Protein 7JLK (pdb70)

CATH classification: 2.60.40.10 (+1 more: 2.60.40.10)

Structure (mmCIF, N/CA/C/O backbone):
data_7JLK
#
_entry.id   7JLK
#
_cell.length_a   70.019
_cell.length_b   85.244
_cell.length_c   113.636
_cell.angle_alpha   90.000
_cell.angle_beta   99.733
_cell.angle_gamma   90.000
#
_symmetry.space_group_name_H-M   'C 1 2 1'
#
loop_
_entity.id
_entity.type
_entity.pdbx_description
1 polymer 'iv1 Heavy Chain'
2 polymer 'glVRC01 Heavy Chain'
3 polymer 'glVRC01 Light Chain'
4 polymer 'iv1 Light Chain'
5 non-polymer 'SODIUM ION'
6 non-polymer 'CHLORIDE ION'
7 non-polymer DI(HYDROXYETHYL)ETHER
8 non-polymer 1,2-ETHANEDIOL
9 water water
#
loop_
_atom_site.group_PDB
_atom_site.id
_atom_site.type_symbol
_atom_site.label_atom_id
_atom_site.label_alt_id
_atom_site.label_comp_id
_atom_site.label_asym_id
_atom_site.label_entity_id
_atom_site.label_seq_id
_atom_site.pdbx_PDB_ins_code
_atom_site.Cartn_x
_atom_site.Cartn_y
_atom_site.Cartn_z
_atom_site.occupancy
_atom_site.B_iso_or_equiv
_atom_site.auth_seq_id
_atom_site.auth_comp_id
_atom_site.auth_asym_id
_atom_site.auth_atom_id
_atom_site.pdbx_PDB_model_num
ATOM 1 N N . GLN A 1 1 ? 183.67429 -15.20339 228.44098 1.000 56.66396 1 GLN H N 1
ATOM 2 C CA . GLN A 1 1 ? 184.03304 -13.85189 228.95474 1.000 68.62337 1 GLN H CA 1
ATOM 3 C C . GLN A 1 1 ? 185.35206 -13.87729 229.72354 1.000 44.51128 1 GLN H C 1
ATOM 4 O O . GLN A 1 1 ? 186.06779 -12.87764 229.77600 1.000 43.00086 1 GLN H O 1
ATOM 10 N N . ILE A 1 2 ? 185.67536 -15.02892 230.30348 1.000 43.82398 2 ILE H N 1
ATOM 11 C CA . ILE A 1 2 ? 186.77445 -15.12619 231.25849 1.000 44.34837 2 ILE H CA 1
ATOM 12 C C . ILE A 1 2 ? 188.09595 -15.20763 230.50618 1.000 38.27736 2 ILE H C 1
ATOM 13 O O . ILE A 1 2 ? 188.27482 -16.05700 229.62566 1.000 45.55228 2 ILE H O 1
ATOM 29 N N . GLN A 1 3 ? 189.02946 -14.32566 230.85905 1.000 37.91062 3 GLN H N 1
ATOM 30 C CA . GLN A 1 3 ? 190.32754 -14.27123 230.20420 1.000 39.78618 3 GLN H CA 1
ATOM 31 C C . GLN A 1 3 ? 191.39359 -13.89183 231.22111 1.000 41.59313 3 GLN H C 1
ATOM 32 O O . GLN A 1 3 ? 191.18208 -13.00649 232.05436 1.000 37.32259 3 GLN H O 1
ATOM 36 N N . LEU A 1 4 ? 192.53467 -14.57408 231.14771 1.000 33.01853 4 LEU H N 1
ATOM 37 C CA . LEU A 1 4 ? 193.71428 -14.25422 231.94546 1.000 35.15961 4 LEU H CA 1
ATOM 38 C C . LEU A 1 4 ? 194.87144 -14.03096 230.97876 1.000 41.36777 4 LEU H C 1
ATOM 39 O O . LEU A 1 4 ? 195.28861 -14.95999 230.27870 1.000 37.35064 4 LEU H O 1
ATOM 55 N N . VAL A 1 5 ? 195.38099 -12.80289 230.93117 1.000 43.45230 5 VAL H N 1
ATOM 56 C CA . VAL A 1 5 ? 196.43820 -12.41581 230.00396 1.000 39.79410 5 VAL H CA 1
ATOM 57 C C . VAL A 1 5 ? 197.69228 -12.10113 230.80523 1.000 34.60601 5 VAL H C 1
ATOM 58 O O . VAL A 1 5 ? 197.65152 -11.29908 231.74532 1.000 38.84910 5 VAL H O 1
ATOM 71 N N . GLN A 1 6 ? 198.80455 -12.72196 230.42527 1.000 33.15568 6 GLN H N 1
ATOM 72 C CA . GLN A 1 6 ? 200.07220 -12.57136 231.11946 1.000 31.96853 6 GLN H CA 1
ATOM 73 C C . GLN A 1 6 ? 201.03799 -11.73208 230.29285 1.000 41.45203 6 GLN H C 1
ATOM 74 O O . GLN A 1 6 ? 200.87769 -11.56548 229.08043 1.000 33.61995 6 GLN H O 1
ATOM 88 N N . SER A 1 7 ? 202.05465 -11.20821 230.97273 1.000 41.25214 7 SER H N 1
ATOM 89 C CA . SER A 1 7 ? 203.09615 -10.44486 230.30646 1.000 35.39652 7 SER H CA 1
ATOM 90 C C . SER A 1 7 ? 203.91870 -11.35721 229.39442 1.000 34.58402 7 SER H C 1
ATOM 91 O O . SER A 1 7 ? 203.80483 -12.58634 229.42626 1.000 38.21519 7 SER H O 1
ATOM 99 N N . GLY A 1 8 ? 204.76427 -10.73384 228.57023 1.000 39.64200 8 GLY H N 1
ATOM 100 C CA . GLY A 1 8 ? 205.48894 -11.44854 227.54567 1.000 35.36782 8 GLY H CA 1
ATOM 101 C C . GLY A 1 8 ? 206.71006 -12.16487 228.08214 1.000 39.66537 8 GLY H C 1
ATOM 102 O O . GLY A 1 8 ? 207.06306 -12.08045 229.26656 1.000 37.68902 8 GLY H O 1
ATOM 106 N N . PRO A 1 9 ? 207.38748 -12.88778 227.18757 1.000 44.73018 9 PRO H N 1
ATOM 107 C CA . PRO A 1 9 ? 208.56942 -13.65239 227.60251 1.000 38.28522 9 PRO H CA 1
ATOM 108 C C . PRO A 1 9 ? 209.65713 -12.75046 228.16605 1.000 41.10110 9 PRO H C 1
ATOM 109 O O . PRO A 1 9 ? 209.79488 -11.58549 227.78524 1.000 36.83623 9 PRO H O 1
ATOM 120 N N . GLU A 1 10 ? 210.43680 -13.31071 229.08650 1.000 38.08488 10 GLU H N 1
ATOM 121 C CA . GLU A 1 10 ? 211.45647 -12.57480 229.81905 1.000 47.09344 10 GLU H CA 1
ATOM 122 C C . GLU A 1 10 ? 212.81172 -13.23312 229.60853 1.000 49.74673 10 GLU H C 1
ATOM 123 O O . GLU A 1 10 ? 212.96584 -14.43741 229.83809 1.000 42.75872 10 GLU H O 1
ATOM 135 N N . LEU A 1 11 ? 213.78672 -12.44128 229.17184 1.000 49.99902 11 LEU H N 1
ATOM 136 C CA . LEU A 1 11 ? 215.16904 -12.88276 229.01856 1.000 53.86182 11 LEU H CA 1
ATOM 137 C C . LEU A 1 11 ? 215.98296 -12.20573 230.11386 1.000 50.26998 11 LEU H C 1
ATOM 138 O O . LEU A 1 11 ? 216.18465 -10.98703 230.08111 1.000 54.61143 11 LEU H O 1
ATOM 154 N N . LYS A 1 12 ? 216.44060 -12.99275 231.08367 1.000 47.83942 12 LYS H N 1
ATOM 155 C CA . LYS A 1 12 ? 217.12233 -12.46937 232.25634 1.000 52.82879 12 LYS H CA 1
ATOM 156 C C . LYS A 1 12 ? 218.40059 -13.25840 232.49959 1.000 50.88967 12 LYS H C 1
ATOM 157 O O . LYS A 1 12 ? 218.58898 -14.35705 231.97202 1.000 47.76260 12 LYS H O 1
ATOM 176 N N . LYS A 1 13 ? 219.27896 -12.68190 233.30936 1.000 53.88355 13 LYS H N 1
ATOM 177 C CA . LYS A 1 13 ? 220.52713 -13.31173 233.70282 1.000 53.71967 13 LYS H CA 1
ATOM 178 C C . LYS A 1 13 ? 220.44707 -13.78919 235.14687 1.000 53.51426 13 LYS H C 1
ATOM 179 O O . LYS A 1 13 ? 219.64684 -13.27760 235.93707 1.000 54.98527 13 LYS H O 1
ATOM 183 N N . PRO A 1 14 ? 221.25700 -14.77620 235.52815 1.000 56.59641 14 PRO H N 1
ATOM 184 C CA . PRO A 1 14 ? 221.21969 -15.25653 236.91611 1.000 50.43983 14 PRO H CA 1
ATOM 185 C C . PRO A 1 14 ? 221.47384 -14.12371 237.90012 1.000 55.77306 14 PRO H C 1
ATOM 186 O O . PRO A 1 14 ? 222.38340 -13.31155 237.71877 1.000 56.09376 14 PRO H O 1
ATOM 197 N N . GLY A 1 15 ? 220.65231 -14.07167 238.94834 1.000 55.94483 15 GLY H N 1
ATOM 198 C CA . GLY A 1 15 ? 220.76163 -13.06680 239.97962 1.000 55.57277 15 GLY H CA 1
ATOM 199 C C . GLY A 1 15 ? 219.83666 -11.88061 239.80521 1.000 52.35593 15 GLY H C 1
ATOM 200 O O . GLY A 1 15 ? 219.58436 -11.16172 240.77946 1.000 54.44206 15 GLY H O 1
ATOM 204 N N . GLU A 1 16 ? 219.32764 -11.65619 238.59700 1.000 49.51647 16 GLU H N 1
ATOM 205 C CA . GLU A 1 16 ? 218.41714 -10.55120 238.35008 1.000 56.69666 16 GLU H CA 1
ATOM 206 C C . GLU A 1 16 ? 217.02909 -10.87733 238.90138 1.000 57.73692 16 GLU H C 1
ATOM 207 O O . GLU A 1 16 ? 216.78928 -11.94269 239.47821 1.000 47.30781 16 GLU H O 1
ATOM 219 N N . THR A 1 17 ? 216.10210 -9.93954 238.72385 1.000 50.95876 17 THR H N 1
ATOM 220 C CA . THR A 1 17 ? 214.72655 -10.08968 239.17049 1.000 60.55907 17 THR H CA 1
ATOM 221 C C . THR A 1 17 ? 213.78407 -9.92459 237.98618 1.000 55.52656 17 THR H C 1
ATOM 222 O O . THR A 1 17 ? 214.07206 -9.18489 237.04079 1.000 54.52691 17 THR H O 1
ATOM 233 N N . VAL A 1 18 ? 212.65208 -10.62067 238.04666 1.000 52.52382 18 VAL H N 1
ATOM 234 C CA . VAL A 1 18 ? 211.64431 -10.57511 236.99427 1.000 51.67735 18 VAL H CA 1
ATOM 235 C C . VAL A 1 18 ? 210.26993 -10.53015 237.64577 1.000 40.26953 18 VAL H C 1
ATOM 236 O O . VAL A 1 18 ? 210.02274 -11.21125 238.64635 1.000 36.17206 18 VAL H O 1
ATOM 249 N N . LYS A 1 19 ? 209.37524 -9.72622 237.07562 1.000 42.61032 19 LYS H N 1
ATOM 250 C CA . LYS A 1 19 ? 208.02565 -9.54584 237.60261 1.000 40.64151 19 LYS H CA 1
ATOM 251 C C . LYS A 1 19 ? 207.03303 -9.83105 236.48466 1.000 40.72002 19 LYS H C 1
ATOM 252 O O . LYS A 1 19 ? 206.98852 -9.10303 235.48760 1.000 45.30124 19 LYS H O 1
ATOM 271 N N . ILE A 1 20 ? 206.24118 -10.88707 236.65347 1.000 36.24212 20 ILE H N 1
ATOM 272 C CA . ILE A 1 20 ? 205.27358 -11.33008 235.65632 1.000 32.46240 20 ILE H CA 1
ATOM 273 C C . ILE A 1 20 ? 203.88765 -10.88534 236.09528 1.000 33.92198 20 ILE H C 1
ATOM 274 O O . ILE A 1 20 ? 203.53650 -10.98405 237.27749 1.000 35.58459 20 ILE H O 1
ATOM 290 N N . SER A 1 21 ? 203.09474 -10.40305 235.14492 1.000 36.70023 21 SER H N 1
ATOM 291 C CA . SER A 1 21 ? 201.75469 -9.91030 235.41788 1.000 42.19634 21 SER H CA 1
ATOM 292 C C . SER A 1 21 ? 200.71361 -10.88389 234.88066 1.000 39.59406 21 SER H C 1
ATOM 293 O O . SER A 1 21 ? 200.97078 -11.66526 233.96096 1.000 33.87974 21 SER H O 1
ATOM 301 N N . CYS A 1 22 ? 199.52384 -10.82465 235.47554 1.000 35.70274 22 CYS H N 1
ATOM 302 C CA . CYS A 1 22 ? 198.39833 -11.67475 235.08612 1.000 40.56802 22 CYS H CA 1
ATOM 303 C C . CYS A 1 22 ? 197.14397 -10.81150 235.17163 1.000 38.63100 22 CYS H C 1
ATOM 304 O O . CYS A 1 22 ? 196.63255 -10.56155 236.26640 1.000 31.58004 22 CYS H O 1
ATOM 311 N N . LYS A 1 23 ? 196.66266 -10.35106 234.02046 1.000 40.08460 23 LYS H N 1
ATOM 312 C CA . LYS A 1 23 ? 195.50548 -9.46922 233.95803 1.000 38.77313 23 LYS H CA 1
ATOM 313 C C . LYS A 1 23 ? 194.23700 -10.29012 233.77022 1.000 40.97277 23 LYS H C 1
ATOM 314 O O . LYS A 1 23 ? 194.13647 -11.08297 232.82917 1.000 33.96201 23 LYS H O 1
ATOM 333 N N . ALA A 1 24 ? 193.26975 -10.08810 234.66037 1.000 38.62955 24 ALA H N 1
ATOM 334 C CA . ALA A 1 24 ? 192.01140 -10.81485 234.63681 1.000 41.14728 24 ALA H CA 1
ATOM 335 C C . ALA A 1 24 ? 190.88166 -9.90483 234.17531 1.000 44.62173 24 ALA H C 1
ATOM 336 O O . ALA A 1 24 ? 190.88975 -8.69619 234.42473 1.000 48.52725 24 ALA H O 1
ATOM 343 N N . SER A 1 25 ? 189.90428 -10.50365 233.50186 1.000 44.63059 25 SER H N 1
ATOM 344 C CA . SER A 1 25 ? 188.73532 -9.77147 233.04040 1.000 44.86514 25 SER H CA 1
ATOM 345 C C . SER A 1 25 ? 187.62249 -10.76805 232.75988 1.000 42.23932 25 SER H C 1
ATOM 346 O O . SER A 1 25 ? 187.86081 -11.97089 232.61866 1.000 37.29084 25 SER H O 1
ATOM 354 N N . GLY A 1 26 ? 186.40115 -10.24866 232.68615 1.000 36.52094 26 GLY H N 1
ATOM 355 C CA . GLY A 1 26 ? 185.24171 -11.05974 232.38937 1.000 39.33594 26 GLY H CA 1
ATOM 356 C C . GLY A 1 26 ? 184.52495 -11.62659 233.59155 1.000 37.88639 26 GLY H C 1
ATOM 357 O O . GLY A 1 26 ? 183.61554 -12.44584 233.41672 1.000 35.32299 26 GLY H O 1
ATOM 361 N N . TYR A 1 27 ? 184.89675 -11.22150 234.80188 1.000 41.85436 27 TYR H N 1
ATOM 362 C CA . TYR A 1 27 ? 184.26375 -11.73285 236.01083 1.000 39.06274 27 TYR H CA 1
ATOM 363 C C . TYR A 1 27 ? 184.69214 -10.85928 237.18123 1.000 33.60778 27 TYR H C 1
ATOM 364 O O . TYR A 1 27 ? 185.62822 -10.06217 237.07719 1.000 36.83441 27 TYR H O 1
ATOM 382 N N . THR A 1 28 ? 183.99471 -11.02505 238.30328 1.000 33.24483 28 THR H N 1
ATOM 383 C CA . THR A 1 28 ? 184.32183 -10.29164 239.52202 1.000 36.63749 28 THR H CA 1
ATOM 384 C C . THR A 1 28 ? 185.66721 -10.77442 240.04819 1.000 33.32947 28 THR H C 1
ATOM 385 O O . THR A 1 28 ? 185.78391 -11.90006 240.54485 1.000 27.01763 28 THR H O 1
ATOM 396 N N . PHE A 1 29 ? 186.67760 -9.90829 239.95498 1.000 31.86363 29 PHE H N 1
ATOM 397 C CA . PHE A 1 29 ? 188.05269 -10.31784 240.22007 1.000 35.67623 29 PHE H CA 1
ATOM 398 C C . PHE A 1 29 ? 188.21173 -10.87035 241.63161 1.000 33.68403 29 PHE H C 1
ATOM 399 O O . PHE A 1 29 ? 188.84607 -11.91250 241.83440 1.000 29.99987 29 PHE H O 1
ATOM 416 N N . THR A 1 30 ? 187.64389 -10.18431 242.62296 1.000 32.31277 30 THR H N 1
ATOM 417 C CA . THR A 1 30 ? 187.84621 -10.56388 244.01712 1.000 32.94019 30 THR H CA 1
ATOM 418 C C . THR A 1 30 ? 187.10057 -11.83434 244.40757 1.000 28.35862 30 THR H C 1
ATOM 419 O O . THR A 1 30 ? 187.27569 -12.30594 245.53944 1.000 23.83636 30 THR H O 1
ATOM 430 N N . ASN A 1 31 ? 186.29184 -12.40424 243.51143 1.000 28.12658 31 ASN H N 1
ATOM 431 C CA . ASN A 1 31 ? 185.53886 -13.60948 243.83453 1.000 27.93912 31 ASN H CA 1
ATOM 432 C C . ASN A 1 31 ? 186.37892 -14.87723 243.75804 1.000 30.15466 31 ASN H C 1
ATOM 433 O O . ASN A 1 31 ? 185.95518 -15.91318 244.28038 1.000 28.60492 31 ASN H O 1
ATOM 444 N N . TYR A 1 32 ? 187.54986 -14.82744 243.12732 1.000 28.41564 32 TYR H N 1
ATOM 445 C CA . TYR A 1 32 ? 188.32580 -16.03168 242.87901 1.000 27.79916 32 TYR H CA 1
ATOM 446 C C . TYR A 1 32 ? 189.79583 -15.78520 243.17504 1.000 27.72124 32 TYR H C 1
ATOM 447 O O . TYR A 1 32 ? 190.33432 -14.72004 242.86023 1.000 25.04644 32 TYR H O 1
ATOM 465 N N . GLU A 1 33 ? 190.43510 -16.78104 243.78354 1.000 28.24252 33 GLU H N 1
ATOM 466 C CA . GLU A 1 33 ? 191.86886 -16.73233 244.01326 1.000 25.65939 33 GLU H CA 1
ATOM 467 C C . GLU A 1 33 ? 192.61629 -16.91841 242.69949 1.000 24.05242 33 GLU H C 1
ATOM 468 O O . GLU A 1 33 ? 192.13302 -17.57060 241.77170 1.000 28.79108 33 GLU H O 1
ATOM 480 N N . ILE A 1 34 ? 193.80876 -16.34072 242.62697 1.000 30.95323 34 ILE H N 1
ATOM 481 C CA . ILE A 1 34 ? 194.72744 -16.57796 241.52074 1.000 25.11023 34 ILE H CA 1
ATOM 482 C C . ILE A 1 34 ? 195.80432 -17.53469 242.00637 1.000 30.49808 34 ILE H C 1
ATOM 483 O O . ILE A 1 34 ? 196.39058 -17.32843 243.07646 1.000 33.71299 34 ILE H O 1
ATOM 499 N N . ASN A 1 35 ? 196.04487 -18.59230 241.23753 1.000 25.01630 35 ASN H N 1
ATOM 500 C CA . ASN A 1 35 ? 197.09806 -19.55445 241.51584 1.000 29.41003 35 ASN H CA 1
ATOM 501 C C . ASN A 1 35 ? 198.20539 -19.41131 240.48098 1.000 29.44356 35 ASN H C 1
ATOM 502 O O . ASN A 1 35 ? 197.95522 -19.04666 239.32851 1.000 26.95819 35 ASN H O 1
ATOM 513 N N . TRP A 1 36 ? 199.43386 -19.70098 240.90220 1.000 26.62824 36 TRP H N 1
ATOM 514 C CA . TRP A 1 36 ? 200.60269 -19.63521 240.03370 1.000 31.31279 36 TRP H CA 1
ATOM 515 C C . TRP A 1 36 ? 201.23277 -21.01623 239.94253 1.000 30.75356 36 TRP H C 1
ATOM 516 O O . TRP A 1 36 ? 201.49659 -21.65107 240.96973 1.000 26.44679 36 TRP H O 1
ATOM 537 N N . VAL A 1 37 ? 201.46692 -21.47668 238.71440 1.000 29.66390 37 VAL H N 1
ATOM 538 C CA . VAL A 1 37 ? 202.01273 -22.80193 238.45045 1.000 27.34763 37 VAL H CA 1
ATOM 539 C C . VAL A 1 37 ? 203.29635 -22.66077 237.64488 1.000 25.54000 37 VAL H C 1
ATOM 540 O O . VAL A 1 37 ? 203.36806 -21.85925 236.70699 1.000 29.20241 37 VAL H O 1
ATOM 553 N N . GLN A 1 38 ? 204.30223 -23.45283 238.00690 1.000 29.77613 38 GLN H N 1
ATOM 554 C CA . GLN A 1 38 ? 205.56826 -23.50847 237.28857 1.000 27.57958 38 GLN H CA 1
ATOM 555 C C . GLN A 1 38 ? 205.62230 -24.78652 236.46408 1.000 27.09255 38 GLN H C 1
ATOM 556 O O . GLN A 1 38 ? 205.30657 -25.86907 236.96848 1.000 28.69673 38 GLN H O 1
ATOM 570 N N . GLN A 1 39 ? 206.02302 -24.65783 235.20137 1.000 29.51854 39 GLN H N 1
ATOM 571 C CA . GLN A 1 39 ? 206.24076 -25.79725 234.31213 1.000 29.71368 39 GLN H CA 1
ATOM 572 C C . GLN A 1 39 ? 207.69578 -25.74971 233.85016 1.000 33.01647 39 GLN H C 1
ATOM 573 O O . GLN A 1 39 ? 208.00991 -25.21998 232.78172 1.000 26.41039 39 GLN H O 1
ATOM 587 N N . ALA A 1 40 ? 208.58930 -26.30874 234.67273 1.000 37.01818 40 ALA H N 1
ATOM 588 C CA . ALA A 1 40 ? 210.00401 -26.33573 234.33433 1.000 38.38102 40 ALA H CA 1
ATOM 589 C C . ALA A 1 40 ? 210.35681 -27.63204 233.61140 1.000 40.45534 40 ALA H C 1
ATOM 590 O O . ALA A 1 40 ? 209.74499 -28.67520 233.86175 1.000 44.67836 40 ALA H O 1
ATOM 597 N N . PRO A 1 41 ? 211.34015 -27.60075 232.71204 1.000 45.57701 41 PRO H N 1
ATOM 598 C CA . PRO A 1 41 ? 211.69628 -28.82038 231.97322 1.000 52.98941 41 PRO H CA 1
ATOM 599 C C . PRO A 1 41 ? 212.05611 -29.96554 232.90977 1.000 46.20916 41 PRO H C 1
ATOM 600 O O . PRO A 1 41 ? 212.88664 -29.82030 233.80906 1.000 49.44399 41 PRO H O 1
ATOM 611 N N . GLY A 1 42 ? 211.41873 -31.11525 232.68779 1.000 43.16990 42 GLY H N 1
ATOM 612 C CA . GLY A 1 42 ? 211.70769 -32.31733 233.43865 1.000 49.64599 42 GLY H CA 1
ATOM 613 C C . GLY A 1 42 ? 211.11842 -32.37524 234.82975 1.000 54.41312 42 GLY H C 1
ATOM 614 O O . GLY A 1 42 ? 211.20389 -33.42923 235.47338 1.000 55.03431 42 GLY H O 1
ATOM 618 N N . LYS A 1 43 ? 210.51916 -31.28832 235.31852 1.000 45.47127 43 LYS H N 1
ATOM 619 C CA . LYS A 1 43 ? 209.97553 -31.24233 236.66821 1.000 50.12762 43 LYS H CA 1
ATOM 620 C C . LYS A 1 43 ? 208.45612 -31.32013 236.71935 1.000 48.17519 43 LYS H C 1
ATOM 621 O O . LYS A 1 43 ? 207.90110 -31.48213 237.81145 1.000 59.94969 43 LYS H O 1
ATOM 640 N N . GLY A 1 44 ? 207.77144 -31.20645 235.58549 1.000 42.78602 44 GLY H N 1
ATOM 641 C CA . GLY A 1 44 ? 206.32431 -31.23417 235.59310 1.000 49.06472 44 GLY H CA 1
ATOM 642 C C . GLY A 1 44 ? 205.73541 -29.96382 236.19141 1.000 47.08765 44 GLY H C 1
ATOM 643 O O . GLY A 1 44 ? 206.43262 -29.00795 236.53165 1.000 49.90310 44 GLY H O 1
ATOM 647 N N . LEU A 1 45 ? 204.41097 -29.97841 236.32117 1.000 46.41849 45 LEU H N 1
ATOM 648 C CA . LEU A 1 45 ? 203.67743 -28.82201 236.81929 1.000 29.41326 45 LEU H CA 1
ATOM 649 C C . LEU A 1 45 ? 203.69977 -28.78972 238.34261 1.000 32.52501 45 LEU H C 1
ATOM 650 O O . LEU A 1 45 ? 203.42811 -29.79980 238.99817 1.000 32.94644 45 LEU H O 1
ATOM 666 N N . LYS A 1 46 ? 204.01534 -27.62290 238.90296 1.000 32.18615 46 LYS H N 1
ATOM 667 C CA . LYS A 1 46 ? 204.11155 -27.43899 240.34480 1.000 34.74733 46 LYS H CA 1
ATOM 668 C C . LYS A 1 46 ? 203.35743 -26.18072 240.74754 1.000 32.18981 46 LYS H C 1
ATOM 669 O O . LYS A 1 46 ? 203.55664 -25.11449 240.15484 1.000 29.38379 46 LYS H O 1
ATOM 688 N N . LEU A 1 47 ? 202.49912 -26.30411 241.75355 1.000 27.64372 47 LEU H N 1
ATOM 689 C CA . LEU A 1 47 ? 201.84039 -25.13536 242.32041 1.000 28.14364 47 LEU H CA 1
ATOM 690 C C . LEU A 1 47 ? 202.84843 -24.34091 243.14175 1.000 27.57006 47 LEU H C 1
ATOM 691 O O . LEU A 1 47 ? 203.42620 -24.86172 244.10172 1.000 32.56646 47 LEU H O 1
ATOM 707 N N . MET A 1 48 ? 203.06686 -23.08419 242.76011 1.000 28.02219 48 MET H N 1
ATOM 708 C CA . MET A 1 48 ? 204.02012 -22.22831 243.45543 1.000 27.42143 48 MET H CA 1
ATOM 709 C C . MET A 1 48 ? 203.38675 -21.51672 244.64000 1.000 34.47381 48 MET H C 1
ATOM 710 O O . MET A 1 48 ? 204.01842 -21.36933 245.69226 1.000 36.07176 48 MET H O 1
ATOM 724 N N . GLY A 1 49 ? 202.15241 -21.06767 244.47386 1.000 27.07297 49 GLY H N 1
ATOM 725 C CA . GLY A 1 49 ? 201.48059 -20.29688 245.49593 1.000 33.06458 49 GLY H CA 1
ATOM 726 C C . GLY A 1 49 ? 200.19895 -19.72478 244.93771 1.000 29.92953 49 GLY H C 1
ATOM 727 O O . GLY A 1 49 ? 199.87704 -19.88426 243.75575 1.000 29.81378 49 GLY H O 1
ATOM 731 N N . TRP A 1 50 ? 199.46703 -19.05356 245.81963 1.000 30.98008 50 TRP H N 1
ATOM 732 C CA . TRP A 1 50 ? 198.17992 -18.48007 245.46331 1.000 34.65701 50 TRP H CA 1
ATOM 733 C C . TRP A 1 50 ? 197.94882 -17.24783 246.32098 1.000 33.47841 50 TRP H C 1
ATOM 734 O O . TRP A 1 50 ? 198.58444 -17.06536 247.36297 1.000 31.00122 50 TRP H O 1
ATOM 755 N N . ILE A 1 51 ? 197.02650 -16.40135 245.87290 1.000 31.91441 51 ILE H N 1
ATOM 756 C CA . ILE A 1 51 ? 196.78257 -15.11538 246.51435 1.000 35.29162 51 ILE H CA 1
ATOM 757 C C . ILE A 1 51 ? 195.28352 -14.89567 246.64109 1.000 33.89305 51 ILE H C 1
ATOM 758 O O . ILE A 1 51 ? 194.52987 -15.14003 245.69299 1.000 30.79049 51 ILE H O 1
ATOM 774 N N . ASN A 1 52 ? 194.85598 -14.44380 247.81875 1.000 34.59696 52 ASN H N 1
ATOM 775 C CA . ASN A 1 52 ? 193.48540 -13.99355 248.03428 1.000 30.19657 52 ASN H CA 1
ATOM 776 C C . ASN A 1 52 ? 193.30523 -12.64946 247.34046 1.000 31.66323 52 ASN H C 1
ATOM 777 O O . ASN A 1 52 ? 193.84560 -11.63465 247.79007 1.000 38.71095 52 ASN H O 1
ATOM 788 N N . THR A 1 53 A 192.55939 -12.64076 246.23431 1.000 30.25282 52 THR H N 1
ATOM 789 C CA . THR A 1 53 A 192.34796 -11.40830 245.48393 1.000 30.37919 52 THR H CA 1
ATOM 790 C C . THR A 1 53 A 191.47596 -10.40736 246.23182 1.000 34.78809 52 THR H C 1
ATOM 791 O O . THR A 1 53 A 191.44865 -9.22931 245.85786 1.000 31.58078 52 THR H O 1
ATOM 802 N N . TYR A 1 54 ? 190.76458 -10.84667 247.27119 1.000 32.26012 53 TYR H N 1
ATOM 803 C CA . TYR A 1 54 ? 189.88955 -9.95160 248.02245 1.000 31.77288 53 TYR H CA 1
ATOM 804 C C . TYR A 1 54 ? 190.66181 -9.17742 249.08393 1.000 34.34546 53 TYR H C 1
ATOM 805 O O . TYR A 1 54 ? 190.42143 -7.98072 249.28116 1.000 34.25486 53 TYR H O 1
ATOM 823 N N . THR A 1 55 ? 191.59362 -9.84237 249.77118 1.000 32.58509 54 THR H N 1
ATOM 824 C CA . THR A 1 55 ? 192.41056 -9.21040 250.79527 1.000 30.52795 54 THR H CA 1
ATOM 825 C C . THR A 1 55 ? 193.83880 -8.93729 250.35038 1.000 35.92210 54 THR H C 1
ATOM 826 O O . THR A 1 55 ? 194.52186 -8.13171 250.98902 1.000 34.41059 54 THR H O 1
ATOM 837 N N . GLY A 1 56 ? 194.30601 -9.58851 249.28815 1.000 34.36434 55 GLY H N 1
ATOM 838 C CA . GLY A 1 56 ? 195.67227 -9.44503 248.83775 1.000 44.42029 55 GLY H CA 1
ATOM 839 C C . GLY A 1 56 ? 196.68032 -10.30811 249.56332 1.000 42.30446 55 GLY H C 1
ATOM 840 O O . GLY A 1 56 ? 197.87530 -10.22468 249.25264 1.000 41.72035 55 GLY H O 1
ATOM 844 N N . GLU A 1 57 ? 196.24564 -11.13642 250.50836 1.000 35.08785 56 GLU H N 1
ATOM 845 C CA . GLU A 1 57 ? 197.17505 -11.93895 251.29449 1.000 45.12719 56 GLU H CA 1
ATOM 846 C C . GLU A 1 57 ? 197.63041 -13.14834 250.48609 1.000 39.38534 56 GLU H C 1
ATOM 847 O O . GLU A 1 57 ? 196.78791 -13.93870 250.04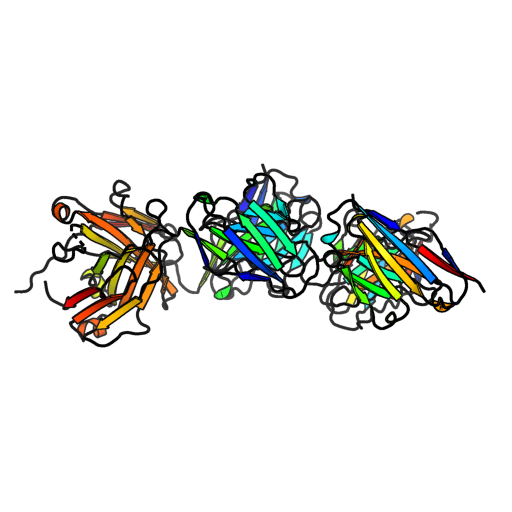560 1.000 28.40543 56 GLU H O 1
ATOM 859 N N . PRO A 1 58 ? 198.93065 -13.32682 250.26603 1.000 38.50482 57 PRO H N 1
ATOM 860 C CA . PRO A 1 58 ? 199.40479 -14.46771 249.48012 1.000 42.74149 57 PRO H CA 1
ATOM 861 C C . PRO A 1 58 ? 199.79982 -15.64809 250.35174 1.000 41.73562 57 PRO H C 1
ATOM 862 O O . PRO A 1 58 ? 199.97786 -15.52932 251.57013 1.000 35.15944 57 PRO H O 1
ATOM 873 N N . THR A 1 59 ? 199.94209 -16.80162 249.70738 1.000 33.74054 58 THR H N 1
ATOM 874 C CA . THR A 1 59 ? 200.41906 -18.01408 250.35530 1.000 36.25000 58 THR H CA 1
ATOM 875 C C . THR A 1 59 ? 201.37148 -18.71995 249.40390 1.000 41.69519 58 THR H C 1
ATOM 876 O O . THR A 1 59 ? 201.02775 -18.95244 248.24129 1.000 32.04599 58 THR H O 1
ATOM 887 N N . SER A 1 60 ? 202.56093 -19.05350 249.89592 1.000 37.30197 59 SER H N 1
ATOM 888 C CA . SER A 1 60 ? 203.58724 -19.70445 249.09484 1.000 40.52303 59 SER H CA 1
ATOM 889 C C . SER A 1 60 ? 203.67123 -21.18362 249.44342 1.000 44.17759 59 SER H C 1
ATOM 890 O O . SER A 1 60 ? 203.58241 -21.56332 250.61492 1.000 48.58379 59 SER H O 1
ATOM 898 N N . ALA A 1 61 ? 203.83182 -22.01570 248.41852 1.000 34.21146 60 ALA H N 1
ATOM 899 C CA . ALA A 1 61 ? 204.14008 -23.41753 248.64433 1.000 40.12631 60 ALA H CA 1
ATOM 900 C C . ALA A 1 61 ? 205.54584 -23.55212 249.22496 1.000 41.70911 60 ALA H C 1
ATOM 901 O O . ALA A 1 61 ? 206.40512 -22.68351 249.04940 1.000 47.26489 60 ALA H O 1
ATOM 908 N N . ASP A 1 62 ? 205.77566 -24.66954 249.91861 1.000 44.30927 61 ASP H N 1
ATOM 909 C CA . ASP A 1 62 ? 207.01246 -24.84091 250.67702 1.000 45.91861 61 ASP H CA 1
ATOM 910 C C . ASP A 1 62 ? 208.24457 -24.59932 249.81298 1.000 42.85318 61 ASP H C 1
ATOM 911 O O . ASP A 1 62 ? 209.14928 -23.84985 250.19661 1.000 46.10081 61 ASP H O 1
ATOM 920 N N . ASP A 1 63 ? 208.29705 -25.22538 248.63708 1.000 41.77421 62 ASP H N 1
ATOM 921 C CA . ASP A 1 63 ? 209.49269 -25.14717 247.80718 1.000 39.64970 62 ASP H CA 1
ATOM 922 C C . ASP A 1 63 ? 209.68557 -23.78180 247.16190 1.000 40.50302 62 ASP H C 1
ATOM 923 O O . ASP A 1 63 ? 210.72839 -23.55773 246.53830 1.000 40.80524 62 ASP H O 1
ATOM 932 N N . PHE A 1 64 ? 208.72418 -22.86670 247.29844 1.000 42.61252 63 PHE H N 1
ATOM 933 C CA . PHE A 1 64 ? 208.80948 -21.55081 246.67534 1.000 37.51500 63 PHE H CA 1
ATOM 934 C C . PHE A 1 64 ? 208.79250 -20.42544 247.70308 1.000 34.14459 63 PHE H C 1
ATOM 935 O O . PHE A 1 64 ? 208.54580 -19.27008 247.34725 1.000 45.64665 63 PHE H O 1
ATOM 952 N N . LYS A 1 65 ? 209.05261 -20.73607 248.96953 1.000 46.01770 64 LYS H N 1
ATOM 953 C CA . LYS A 1 65 ? 209.13532 -19.71374 250.00455 1.000 53.78871 64 LYS H CA 1
ATOM 954 C C . LYS A 1 65 ? 210.51189 -19.06241 249.95961 1.000 47.42953 64 LYS H C 1
ATOM 955 O O . LYS A 1 65 ? 211.53324 -19.75300 250.04480 1.000 46.99566 64 LYS H O 1
ATOM 974 N N . GLY A 1 66 ? 210.53893 -17.73897 249.82423 1.000 46.30278 65 GLY H N 1
ATOM 975 C CA . GLY A 1 66 ? 211.78716 -17.00292 249.83798 1.000 53.46723 65 GLY H CA 1
ATOM 976 C C . GLY A 1 66 ? 211.93545 -16.04509 248.67469 1.000 46.97654 65 GLY H C 1
ATOM 977 O O . GLY A 1 66 ? 211.59423 -14.86352 248.78511 1.000 52.40218 65 GLY H O 1
ATOM 981 N N . ARG A 1 67 ? 212.44390 -16.54776 247.54980 1.000 45.33525 66 ARG H N 1
ATOM 982 C CA . ARG A 1 67 ? 212.72084 -15.71234 246.38969 1.000 44.82503 66 ARG H CA 1
ATOM 983 C C . ARG A 1 67 ? 211.48521 -15.42956 245.54664 1.000 39.96780 66 ARG H C 1
ATOM 984 O O . ARG A 1 67 ? 211.55810 -14.60194 244.63144 1.000 37.02024 66 ARG H O 1
ATOM 1005 N N . PHE A 1 68 ? 210.36326 -16.08466 245.82597 1.000 44.59927 67 PHE H N 1
ATOM 1006 C CA . PHE A 1 68 ? 209.13917 -15.91970 245.05505 1.000 35.34670 67 PHE H CA 1
ATOM 1007 C C . PHE A 1 68 ? 208.13283 -15.12282 245.87024 1.000 37.88194 67 PHE H C 1
ATOM 1008 O O . PHE A 1 68 ? 207.81981 -15.48667 247.00890 1.000 38.28457 67 PHE H O 1
ATOM 1025 N N . ALA A 1 69 ? 207.63080 -14.03997 245.28394 1.000 36.18619 68 ALA H N 1
ATOM 1026 C CA . ALA A 1 69 ? 206.69959 -13.14374 245.95138 1.000 37.81527 68 ALA H CA 1
ATOM 1027 C C . ALA A 1 69 ? 205.45815 -12.99405 245.08779 1.000 34.13106 68 ALA H C 1
ATOM 1028 O O . ALA A 1 69 ? 205.56205 -12.81461 243.87008 1.000 36.51517 68 ALA H O 1
ATOM 1035 N N . PHE A 1 70 ? 204.29070 -13.08193 245.71836 1.000 32.12120 69 PHE H N 1
ATOM 1036 C CA . PHE A 1 70 ? 203.00554 -12.94453 245.04579 1.000 31.47122 69 PHE H CA 1
ATOM 1037 C C . PHE A 1 70 ? 202.31879 -11.69803 245.57917 1.000 32.37082 69 PHE H C 1
ATOM 1038 O O . PHE A 1 70 ? 202.13151 -11.56236 246.79285 1.000 40.27987 69 PHE H O 1
ATOM 1055 N N . SER A 1 71 ? 201.95411 -10.79035 244.67491 1.000 30.74315 70 SER H N 1
ATOM 1056 C CA . SER A 1 71 ? 201.30439 -9.54224 245.05314 1.000 38.82368 70 SER H CA 1
ATOM 1057 C C . SER A 1 71 ? 200.07891 -9.31134 244.17987 1.000 37.90761 70 SER H C 1
ATOM 1058 O O . SER A 1 71 ? 199.70329 -10.18214 243.38864 1.000 43.21845 70 SER H O 1
ATOM 1066 N N . LEU A 1 72 ? 199.46425 -8.13683 244.29618 1.000 34.90919 71 LEU H N 1
ATOM 1067 C CA . LEU A 1 72 ? 198.16442 -7.90227 243.69049 1.000 41.24332 71 LEU H CA 1
ATOM 1068 C C . LEU A 1 72 ? 198.03534 -6.43640 243.30682 1.000 50.11596 71 LEU H C 1
ATOM 1069 O O . LEU A 1 72 ? 198.80774 -5.58308 243.75107 1.000 52.27158 71 LEU H O 1
ATOM 1085 N N . GLU A 1 73 ? 197.03429 -6.15825 242.46301 1.000 53.60395 72 GLU H N 1
ATOM 1086 C CA . GLU A 1 73 ? 196.64228 -4.79872 242.08681 1.000 60.37845 72 GLU H CA 1
ATOM 1087 C C . GLU A 1 73 ? 195.15117 -4.86328 241.73513 1.000 65.53657 72 GLU H C 1
ATOM 1088 O O . GLU A 1 73 ? 194.75507 -5.00119 240.57484 1.000 61.71937 72 GLU H O 1
ATOM 1100 N N . THR A 1 74 ? 194.31154 -4.76841 242.77021 1.000 68.87316 73 THR H N 1
ATOM 1101 C CA . THR A 1 74 ? 192.87703 -4.96687 242.58248 1.000 73.61260 73 THR H CA 1
ATOM 1102 C C . THR A 1 74 ? 192.29318 -3.94517 241.61413 1.000 76.68790 73 THR H C 1
ATOM 1103 O O . THR A 1 74 ? 191.39379 -4.26854 240.82878 1.000 68.33720 73 THR H O 1
ATOM 1107 N N . SER A 1 75 ? 192.79084 -2.70581 241.65328 1.000 71.65998 74 SER H N 1
ATOM 1108 C CA . SER A 1 75 ? 192.24150 -1.66458 240.79071 1.000 74.55963 74 SER H CA 1
ATOM 1109 C C . SER A 1 75 ? 192.38593 -2.02045 239.31682 1.000 80.49338 74 SER H C 1
ATOM 1110 O O . SER A 1 75 ? 191.56781 -1.59408 238.49342 1.000 91.18800 74 SER H O 1
ATOM 1118 N N . ALA A 1 76 ? 193.41082 -2.79634 238.96485 1.000 68.75635 75 ALA H N 1
ATOM 1119 C CA . ALA A 1 76 ? 193.64690 -3.21103 237.58854 1.000 64.81569 75 ALA H CA 1
ATOM 1120 C C . ALA A 1 76 ? 193.32352 -4.68138 237.35690 1.000 64.98351 75 ALA H C 1
ATOM 1121 O O . ALA A 1 76 ? 193.59438 -5.19996 236.26774 1.000 62.02536 75 ALA H O 1
ATOM 1128 N N . SER A 1 77 ? 192.75348 -5.36367 238.34980 1.000 60.24891 76 SER H N 1
ATOM 1129 C CA . SER A 1 77 ? 192.43320 -6.78622 238.24439 1.000 50.64730 76 SER H CA 1
ATOM 1130 C C . SER A 1 77 ? 193.64233 -7.57500 237.74868 1.000 42.00058 76 SER H C 1
ATOM 1131 O O . SER A 1 77 ? 193.56230 -8.36218 236.80374 1.000 38.51814 76 SER H O 1
ATOM 1139 N N . THR A 1 78 ? 194.77973 -7.35455 238.40309 1.000 40.53917 77 THR H N 1
ATOM 1140 C CA . THR A 1 78 ? 196.04912 -7.92090 237.97427 1.000 36.48045 77 THR H CA 1
ATOM 1141 C C . THR A 1 78 ? 196.74651 -8.56801 239.15886 1.000 39.87088 77 THR H C 1
ATOM 1142 O O . THR A 1 78 ? 196.79317 -7.99508 240.25086 1.000 41.26582 77 THR H O 1
ATOM 1153 N N . ALA A 1 79 ? 197.27502 -9.76765 238.93771 1.000 37.97307 78 ALA H N 1
ATOM 1154 C CA . ALA A 1 79 ? 198.09910 -10.46444 239.91054 1.000 36.95588 78 ALA H CA 1
ATOM 1155 C C . ALA A 1 79 ? 199.53046 -10.52474 239.39602 1.000 34.16764 78 ALA H C 1
ATOM 1156 O O . ALA A 1 79 ? 199.76916 -10.58357 238.18622 1.000 34.43003 78 ALA H O 1
ATOM 1163 N N . TYR A 1 80 ? 200.48274 -10.50183 240.32287 1.000 33.79080 79 TYR H N 1
ATOM 1164 C CA . TYR A 1 80 ? 201.89518 -10.43078 239.98477 1.000 38.80735 79 TYR H CA 1
ATOM 1165 C C . TYR A 1 80 ? 202.66199 -11.57716 240.62803 1.000 39.30362 79 TYR H C 1
ATOM 1166 O O . TYR A 1 80 ? 202.40270 -11.94895 241.77784 1.000 34.48755 79 TYR H O 1
ATOM 1184 N N . LEU A 1 81 ? 203.60502 -12.13054 239.87031 1.000 32.74900 80 LEU H N 1
ATOM 1185 C CA . LEU A 1 81 ? 204.61523 -13.04809 240.37727 1.000 39.77605 80 LEU H CA 1
ATOM 1186 C C . LEU A 1 81 ? 205.97303 -12.39428 240.17119 1.000 34.15574 80 LEU H C 1
ATOM 1187 O O . LEU A 1 81 ? 206.30778 -11.99985 239.04868 1.000 36.04278 80 LEU H O 1
ATOM 1203 N N . GLN A 1 82 ? 206.74245 -12.26898 241.24844 1.000 34.35007 81 GLN H N 1
ATOM 1204 C CA . GLN A 1 82 ? 208.08695 -11.71362 241.19431 1.000 42.36030 81 GLN H CA 1
ATOM 1205 C C . GLN A 1 82 ? 209.07560 -12.75306 241.69818 1.000 41.03177 81 GLN H C 1
ATOM 1206 O O . GLN A 1 82 ? 208.89552 -13.31112 242.78609 1.000 38.96192 81 GLN H O 1
ATOM 1220 N N . ILE A 1 83 ? 210.11380 -13.00670 240.90608 1.000 42.71755 82 ILE H N 1
ATOM 1221 C CA . ILE A 1 83 ? 211.16680 -13.95704 241.24336 1.000 40.57132 82 ILE H CA 1
ATOM 1222 C C . ILE A 1 83 ? 212.45228 -13.16646 241.44289 1.000 49.16366 82 ILE H C 1
ATOM 1223 O O . ILE A 1 83 ? 212.90532 -12.46624 240.52880 1.000 44.55300 82 ILE H O 1
ATOM 1239 N N . ASN A 1 84 A 213.03877 -13.27898 242.63056 1.000 50.96607 82 ASN H N 1
ATOM 1240 C CA . ASN A 1 84 A 214.26952 -12.58143 242.96969 1.000 50.30774 82 ASN H CA 1
ATOM 1241 C C . ASN A 1 84 A 215.45517 -13.53679 242.90490 1.000 51.19514 82 ASN H C 1
ATOM 1242 O O . ASN A 1 84 A 215.32198 -14.73882 243.14508 1.000 48.19122 82 ASN H O 1
ATOM 1253 N N . ASN A 1 85 B 216.62200 -12.98783 242.57472 1.000 57.70910 82 ASN H N 1
ATOM 1254 C CA . ASN A 1 85 B 217.85992 -13.75926 242.49635 1.000 49.89218 82 ASN H CA 1
ATOM 1255 C C . ASN A 1 85 B 217.67321 -14.98756 241.60377 1.000 47.57566 82 ASN H C 1
ATOM 1256 O O . ASN A 1 85 B 217.82102 -16.13507 242.02779 1.000 48.41773 82 ASN H O 1
ATOM 1267 N N . LEU A 1 86 C 217.34333 -14.71870 240.34206 1.000 43.99265 82 LEU H N 1
ATOM 1268 C CA . LEU A 1 86 C 217.02790 -15.78621 239.40224 1.000 41.10388 82 LEU H CA 1
ATOM 1269 C C . LEU A 1 86 C 218.16259 -16.79792 239.31943 1.000 46.78140 82 LEU H C 1
ATOM 1270 O O . LEU A 1 86 C 219.32912 -16.43276 239.14883 1.000 42.99628 82 LEU H O 1
ATOM 1286 N N . LYS A 1 87 ? 217.81246 -18.07342 239.43938 1.000 45.40856 83 LYS H N 1
ATOM 1287 C CA . LYS A 1 87 ? 218.74268 -19.17599 239.25585 1.000 47.55104 83 LYS H CA 1
ATOM 1288 C C . LYS A 1 87 ? 218.43663 -19.88870 237.94455 1.000 44.65858 83 LYS H C 1
ATOM 1289 O O . LYS A 1 87 ? 217.38150 -19.69567 237.33468 1.000 43.15788 83 LYS H O 1
ATOM 1308 N N . ASN A 1 88 ? 219.38643 -20.71935 237.50788 1.000 49.74974 84 ASN H N 1
ATOM 1309 C CA . ASN A 1 88 ? 219.19477 -21.46613 236.26862 1.000 53.17349 84 ASN H CA 1
ATOM 1310 C C . ASN A 1 88 ? 217.93782 -22.32439 236.33237 1.000 41.25772 84 ASN H C 1
ATOM 1311 O O . ASN A 1 88 ? 217.17528 -22.39421 235.36199 1.000 40.02070 84 ASN H O 1
ATOM 1322 N N . GLU A 1 89 ? 217.70322 -22.98362 237.46948 1.000 43.64337 85 GLU H N 1
ATOM 1323 C CA . GLU A 1 89 ? 216.54116 -23.85530 237.59773 1.000 46.31687 85 GLU H CA 1
ATOM 1324 C C . GLU A 1 89 ? 215.22457 -23.09179 237.51591 1.000 43.59436 85 GLU H C 1
ATOM 1325 O O . GLU A 1 89 ? 214.17387 -23.71490 237.32448 1.000 43.88041 85 GLU H O 1
ATOM 1337 N N . ASP A 1 90 ? 215.24892 -21.76516 237.66071 1.000 34.61407 86 ASP H N 1
ATOM 1338 C CA . ASP A 1 90 ? 214.02800 -20.98327 237.51007 1.000 39.70208 86 ASP H CA 1
ATOM 1339 C C . ASP A 1 90 ? 213.58999 -20.86132 236.05715 1.000 38.57529 86 ASP H C 1
ATOM 1340 O O . ASP A 1 90 ? 212.45314 -20.45281 235.80463 1.000 32.89458 86 ASP H O 1
ATOM 1349 N N . ALA A 1 91 ? 214.45219 -21.20239 235.10344 1.000 38.79009 87 ALA H N 1
ATOM 1350 C CA . ALA A 1 91 ? 214.05927 -21.17866 233.70152 1.000 38.30099 87 ALA H CA 1
ATOM 1351 C C . ALA A 1 91 ? 212.89010 -22.12973 233.48228 1.000 38.05379 87 ALA H C 1
ATOM 1352 O O . ALA A 1 91 ? 213.01717 -23.34116 233.68451 1.000 35.90464 87 ALA H O 1
ATOM 1359 N N . ALA A 1 92 ? 211.74747 -21.58098 233.08820 1.000 41.31257 88 ALA H N 1
ATOM 1360 C CA . ALA A 1 92 ? 210.53068 -22.36869 232.92368 1.000 37.26609 88 ALA H CA 1
ATOM 1361 C C . ALA A 1 92 ? 209.45648 -21.46245 232.33961 1.000 32.07291 88 ALA H C 1
ATOM 1362 O O . ALA A 1 92 ? 209.66320 -20.25936 232.15400 1.000 38.33718 88 ALA H O 1
ATOM 1369 N N . THR A 1 93 ? 208.30522 -22.05468 232.04419 1.000 33.11469 89 THR H N 1
ATOM 1370 C CA . THR A 1 93 ? 207.10721 -21.30692 231.69365 1.000 29.75368 89 THR H CA 1
ATOM 1371 C C . THR A 1 93 ? 206.24339 -21.19686 232.94206 1.000 31.25844 89 THR H C 1
ATOM 1372 O O . THR A 1 93 ? 206.05936 -22.18371 233.66299 1.000 29.68928 89 THR H O 1
ATOM 1383 N N . TYR A 1 94 ? 205.74432 -19.99548 233.21045 1.000 31.25910 90 TYR H N 1
ATOM 1384 C CA . TYR A 1 94 ? 204.95227 -19.71796 234.39989 1.000 32.63697 90 TYR H CA 1
ATOM 1385 C C . TYR A 1 94 ? 203.53073 -19.36796 233.99044 1.000 31.84760 90 TYR H C 1
ATOM 1386 O O . TYR A 1 94 ? 203.32207 -18.57315 233.06796 1.000 35.15819 90 TYR H O 1
ATOM 1404 N N . PHE A 1 95 ? 202.56174 -19.97145 234.67171 1.000 28.15917 91 PHE H N 1
ATOM 1405 C CA . PHE A 1 95 ? 201.15016 -19.76805 234.39209 1.000 31.37116 91 PHE H CA 1
ATOM 1406 C C . PHE A 1 95 ? 200.45617 -19.20223 235.62028 1.000 30.53182 91 PHE H C 1
ATOM 1407 O O . PHE A 1 95 ? 200.80357 -19.54555 236.75444 1.000 28.44175 91 PHE H O 1
ATOM 1424 N N . CYS A 1 96 ? 199.48140 -18.33213 235.38761 1.000 33.76445 92 CYS H N 1
ATOM 1425 C CA . CYS A 1 96 ? 198.48066 -18.00561 236.38910 1.000 35.65610 92 CYS H CA 1
ATOM 1426 C C . CYS A 1 96 ? 197.18271 -18.71145 236.02828 1.000 32.08881 92 CYS H C 1
ATOM 1427 O O . CYS A 1 96 ? 196.89347 -18.95538 234.85402 1.000 31.16271 92 CYS H O 1
ATOM 1434 N N . ALA A 1 97 ? 196.40660 -19.05169 237.05159 1.000 28.66563 93 ALA H N 1
ATOM 1435 C CA . ALA A 1 97 ? 195.16237 -19.77102 236.84217 1.000 28.42625 93 ALA H CA 1
ATOM 1436 C C . ALA A 1 97 ? 194.16934 -19.37811 237.92365 1.000 30.32969 93 ALA H C 1
ATOM 1437 O O . ALA A 1 97 ? 194.54869 -19.14781 239.07505 1.000 29.00111 93 ALA H O 1
ATOM 1444 N N . ARG A 1 98 ? 192.90126 -19.29824 237.54041 1.000 29.08578 94 ARG H N 1
ATOM 1445 C CA . ARG A 1 98 ? 191.84188 -18.98918 238.48585 1.000 32.36866 94 ARG H CA 1
ATOM 1446 C C . ARG A 1 98 ? 191.39314 -20.25967 239.19427 1.000 28.45287 94 ARG H C 1
ATOM 1447 O O . ARG A 1 98 ? 191.23538 -21.31477 238.57218 1.000 28.31302 94 ARG H O 1
ATOM 1468 N N . GLY A 1 99 ? 191.20569 -20.15737 240.50751 1.000 30.01407 95 GLY H N 1
ATOM 1469 C CA . GLY A 1 99 ? 190.71912 -21.26707 241.30612 1.000 32.66762 95 GLY H CA 1
ATOM 1470 C C . GLY A 1 99 ? 189.23254 -21.11646 241.57098 1.000 26.40078 95 GLY H C 1
ATOM 1471 O O . GLY A 1 99 ? 188.77875 -20.07556 242.04947 1.000 26.82111 95 GLY H O 1
ATOM 1475 N N . ASP A 1 100 ? 188.48289 -22.16919 241.24773 1.000 31.38029 96 ASP H N 1
ATOM 1476 C CA . ASP A 1 100 ? 187.04161 -22.21254 241.44440 1.000 30.31248 96 ASP H CA 1
ATOM 1477 C C . ASP A 1 100 ? 186.67887 -23.36610 242.36934 1.000 26.60228 96 ASP H C 1
ATOM 1478 O O . ASP A 1 100 ? 187.23597 -24.46264 242.25868 1.000 28.95425 96 ASP H O 1
ATOM 1487 N N . TYR A 1 101 ? 185.72695 -23.12012 243.26184 1.000 25.82746 97 TYR H N 1
ATOM 1488 C CA . TYR A 1 101 ? 185.20584 -24.13772 244.16388 1.000 25.95873 97 TYR H CA 1
ATOM 1489 C C . TYR A 1 101 ? 183.87111 -24.63102 243.62284 1.000 26.11564 97 TYR H C 1
ATOM 1490 O O . TYR A 1 101 ? 182.95157 -23.83333 243.40637 1.000 28.16616 97 TYR H O 1
ATOM 1508 N N . TYR A 1 102 ? 183.76992 -25.93968 243.39774 1.000 27.00354 98 TYR H N 1
ATOM 1509 C CA . TYR A 1 102 ? 182.54463 -26.55624 242.91011 1.000 27.06543 98 TYR H CA 1
ATOM 1510 C C . TYR A 1 102 ? 181.87607 -27.43585 243.95990 1.000 29.58543 98 TYR H C 1
ATOM 1511 O O . TYR A 1 102 ? 180.90213 -28.12530 243.64498 1.000 31.00122 98 TYR H O 1
ATOM 1529 N N . GLY A 1 103 ? 182.37671 -27.43817 245.18486 1.000 31.82654 99 GLY H N 1
ATOM 1530 C CA . GLY A 1 103 ? 181.74250 -28.16047 246.26787 1.000 23.67684 99 GLY H CA 1
ATOM 1531 C C . GLY A 1 103 ? 182.42348 -29.48374 246.56269 1.000 32.10046 99 GLY H C 1
ATOM 1532 O O . GLY A 1 103 ? 182.94910 -30.16173 245.67192 1.000 31.21360 99 GLY H O 1
ATOM 1536 N N . SER A 1 104 ? 182.42203 -29.85462 247.84427 1.000 24.94654 100 SER H N 1
ATOM 1537 C CA . SER A 1 104 ? 182.91353 -31.15658 248.29631 1.000 29.91051 100 SER H CA 1
ATOM 1538 C C . SER A 1 104 ? 184.34599 -31.40385 247.83538 1.000 30.71180 100 SER H C 1
ATOM 1539 O O . SER A 1 104 ? 184.71420 -32.51901 247.46098 1.000 28.88271 100 SER H O 1
ATOM 1547 N N . SER A 1 105 A 185.16661 -30.35903 247.87687 1.000 30.19916 100 SER H N 1
ATOM 1548 C CA . SER A 1 105 A 186.53820 -30.44462 247.39239 1.000 28.83179 100 SER H CA 1
ATOM 1549 C C . SER A 1 105 A 187.17191 -29.06759 247.51749 1.000 31.30318 100 SER H C 1
ATOM 1550 O O . SER A 1 105 A 186.49564 -28.07264 247.79438 1.000 29.84574 100 SER H O 1
ATOM 1558 N N . SER A 1 106 B 188.48169 -29.02106 247.29499 1.000 26.04240 100 SER H N 1
ATOM 1559 C CA . SER A 1 106 B 189.18145 -27.75206 247.21791 1.000 31.57746 100 SER H CA 1
ATOM 1560 C C . SER A 1 106 B 189.06076 -27.19427 245.80032 1.000 32.04326 100 SER H C 1
ATOM 1561 O O . SER A 1 106 B 188.40719 -27.77241 244.92699 1.000 23.06089 100 SER H O 1
ATOM 1568 N N . ALA A 1 107 C 189.69606 -26.05208 245.56285 1.000 30.45015 100 ALA H N 1
ATOM 1569 C CA . ALA A 1 107 C 189.57184 -25.39894 244.26976 1.000 28.52234 100 ALA H CA 1
ATOM 1570 C C . ALA A 1 107 C 190.38780 -26.13511 243.21678 1.000 29.69183 100 ALA H C 1
ATOM 1571 O O . ALA A 1 107 C 191.49187 -26.61445 243.48675 1.000 25.44394 100 ALA H O 1
ATOM 1578 N N . TRP A 1 108 D 189.82926 -26.23673 242.01500 1.000 28.57921 100 TRP H N 1
ATOM 1579 C CA . TRP A 1 108 D 190.57349 -26.63017 240.82812 1.000 27.67324 100 TRP H CA 1
ATOM 1580 C C . TRP A 1 108 D 190.73239 -25.41496 239.91946 1.000 27.97496 100 TRP H C 1
ATOM 1581 O O . TRP A 1 108 D 190.26617 -24.31745 240.22818 1.000 28.73609 100 TRP H O 1
ATOM 1602 N N . LEU A 1 109 E 191.40223 -25.61805 238.78301 1.000 30.89121 100 LEU H N 1
ATOM 1603 C CA . LEU A 1 109 E 191.87882 -24.52361 237.93728 1.000 29.32522 100 LEU H CA 1
ATOM 1604 C C . LEU A 1 109 E 191.24211 -24.60551 236.55567 1.000 30.42009 100 LEU H C 1
ATOM 1605 O O . LEU A 1 109 E 191.81246 -25.20883 235.63299 1.000 29.02982 100 LEU H O 1
ATOM 1621 N N . PRO A 1 110 ? 190.06569 -23.99721 236.35865 1.000 25.77589 101 PRO H N 1
ATOM 1622 C CA . PRO A 1 110 ? 189.39387 -24.11043 235.05497 1.000 24.42680 101 PRO H CA 1
ATOM 1623 C C . PRO A 1 110 ? 189.89555 -23.14474 233.99665 1.000 26.94496 101 PRO H C 1
ATOM 1624 O O . PRO A 1 110 ? 189.61385 -23.36579 232.81152 1.000 27.00195 101 PRO H O 1
ATOM 1635 N N . TYR A 1 111 ? 190.59863 -22.07836 234.37592 1.000 26.61102 102 TYR H N 1
ATOM 1636 C CA . TYR A 1 111 ? 190.99458 -21.03294 233.44008 1.000 28.99305 102 TYR H CA 1
ATOM 1637 C C . TYR A 1 111 ? 192.44491 -20.65370 233.68664 1.000 35.23256 102 TYR H C 1
ATOM 1638 O O . TYR A 1 111 ? 192.81985 -20.31250 234.81314 1.000 30.26460 102 TYR H O 1
ATOM 1656 N N . TRP A 1 112 ? 193.24823 -20.70176 232.62654 1.000 26.96607 103 TRP H N 1
ATOM 1657 C CA . TRP A 1 112 ? 194.67828 -20.45589 232.70016 1.000 31.28800 103 TRP H CA 1
ATOM 1658 C C . TRP A 1 112 ? 195.06578 -19.30021 231.78810 1.000 33.67599 103 TRP H C 1
ATOM 1659 O O . TRP A 1 112 ? 194.46343 -19.08962 230.72944 1.000 26.83730 103 TRP H O 1
ATOM 1680 N N . GLY A 1 113 ? 196.07862 -18.55226 232.20980 1.000 29.57031 104 GLY H N 1
ATOM 1681 C CA . GLY A 1 113 ? 196.72118 -17.61153 231.31873 1.000 37.11120 104 GLY H CA 1
ATOM 1682 C C . GLY A 1 113 ? 197.48343 -18.34161 230.23081 1.000 35.39543 104 GLY H C 1
ATOM 1683 O O . GLY A 1 113 ? 197.63297 -19.56356 230.24749 1.000 33.72789 104 GLY H O 1
ATOM 1687 N N . GLN A 1 114 ? 197.97304 -17.57527 229.25422 1.000 39.63308 105 GLN H N 1
ATOM 1688 C CA . GLN A 1 114 ? 198.67671 -18.18125 228.13073 1.000 34.93945 105 GLN H CA 1
ATOM 1689 C C . GLN A 1 114 ? 200.09513 -18.60749 228.48411 1.000 38.97812 105 GLN H C 1
ATOM 1690 O O . GLN A 1 114 ? 200.75341 -19.24831 227.65761 1.000 34.25218 105 GLN H O 1
ATOM 1704 N N . GLY A 1 115 ? 200.57599 -18.27229 229.67226 1.000 33.29787 106 GLY H N 1
ATOM 1705 C CA . GLY A 1 115 ? 201.92272 -18.64718 230.07078 1.000 34.97568 106 GLY H CA 1
ATOM 1706 C C . GLY A 1 115 ? 202.93716 -17.56023 229.77925 1.000 34.29692 106 GLY H C 1
ATOM 1707 O O . GLY A 1 115 ? 202.76850 -16.72611 228.88969 1.000 30.15104 106 GLY H O 1
ATOM 1711 N N . THR A 1 116 ? 204.01813 -17.57463 230.55838 1.000 37.48341 107 THR H N 1
ATOM 1712 C CA . THR A 1 116 ? 205.11526 -16.62272 230.41535 1.000 33.75818 107 THR H CA 1
ATOM 1713 C C . THR A 1 116 ? 206.42759 -17.38409 230.49480 1.000 35.30361 107 THR H C 1
ATOM 1714 O O . THR A 1 116 ? 206.73707 -17.98535 231.52829 1.000 31.92469 107 THR H O 1
ATOM 1725 N N . LEU A 1 117 ? 207.19287 -17.35901 229.40677 1.000 33.22544 108 LEU H N 1
ATOM 1726 C CA . LEU A 1 117 ? 208.47380 -18.04817 229.36298 1.000 36.41652 108 LEU H CA 1
ATOM 1727 C C . LEU A 1 117 ? 209.55444 -17.17585 229.98741 1.000 35.88444 108 LEU H C 1
ATOM 1728 O O . LEU A 1 117 ? 209.71634 -16.00988 229.61395 1.000 39.21686 108 LEU H O 1
ATOM 1744 N N . VAL A 1 118 ? 210.29220 -17.74237 230.93766 1.000 35.70024 109 VAL H N 1
ATOM 1745 C CA . VAL A 1 118 ? 211.40900 -17.06639 231.58785 1.000 43.86655 109 VAL H CA 1
ATOM 1746 C C . VAL A 1 118 ? 212.68235 -17.81173 231.21429 1.000 45.20371 109 VAL H C 1
ATOM 1747 O O . VAL A 1 118 ? 212.83987 -18.99244 231.54940 1.000 39.20941 109 VAL H O 1
ATOM 1760 N N . THR A 1 119 ? 213.58704 -17.12589 230.52153 1.000 48.00193 110 THR H N 1
ATOM 1761 C CA . THR A 1 119 ? 214.85628 -17.69597 230.09119 1.000 48.70583 110 THR H CA 1
ATOM 1762 C C . THR A 1 119 ? 215.98503 -17.10484 230.92416 1.000 47.67075 110 THR H C 1
ATOM 1763 O O . THR A 1 119 ? 216.08659 -15.88156 231.06179 1.000 44.52922 110 THR H O 1
ATOM 1774 N N . VAL A 1 120 ? 216.82686 -17.97277 231.47403 1.000 53.07178 111 VAL H N 1
ATOM 1775 C CA . VAL A 1 120 ? 217.97114 -17.56618 232.28008 1.000 55.23269 111 VAL H CA 1
ATOM 1776 C C . VAL A 1 120 ? 219.20665 -17.75090 231.40649 1.000 57.57546 111 VAL H C 1
ATOM 1777 O O . VAL A 1 120 ? 219.66962 -18.87457 231.19267 1.000 64.76953 111 VAL H O 1
ATOM 1790 N N . SER A 1 121 ? 219.74032 -16.64457 230.89509 1.000 70.73583 112 SER H N 1
ATOM 1791 C CA . SER A 1 121 ? 220.89416 -16.65445 230.00517 1.000 72.96108 112 SER H CA 1
ATOM 1792 C C . SER A 1 121 ? 222.12086 -16.15839 230.75724 1.000 75.29952 112 SER H C 1
ATOM 1793 O O . SER A 1 121 ? 222.09036 -15.08057 231.36090 1.000 69.43663 112 SER H O 1
ATOM 1797 N N . ALA A 1 122 ? 223.19397 -16.94242 230.71467 1.000 83.86226 113 ALA H N 1
ATOM 1798 C CA . ALA A 1 122 ? 224.43482 -16.58934 231.39553 1.000 87.68964 113 ALA H CA 1
ATOM 1799 C C . ALA A 1 122 ? 225.44802 -16.01637 230.40898 1.000 86.13340 113 ALA H C 1
ATOM 1800 O O . ALA A 1 122 ? 225.08125 -15.33006 229.45472 1.000 77.79055 113 ALA H O 1
ATOM 1807 N N . GLN B 2 1 ? 159.65275 -16.57913 232.14439 1.000 81.45731 1 GLN A N 1
ATOM 1808 C CA . GLN B 2 1 ? 159.43103 -16.68090 233.61536 1.000 68.99603 1 GLN A CA 1
ATOM 1809 C C . GLN B 2 1 ? 159.89449 -18.03591 234.14186 1.000 59.88104 1 GLN A C 1
ATOM 1810 O O . GLN B 2 1 ? 159.19761 -19.04138 233.99510 1.000 56.48416 1 GLN A O 1
ATOM 1816 N N . VAL B 2 2 ? 161.08161 -18.05351 234.75311 1.000 49.11213 2 VAL A N 1
ATOM 1817 C CA . VAL B 2 2 ? 161.60115 -19.28476 235.33087 1.000 44.09111 2 VAL A CA 1
ATOM 1818 C C . VAL B 2 2 ? 160.65480 -19.78347 236.41207 1.000 47.47749 2 VAL A C 1
ATOM 1819 O O . VAL B 2 2 ? 160.08804 -18.99907 237.18348 1.000 50.14210 2 VAL A O 1
ATOM 1832 N N . GLN B 2 3 ? 160.48839 -21.10140 236.48067 1.000 45.34472 3 GLN A N 1
ATOM 1833 C CA . GLN B 2 3 ? 159.62206 -21.70474 237.48074 1.000 49.93421 3 GLN A CA 1
ATOM 1834 C C . GLN B 2 3 ? 160.09098 -23.12636 237.74947 1.000 44.80771 3 GLN A C 1
ATOM 1835 O O . GLN B 2 3 ? 160.42141 -23.86497 236.81801 1.000 40.33669 3 GLN A O 1
ATOM 1849 N N . LEU B 2 4 ? 160.12650 -23.49654 239.02915 1.000 36.16204 4 LEU A N 1
ATOM 1850 C CA . LEU B 2 4 ? 160.51866 -24.83552 239.46114 1.000 41.33853 4 LEU A CA 1
ATOM 1851 C C . LEU B 2 4 ? 159.40807 -25.38381 240.34762 1.000 37.26241 4 LEU A C 1
ATOM 1852 O O . LEU B 2 4 ? 159.16191 -24.85406 241.43578 1.000 32.38735 4 LEU A O 1
ATOM 1868 N N . VAL B 2 5 ? 158.74158 -26.43967 239.88811 1.000 35.29539 5 VAL A N 1
ATOM 1869 C CA . VAL B 2 5 ? 157.59490 -27.01958 240.58030 1.000 32.21700 5 VAL A CA 1
ATOM 1870 C C . VAL B 2 5 ? 157.97877 -28.41647 241.04683 1.000 32.61551 5 VAL A C 1
ATOM 1871 O O . VAL B 2 5 ? 158.29378 -29.28897 240.22780 1.000 33.47661 5 VAL A O 1
ATOM 1884 N N . GLN B 2 6 ? 157.93384 -28.63317 242.35648 1.000 34.07818 6 GLN A N 1
ATOM 1885 C CA . GLN B 2 6 ? 158.36418 -29.88485 242.95932 1.000 34.40967 6 GLN A CA 1
ATOM 1886 C C . GLN B 2 6 ? 157.17064 -30.78326 243.26611 1.000 31.38207 6 GLN A C 1
ATOM 1887 O O . GLN B 2 6 ? 156.01251 -30.36188 243.24361 1.000 34.92236 6 GLN A O 1
ATOM 1901 N N . SER B 2 7 ? 157.47681 -32.04321 243.56710 1.000 36.29662 7 SER A N 1
ATOM 1902 C CA . SER B 2 7 ? 156.45279 -33.00625 243.93643 1.000 32.59186 7 SER A CA 1
ATOM 1903 C C . SER B 2 7 ? 155.92174 -32.70854 245.33933 1.000 34.54530 7 SER A C 1
ATOM 1904 O O . SER B 2 7 ? 156.48408 -31.91182 246.09612 1.000 36.57820 7 SER A O 1
ATOM 1912 N N . GLY B 2 8 ? 154.81514 -33.37280 245.68563 1.000 33.54386 8 GLY A N 1
ATOM 1913 C CA . GLY B 2 8 ? 154.12713 -33.08564 246.92509 1.000 32.25355 8 GLY A CA 1
ATOM 1914 C C . GLY B 2 8 ? 154.80511 -33.67846 248.14803 1.000 32.89674 8 GLY A C 1
ATOM 1915 O O . GLY B 2 8 ? 155.78156 -34.42391 248.06566 1.000 38.33935 8 GLY A O 1
ATOM 1919 N N . ALA B 2 9 ? 154.25531 -33.32941 249.30938 1.000 31.75662 9 ALA A N 1
ATOM 1920 C CA . ALA B 2 9 ? 154.81050 -33.78239 250.57660 1.000 28.66039 9 ALA A CA 1
ATOM 1921 C C . ALA B 2 9 ? 154.89792 -35.30369 250.61481 1.000 35.02045 9 ALA A C 1
ATOM 1922 O O . ALA B 2 9 ? 154.08727 -36.01357 250.01294 1.000 35.72884 9 ALA A O 1
ATOM 1929 N N . GLU B 2 10 ? 155.90077 -35.79975 251.33549 1.000 31.94260 10 GLU A N 1
ATOM 1930 C CA . GLU B 2 10 ? 156.18906 -37.22143 251.43113 1.000 30.59682 10 GLU A CA 1
ATOM 1931 C C . GLU B 2 10 ? 156.21085 -37.64598 252.89199 1.000 38.02959 10 GLU A C 1
ATOM 1932 O O . GLU B 2 10 ? 156.54270 -36.85650 253.78210 1.000 36.79640 10 GLU A O 1
ATOM 1944 N N . VAL B 2 11 ? 155.85404 -38.90538 253.12785 1.000 38.23918 11 VAL A N 1
ATOM 1945 C CA . VAL B 2 11 ? 155.88351 -39.50621 254.45514 1.000 35.28212 11 VAL A CA 1
ATOM 1946 C C . VAL B 2 11 ? 156.56605 -40.85794 254.32592 1.000 37.57298 11 VAL A C 1
ATOM 1947 O O . VAL B 2 11 ? 156.13308 -41.70017 253.53003 1.000 41.87319 11 VAL A O 1
ATOM 1960 N N . LYS B 2 12 ? 157.62599 -41.06586 255.10304 1.000 37.17174 12 LYS A N 1
ATOM 1961 C CA . LYS B 2 12 ? 158.41915 -42.28074 255.01925 1.000 35.92739 12 LYS A CA 1
ATOM 1962 C C . LYS B 2 12 ? 158.79739 -42.72953 256.42097 1.000 40.10997 12 LYS A C 1
ATOM 1963 O O . LYS B 2 12 ? 158.78523 -41.94424 257.37186 1.000 42.64710 12 LYS A O 1
ATOM 1982 N N . LYS B 2 13 ? 159.13321 -44.00794 256.53626 1.000 39.22622 13 LYS A N 1
ATOM 1983 C CA . LYS B 2 13 ? 159.59010 -44.59435 257.78403 1.000 42.16025 13 LYS A CA 1
ATOM 1984 C C . LYS B 2 13 ? 161.10504 -44.70541 257.78815 1.000 34.08036 13 LYS A C 1
ATOM 1985 O O . LYS B 2 13 ? 161.73815 -44.74403 256.72895 1.000 35.79881 13 LYS A O 1
ATOM 2004 N N . PRO B 2 14 ? 161.72557 -44.75679 258.96580 1.000 30.91186 14 PRO A N 1
ATOM 2005 C CA . PRO B 2 14 ? 163.18286 -44.91654 259.01882 1.000 39.03507 14 PRO A CA 1
ATOM 2006 C C . PRO B 2 14 ? 163.64131 -46.11702 258.20220 1.000 37.67459 14 PRO A C 1
ATOM 2007 O O . PRO B 2 14 ? 162.98492 -47.16017 258.16924 1.000 35.68710 14 PRO A O 1
ATOM 2018 N N . GLY B 2 15 ? 164.78147 -45.95618 257.53044 1.000 40.80810 15 GLY A N 1
ATOM 2019 C CA . GLY B 2 15 ? 165.32499 -46.97607 256.66538 1.000 42.00871 15 GLY A CA 1
ATOM 2020 C C . GLY B 2 15 ? 164.78377 -46.96474 255.25175 1.000 40.06026 15 GLY A C 1
ATOM 2021 O O . GLY B 2 15 ? 165.39902 -47.56474 254.36228 1.000 31.73941 15 GLY A O 1
ATOM 2025 N N . ALA B 2 16 ? 163.65611 -46.29950 255.01741 1.000 38.45453 16 ALA A N 1
ATOM 2026 C CA . ALA B 2 16 ? 163.05874 -46.24897 253.69416 1.000 40.85049 16 ALA A CA 1
ATOM 2027 C C . ALA B 2 16 ? 163.79636 -45.23474 252.82212 1.000 37.30041 16 ALA A C 1
ATOM 2028 O O . ALA B 2 16 ? 164.78345 -44.61976 253.23313 1.000 37.09011 16 ALA A O 1
ATOM 2035 N N . SER B 2 17 ? 163.30681 -45.05889 251.59743 1.000 38.72792 17 SER A N 1
ATOM 2036 C CA . SER B 2 17 ? 163.86989 -44.11836 250.64277 1.000 43.77207 17 SER A CA 1
ATOM 2037 C C . SER B 2 17 ? 162.78811 -43.16048 250.16149 1.000 43.49034 17 SER A C 1
ATOM 2038 O O . SER B 2 17 ? 161.59300 -43.46226 250.21066 1.000 44.24662 17 SER A O 1
ATOM 2046 N N . VAL B 2 18 ? 163.22519 -41.99449 249.68909 1.000 43.63431 18 VAL A N 1
ATOM 2047 C CA . VAL B 2 18 ? 162.32869 -40.97501 249.16062 1.000 43.67649 18 VAL A CA 1
ATOM 2048 C C . VAL B 2 18 ? 162.95601 -40.38790 247.90605 1.000 45.46971 18 VAL A C 1
ATOM 2049 O O . VAL B 2 18 ? 164.18090 -40.28595 247.79264 1.000 51.78295 18 VAL A O 1
ATOM 2062 N N . LYS B 2 19 ? 162.10482 -39.99873 246.95872 1.000 49.35944 19 LYS A N 1
ATOM 2063 C CA . LYS B 2 19 ? 162.54327 -39.39869 245.70192 1.000 46.12939 19 LYS A CA 1
ATOM 2064 C C . LYS B 2 19 ? 161.68496 -38.17101 245.43176 1.000 46.85940 19 LYS A C 1
ATOM 2065 O O . LYS B 2 19 ? 160.47418 -38.28953 245.21382 1.000 43.49448 19 LYS A O 1
ATOM 2084 N N . VAL B 2 20 ? 162.31065 -36.99865 245.45497 1.000 37.83545 20 VAL A N 1
ATOM 2085 C CA . VAL B 2 20 ? 161.65090 -35.73382 245.15488 1.000 30.57156 20 VAL A CA 1
ATOM 2086 C C . VAL B 2 20 ? 161.96292 -35.36060 243.71549 1.000 33.99703 20 VAL A C 1
ATOM 2087 O O . VAL B 2 20 ? 163.07935 -35.58753 243.23089 1.000 36.55973 20 VAL A O 1
ATOM 2100 N N . SER B 2 21 ? 160.98161 -34.78344 243.03155 1.000 36.66624 21 SER A N 1
ATOM 2101 C CA . SER B 2 21 ? 161.13896 -34.32932 241.65993 1.000 34.25868 21 SER A CA 1
ATOM 2102 C C . SER B 2 21 ? 161.04632 -32.81036 241.60326 1.000 38.54788 21 SER A C 1
ATOM 2103 O O . SER B 2 21 ? 160.46989 -32.16499 242.48385 1.000 29.98087 21 SER A O 1
ATOM 2111 N N . CYS B 2 22 ? 161.62667 -32.24757 240.54403 1.000 31.73967 22 CYS A N 1
ATOM 2112 C CA . CYS B 2 22 ? 161.69631 -30.79865 240.34721 1.000 38.34194 22 CYS A CA 1
ATOM 2113 C C . CYS B 2 22 ? 161.50427 -30.52818 238.85779 1.000 42.22088 22 CYS A C 1
ATOM 2114 O O . CYS B 2 22 ? 162.44381 -30.67325 238.07046 1.000 33.54866 22 CYS A O 1
ATOM 2121 N N . LYS B 2 23 ? 160.28875 -30.14051 238.48036 1.000 41.75042 23 LYS A N 1
ATOM 2122 C CA . LYS B 2 23 ? 159.96107 -29.83661 237.09130 1.000 48.40984 23 LYS A CA 1
ATOM 2123 C C . LYS B 2 23 ? 160.35141 -28.39448 236.78600 1.000 39.97961 23 LYS A C 1
ATOM 2124 O O . LYS B 2 23 ? 159.89313 -27.46665 237.46047 1.000 36.13088 23 LYS A O 1
ATOM 2143 N N . ALA B 2 24 ? 161.18668 -28.20435 235.76835 1.000 38.86387 24 ALA A N 1
ATOM 2144 C CA . ALA B 2 24 ? 161.66039 -26.88300 235.38208 1.000 40.10254 24 ALA A CA 1
ATOM 2145 C C . ALA B 2 24 ? 160.95541 -26.41486 234.11620 1.000 35.43459 24 ALA A C 1
ATOM 2146 O O . ALA B 2 24 ? 160.69624 -27.20725 233.20625 1.000 46.67399 24 ALA A O 1
ATOM 2153 N N . SER B 2 25 ? 160.64975 -25.12064 234.06415 1.000 39.86092 25 SER A N 1
ATOM 2154 C CA . SER B 2 25 ? 160.04038 -24.52295 232.88597 1.000 42.80424 25 SER A CA 1
ATOM 2155 C C . SER B 2 25 ? 160.47773 -23.06889 232.79779 1.000 41.19497 25 SER A C 1
ATOM 2156 O O . SER B 2 25 ? 160.96166 -22.48592 233.77117 1.000 37.29756 25 SER A O 1
ATOM 2164 N N . GLY B 2 26 ? 160.30518 -22.48884 231.61347 1.000 36.79749 26 GLY A N 1
ATOM 2165 C CA . GLY B 2 26 ? 160.66482 -21.10503 231.38658 1.000 34.08986 26 GLY A CA 1
ATOM 2166 C C . GLY B 2 26 ? 162.10532 -20.86944 230.99912 1.000 45.33983 26 GLY A C 1
ATOM 2167 O O . GLY B 2 26 ? 162.52755 -19.70909 230.92825 1.000 44.99515 26 GLY A O 1
ATOM 2171 N N . TYR B 2 27 ? 162.87405 -21.92438 230.75058 1.000 48.65657 27 TYR A N 1
ATOM 2172 C CA . TYR B 2 27 ? 164.26136 -21.78786 230.32743 1.000 46.22875 27 TYR A CA 1
ATOM 2173 C C . TYR B 2 27 ? 164.72360 -23.14085 229.80853 1.000 44.15469 27 TYR A C 1
ATOM 2174 O O . TYR B 2 27 ? 164.03926 -24.15551 229.96725 1.000 44.08820 27 TYR A O 1
ATOM 2192 N N . THR B 2 28 ? 165.89905 -23.14200 229.18498 1.000 45.56359 28 THR A N 1
ATOM 2193 C CA . THR B 2 28 ? 166.48551 -24.37224 228.66419 1.000 41.89152 28 THR A CA 1
ATOM 2194 C C . THR B 2 28 ? 166.98865 -25.21684 229.82828 1.000 41.98251 28 THR A C 1
ATOM 2195 O O . THR B 2 28 ? 167.99817 -24.88449 230.45749 1.000 39.06429 28 THR A O 1
ATOM 2206 N N . PHE B 2 29 ? 166.28582 -26.31670 230.10798 1.000 46.89894 29 PHE A N 1
ATOM 2207 C CA . PHE B 2 29 ? 166.58838 -27.12306 231.28666 1.000 36.81727 29 PHE A CA 1
ATOM 2208 C C . PHE B 2 29 ? 168.04480 -27.57406 231.30237 1.000 40.97276 29 PHE A C 1
ATOM 2209 O O . PHE B 2 29 ? 168.71226 -27.50145 232.34091 1.000 37.12330 29 PHE A O 1
ATOM 2226 N N . THR B 2 30 ? 168.56026 -28.03191 230.16132 1.000 41.97334 30 THR A N 1
ATOM 2227 C CA . THR B 2 30 ? 169.91061 -28.58169 230.10837 1.000 41.01871 30 THR A CA 1
ATOM 2228 C C . THR B 2 30 ? 171.00046 -27.52086 230.21280 1.000 44.01885 30 THR A C 1
ATOM 2229 O O . THR B 2 30 ? 172.18041 -27.88311 230.25404 1.000 42.28580 30 THR A O 1
ATOM 2240 N N . GLY B 2 31 ? 170.65578 -26.23902 230.26326 1.000 35.77659 31 GLY A N 1
ATOM 2241 C CA . GLY B 2 31 ? 171.65570 -25.19540 230.26706 1.000 39.84437 31 GLY A CA 1
ATOM 2242 C C . GLY B 2 31 ? 172.11814 -24.72297 231.62457 1.000 37.43425 31 GLY A C 1
ATOM 2243 O O . GLY B 2 31 ? 173.00131 -23.86323 231.69595 1.000 35.19530 31 GLY A O 1
ATOM 2247 N N . TYR B 2 32 ? 171.55930 -25.25020 232.71124 1.000 34.64393 32 TYR A N 1
ATOM 2248 C CA . TYR B 2 32 ? 171.85185 -24.74495 234.04581 1.000 34.43542 32 TYR A CA 1
ATOM 2249 C C . TYR B 2 32 ? 171.98412 -25.90321 235.02076 1.000 33.57296 32 TYR A C 1
ATOM 2250 O O . TYR B 2 32 ? 171.15236 -26.81524 235.02085 1.000 32.12311 32 TYR A O 1
ATOM 2268 N N . TYR B 2 33 ? 173.02320 -25.85973 235.85145 1.000 31.96244 33 TYR A N 1
ATOM 2269 C CA . TYR B 2 33 ? 173.11473 -26.78282 236.97156 1.000 29.64695 33 TYR A CA 1
ATOM 2270 C C . TYR B 2 33 ? 171.86203 -26.68368 237.83306 1.000 28.16065 33 TYR A C 1
ATOM 2271 O O . TYR B 2 33 ? 171.25403 -25.61865 237.96239 1.000 32.39433 33 TYR A O 1
ATOM 2289 N N . MET B 2 34 ? 171.48278 -27.80555 238.43555 1.000 32.37993 34 MET A N 1
ATOM 2290 C CA . MET B 2 34 ? 170.38663 -27.85091 239.39333 1.000 28.81199 34 MET A CA 1
ATOM 2291 C C . MET B 2 34 ? 170.93706 -28.31872 240.73201 1.000 28.63955 34 MET A C 1
ATOM 2292 O O . MET B 2 34 ? 171.62047 -29.34645 240.80181 1.000 27.61003 34 MET A O 1
ATOM 2306 N N . HIS B 2 35 ? 170.65436 -27.55688 241.78223 1.000 29.52102 35 HIS A N 1
ATOM 2307 C CA . HIS B 2 35 ? 171.11550 -27.85457 243.12814 1.000 26.13796 35 HIS A CA 1
ATOM 2308 C C . HIS B 2 35 ? 169.95415 -28.32383 243.99198 1.000 30.84778 35 HIS A C 1
ATOM 2309 O O . HIS B 2 35 ? 168.78382 -28.06504 243.69699 1.000 29.70845 35 HIS A O 1
ATOM 2323 N N . TRP B 2 36 ? 170.29453 -29.00925 245.08004 1.000 28.78508 36 TRP A N 1
ATOM 2324 C CA . TRP B 2 36 ? 169.31544 -29.42715 246.07309 1.000 33.21165 36 TRP A CA 1
ATOM 2325 C C . TRP B 2 36 ? 169.77323 -28.93991 247.43786 1.000 34.61082 36 TRP A C 1
ATOM 2326 O O . TRP B 2 36 ? 170.92608 -29.15469 247.82700 1.000 27.29425 36 TRP A O 1
ATOM 2347 N N . VAL B 2 37 ? 168.87416 -28.25290 248.13778 1.000 25.29833 37 VAL A N 1
ATOM 2348 C CA . VAL B 2 37 ? 169.12509 -27.69488 249.45960 1.000 23.22505 37 VAL A CA 1
ATOM 2349 C C . VAL B 2 37 ? 167.95233 -28.08011 250.34830 1.000 25.85820 37 VAL A C 1
ATOM 2350 O O . VAL B 2 37 ? 166.79564 -27.96334 249.93158 1.000 29.13244 37 VAL A O 1
ATOM 2363 N N . ARG B 2 38 ? 168.24429 -28.54450 251.55973 1.000 25.10179 38 ARG A N 1
ATOM 2364 C CA . ARG B 2 38 ? 167.20804 -28.93725 252.50448 1.000 25.41366 38 ARG A CA 1
ATOM 2365 C C . ARG B 2 38 ? 167.25652 -28.02751 253.72389 1.000 28.53159 38 ARG A C 1
ATOM 2366 O O . ARG B 2 38 ? 168.21989 -27.28859 253.94463 1.000 26.09078 38 ARG A O 1
ATOM 2387 N N . GLN B 2 39 ? 166.19235 -28.09507 254.52198 1.000 29.67123 39 GLN A N 1
ATOM 2388 C CA . GLN B 2 39 ? 166.05214 -27.23858 255.69496 1.000 31.26753 39 GLN A CA 1
ATOM 2389 C C . GLN B 2 39 ? 165.21993 -27.98764 256.72452 1.000 28.29194 39 GLN A C 1
ATOM 2390 O O . GLN B 2 39 ? 164.02564 -28.21250 256.50974 1.000 26.86662 39 GLN A O 1
ATOM 2404 N N . ALA B 2 40 ? 165.84761 -28.37974 257.82904 1.000 31.06058 40 ALA A N 1
ATOM 2405 C CA . ALA B 2 40 ? 165.12584 -29.05111 258.89262 1.000 34.52038 40 ALA A CA 1
ATOM 2406 C C . ALA B 2 40 ? 164.22622 -28.05730 259.62297 1.000 36.36467 40 ALA A C 1
ATOM 2407 O O . ALA B 2 40 ? 164.45036 -26.84561 259.56850 1.000 32.62123 40 ALA A O 1
ATOM 2414 N N . PRO B 2 41 ? 163.20005 -28.54916 260.31775 1.000 40.58556 41 PRO A N 1
ATOM 2415 C CA . PRO B 2 41 ? 162.27946 -27.64359 261.02502 1.000 36.10743 41 PRO A CA 1
ATOM 2416 C C . PRO B 2 41 ? 163.01314 -26.73029 261.99398 1.000 37.28214 41 PRO A C 1
ATOM 2417 O O . PRO B 2 41 ? 163.72604 -27.18706 262.89074 1.000 36.39539 41 PRO A O 1
ATOM 2428 N N . GLY B 2 42 ? 162.82314 -25.42503 261.81090 1.000 37.32496 42 GLY A N 1
ATOM 2429 C CA . GLY B 2 42 ? 163.43062 -24.44298 262.68388 1.000 35.64003 42 GLY A CA 1
ATOM 2430 C C . GLY B 2 42 ? 164.91548 -24.23949 262.49496 1.000 32.28982 42 GLY A C 1
ATOM 2431 O O . GLY B 2 42 ? 165.52357 -23.49527 263.26883 1.000 42.44672 42 GLY A O 1
ATOM 2435 N N . GLN B 2 43 ? 165.52093 -24.87063 261.49522 1.000 34.00857 43 GLN A N 1
ATOM 2436 C CA . GLN B 2 43 ? 166.95355 -24.78256 261.25652 1.000 34.75768 43 GLN A CA 1
ATOM 2437 C C . GLN B 2 43 ? 167.21653 -24.07071 259.93280 1.000 32.17243 43 GLN A C 1
ATOM 2438 O O . GLN B 2 43 ? 166.29715 -23.62404 259.24156 1.000 28.41224 43 GLN A O 1
ATOM 2452 N N . GLY B 2 44 ? 168.49413 -23.96463 259.58504 1.000 31.92751 44 GLY A N 1
ATOM 2453 C CA . GLY B 2 44 ? 168.92303 -23.23385 258.41291 1.000 31.72299 44 GLY A CA 1
ATOM 2454 C C . GLY B 2 44 ? 168.96890 -24.09288 257.16750 1.000 34.86119 44 GLY A C 1
ATOM 2455 O O . GLY B 2 44 ? 168.40587 -25.18898 257.10787 1.000 33.73998 44 GLY A O 1
ATOM 2459 N N . LEU B 2 45 ? 169.66213 -23.57766 256.15766 1.000 29.56789 45 LEU A N 1
ATOM 2460 C CA . LEU B 2 45 ? 169.77308 -24.23325 254.86367 1.000 21.79959 45 LEU A CA 1
ATOM 2461 C C . LEU B 2 45 ? 171.00528 -25.12746 254.82242 1.000 31.01239 45 LEU A C 1
ATOM 2462 O O . LEU B 2 45 ? 172.03927 -24.82001 255.41952 1.000 26.66830 45 LEU A O 1
ATOM 2478 N N . GLU B 2 46 ? 170.88649 -26.23932 254.09804 1.000 30.24183 46 GLU A N 1
ATOM 2479 C CA . GLU B 2 46 ? 171.94919 -27.23555 254.01715 1.000 33.18980 46 GLU A CA 1
ATOM 2480 C C . GLU B 2 46 ? 172.07924 -27.70262 252.57628 1.000 31.55939 46 GLU A C 1
ATOM 2481 O O . GLU B 2 46 ? 171.13705 -28.26907 252.01672 1.000 23.59204 46 GLU A O 1
ATOM 2493 N N . TRP B 2 47 ? 173.24399 -27.46459 251.98163 1.000 32.68917 47 TRP A N 1
ATOM 2494 C CA . TRP B 2 47 ? 173.49931 -27.87952 250.60927 1.000 32.41585 47 TRP A CA 1
ATOM 2495 C C . TRP B 2 47 ? 173.73393 -29.38169 250.53461 1.000 28.55470 47 TRP A C 1
ATOM 2496 O O . TRP B 2 47 ? 174.47228 -29.95325 251.34305 1.000 28.34762 47 TRP A O 1
ATOM 2517 N N . MET B 2 48 ? 173.11480 -30.01824 249.54082 1.000 29.58373 48 MET A N 1
ATOM 2518 C CA . MET B 2 48 ? 173.20480 -31.46196 249.36941 1.000 27.31837 48 MET A CA 1
ATOM 2519 C C . MET B 2 48 ? 174.00976 -31.88754 248.15304 1.000 32.97165 48 MET A C 1
ATOM 2520 O O . MET B 2 48 ? 174.61806 -32.95931 248.17951 1.000 27.61255 48 MET A O 1
ATOM 2534 N N . GLY B 2 49 ? 174.02648 -31.09341 247.09877 1.000 29.27440 49 GLY A N 1
ATOM 2535 C CA . GLY B 2 49 ? 174.72760 -31.46554 245.88568 1.000 24.80345 49 GLY A CA 1
ATOM 2536 C C . GLY B 2 49 ? 174.08643 -30.80218 244.68528 1.000 27.94069 49 GLY A C 1
ATOM 2537 O O . GLY B 2 49 ? 173.08810 -30.09442 244.79495 1.000 23.35704 49 GLY A O 1
ATOM 2541 N N . TRP B 2 50 ? 174.69255 -31.04387 243.52318 1.000 24.61364 50 TRP A N 1
ATOM 2542 C CA . TRP B 2 50 ? 174.14389 -30.55514 242.26730 1.000 27.35316 50 TRP A CA 1
ATOM 2543 C C . TRP B 2 50 ? 174.23066 -31.64391 241.21022 1.000 30.35400 50 TRP A C 1
ATOM 2544 O O . TRP B 2 50 ? 174.83195 -32.70323 241.41231 1.000 29.14261 50 TRP A O 1
ATOM 2565 N N . ILE B 2 51 ? 173.59913 -31.36643 240.07489 1.000 30.69596 51 ILE A N 1
ATOM 2566 C CA . ILE B 2 51 ? 173.64036 -32.23187 238.90503 1.000 34.78218 51 ILE A CA 1
ATOM 2567 C C . ILE B 2 51 ? 173.69972 -31.34063 237.67583 1.000 35.01827 51 ILE A C 1
ATOM 2568 O O . ILE B 2 51 ? 173.00811 -30.31986 237.60227 1.000 28.48222 51 ILE A O 1
ATOM 2584 N N . ASN B 2 52 ? 174.54299 -31.71364 236.72610 1.000 37.50846 52 ASN A N 1
ATOM 2585 C CA . ASN B 2 52 ? 174.55951 -31.06990 235.42162 1.000 40.00906 52 ASN A CA 1
ATOM 2586 C C . ASN B 2 52 ? 173.56486 -31.79733 234.52467 1.000 36.94455 52 ASN A C 1
ATOM 2587 O O . ASN B 2 52 ? 173.88516 -32.86914 233.99499 1.000 41.67537 52 ASN A O 1
ATOM 2598 N N . PRO B 2 53 A 172.35608 -31.26408 234.32882 1.000 37.92706 52 PRO A N 1
ATOM 2599 C CA . PRO B 2 53 A 171.36103 -32.00061 233.53247 1.000 41.42285 52 PRO A CA 1
ATOM 2600 C C . PRO B 2 53 A 171.79016 -32.23583 232.09656 1.000 41.92481 52 PRO A C 1
ATOM 2601 O O . PRO B 2 53 A 171.22105 -33.11045 231.43177 1.000 40.60447 52 PRO A O 1
ATOM 2612 N N . ASN B 2 54 ? 172.77479 -31.48605 231.59792 1.000 38.21738 53 ASN A N 1
ATOM 2613 C CA . ASN B 2 54 ? 173.24926 -31.69734 230.23500 1.000 45.20712 53 ASN A CA 1
ATOM 2614 C C . ASN B 2 54 ? 174.03165 -32.99958 230.11756 1.000 46.94793 53 ASN A C 1
ATOM 2615 O O . ASN B 2 54 ? 173.90146 -33.72100 229.12174 1.000 48.02919 53 ASN A O 1
ATOM 2626 N N . SER B 2 55 ? 174.84273 -33.32119 231.12789 1.000 46.69228 54 SER A N 1
ATOM 2627 C CA . SER B 2 55 ? 175.72882 -34.47389 231.07530 1.000 43.26322 54 SER 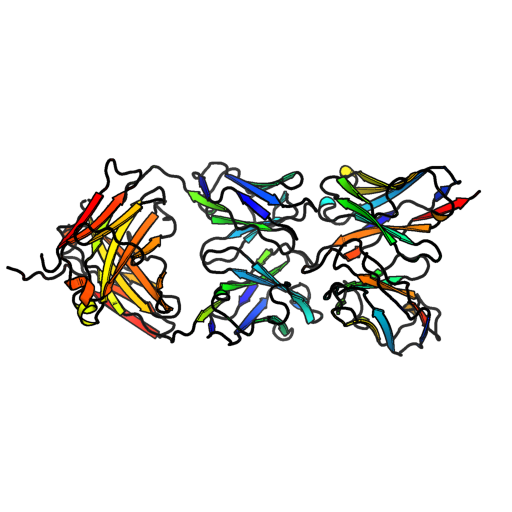A CA 1
ATOM 2628 C C . SER B 2 55 ? 175.33813 -35.59641 232.02089 1.000 41.05545 54 SER A C 1
ATOM 2629 O O . SER B 2 55 ? 175.77891 -36.73106 231.81640 1.000 37.42210 54 SER A O 1
ATOM 2637 N N . GLY B 2 56 ? 174.53570 -35.31337 233.04480 1.000 38.52842 55 GLY A N 1
ATOM 2638 C CA . GLY B 2 56 ? 174.25153 -36.27543 234.08196 1.000 40.15917 55 GLY A CA 1
ATOM 2639 C C . GLY B 2 56 ? 175.26511 -36.30559 235.20416 1.000 31.70652 55 GLY A C 1
ATOM 2640 O O . GLY B 2 56 ? 175.05124 -37.01924 236.19180 1.000 41.80575 55 GLY A O 1
ATOM 2644 N N . GLY B 2 57 ? 176.36113 -35.56098 235.08583 1.000 37.23285 56 GLY A N 1
ATOM 2645 C CA . GLY B 2 57 ? 177.34130 -35.52744 236.15084 1.000 29.49775 56 GLY A CA 1
ATOM 2646 C C . GLY B 2 57 ? 176.77910 -34.90146 237.41221 1.000 35.90983 56 GLY A C 1
ATOM 2647 O O . GLY B 2 57 ? 175.94260 -33.99839 237.37236 1.000 33.12754 56 GLY A O 1
ATOM 2651 N N . THR B 2 58 ? 177.25388 -35.39148 238.55370 1.000 33.50751 57 THR A N 1
ATOM 2652 C CA . THR B 2 58 ? 176.74801 -34.96434 239.84759 1.000 37.14715 57 THR A CA 1
ATOM 2653 C C . THR B 2 58 ? 177.90508 -34.68049 240.79551 1.000 36.11638 57 THR A C 1
ATOM 2654 O O . THR B 2 58 ? 179.07309 -34.96209 240.50634 1.000 30.80004 57 THR A O 1
ATOM 2665 N N . ASN B 2 59 ? 177.55198 -34.10337 241.94058 1.000 31.39697 58 ASN A N 1
ATOM 2666 C CA . ASN B 2 59 ? 178.50433 -33.83001 243.01249 1.000 29.81589 58 ASN A CA 1
ATOM 2667 C C . ASN B 2 59 ? 177.69969 -33.71395 244.29497 1.000 26.52530 58 ASN A C 1
ATOM 2668 O O . ASN B 2 59 ? 176.75502 -32.92091 244.35802 1.000 28.15209 58 ASN A O 1
ATOM 2679 N N . TYR B 2 60 ? 178.04888 -34.50824 245.30137 1.000 36.09539 59 TYR A N 1
ATOM 2680 C CA . TYR B 2 60 ? 177.28078 -34.59246 246.53518 1.000 33.30806 59 TYR A CA 1
ATOM 2681 C C . TYR B 2 60 ? 178.10414 -34.07890 247.70689 1.000 29.90201 59 TYR A C 1
ATOM 2682 O O . TYR B 2 60 ? 179.31618 -34.30194 247.77181 1.000 29.73836 59 TYR A O 1
ATOM 2700 N N . ALA B 2 61 ? 177.44152 -33.39178 248.63347 1.000 32.02154 60 ALA A N 1
ATOM 2701 C CA . ALA B 2 61 ? 178.08759 -33.04758 249.89027 1.000 33.10381 60 ALA A CA 1
ATOM 2702 C C . ALA B 2 61 ? 178.60941 -34.31359 250.55906 1.000 39.79748 60 ALA A C 1
ATOM 2703 O O . ALA B 2 61 ? 178.01210 -35.38866 250.45462 1.000 37.59372 60 ALA A O 1
ATOM 2710 N N . GLN B 2 62 ? 179.74850 -34.18303 251.24218 1.000 38.80040 61 GLN A N 1
ATOM 2711 C CA . GLN B 2 62 ? 180.35566 -35.34474 251.88298 1.000 44.46668 61 GLN A CA 1
ATOM 2712 C C . GLN B 2 62 ? 179.39940 -36.00047 252.87100 1.000 44.46578 61 GLN A C 1
ATOM 2713 O O . GLN B 2 62 ? 179.43934 -37.22186 253.05772 1.000 36.91080 61 GLN A O 1
ATOM 2727 N N . LYS B 2 63 ? 178.52876 -35.21070 253.50297 1.000 36.34053 62 LYS A N 1
ATOM 2728 C CA . LYS B 2 63 ? 177.59916 -35.75270 254.48655 1.000 40.72880 62 LYS A CA 1
ATOM 2729 C C . LYS B 2 63 ? 176.60343 -36.72403 253.86967 1.000 39.66319 62 LYS A C 1
ATOM 2730 O O . LYS B 2 63 ? 176.05997 -37.57161 254.58609 1.000 35.20000 62 LYS A O 1
ATOM 2749 N N . PHE B 2 64 ? 176.35212 -36.62730 252.56429 1.000 36.00182 63 PHE A N 1
ATOM 2750 C CA . PHE B 2 64 ? 175.35069 -37.45497 251.90836 1.000 37.03153 63 PHE A CA 1
ATOM 2751 C C . PHE B 2 64 ? 175.94141 -38.44732 250.91795 1.000 43.15978 63 PHE A C 1
ATOM 2752 O O . PHE B 2 64 ? 175.18884 -39.24189 250.34258 1.000 38.71579 63 PHE A O 1
ATOM 2769 N N . GLN B 2 65 ? 177.25643 -38.42885 250.70165 1.000 39.46344 64 GLN A N 1
ATOM 2770 C CA . GLN B 2 65 ? 177.87913 -39.39089 249.80122 1.000 41.58009 64 GLN A CA 1
ATOM 2771 C C . GLN B 2 65 ? 177.49971 -40.80903 250.19956 1.000 37.00041 64 GLN A C 1
ATOM 2772 O O . GLN B 2 65 ? 177.58001 -41.18227 251.37299 1.000 37.56689 64 GLN A O 1
ATOM 2786 N N . GLY B 2 66 ? 177.08395 -41.59718 249.21173 1.000 37.31364 65 GLY A N 1
ATOM 2787 C CA . GLY B 2 66 ? 176.68259 -42.96505 249.43811 1.000 41.28114 65 GLY A CA 1
ATOM 2788 C C . GLY B 2 66 ? 175.23884 -43.14321 249.84878 1.000 38.88195 65 GLY A C 1
ATOM 2789 O O . GLY B 2 66 ? 174.77024 -44.28734 249.92166 1.000 41.80072 65 GLY A O 1
ATOM 2793 N N . ARG B 2 67 ? 174.51602 -42.05273 250.11471 1.000 38.52806 66 ARG A N 1
ATOM 2794 C CA . ARG B 2 67 ? 173.12659 -42.13073 250.53991 1.000 42.59565 66 ARG A CA 1
ATOM 2795 C C . ARG B 2 67 ? 172.17763 -41.29213 249.69535 1.000 36.72583 66 ARG A C 1
ATOM 2796 O O . ARG B 2 67 ? 170.95997 -41.43009 249.85711 1.000 39.89868 66 ARG A O 1
ATOM 2817 N N . VAL B 2 68 ? 172.68211 -40.44485 248.80206 1.000 35.30115 67 VAL A N 1
ATOM 2818 C CA . VAL B 2 68 ? 171.85219 -39.59286 247.96113 1.000 36.03614 67 VAL A CA 1
ATOM 2819 C C . VAL B 2 68 ? 172.21151 -39.84187 246.50433 1.000 39.97952 67 VAL A C 1
ATOM 2820 O O . VAL B 2 68 ? 173.38276 -40.05287 246.16887 1.000 34.69012 67 VAL A O 1
ATOM 2833 N N . THR B 2 69 ? 171.19878 -39.80794 245.64139 1.000 36.99845 68 THR A N 1
ATOM 2834 C CA . THR B 2 69 ? 171.37045 -39.98988 244.20703 1.000 39.13812 68 THR A CA 1
ATOM 2835 C C . THR B 2 69 ? 170.58799 -38.90445 243.48570 1.000 37.02784 68 THR A C 1
ATOM 2836 O O . THR B 2 69 ? 169.38960 -38.73314 243.73004 1.000 33.54926 68 THR A O 1
ATOM 2847 N N . MET B 2 70 ? 171.26424 -38.16974 242.60914 1.000 35.70294 69 MET A N 1
ATOM 2848 C CA . MET B 2 70 ? 170.64518 -37.10493 241.83322 1.000 30.48560 69 MET A CA 1
ATOM 2849 C C . MET B 2 70 ? 170.63572 -37.49570 240.36400 1.000 34.23293 69 MET A C 1
ATOM 2850 O O . MET B 2 70 ? 171.67584 -37.85929 239.80495 1.000 35.33437 69 MET A O 1
ATOM 2864 N N . THR B 2 71 ? 169.45840 -37.43089 239.75150 1.000 35.14866 70 THR A N 1
ATOM 2865 C CA . THR B 2 71 ? 169.26792 -37.77946 238.35418 1.000 36.44812 70 THR A CA 1
ATOM 2866 C C . THR B 2 71 ? 168.42449 -36.70601 237.68348 1.000 41.13208 70 THR A C 1
ATOM 2867 O O . THR B 2 71 ? 167.89943 -35.79738 238.33438 1.000 33.42524 70 THR A O 1
ATOM 2878 N N . ARG B 2 72 ? 168.28964 -36.82375 236.36439 1.000 36.76221 71 ARG A N 1
ATOM 2879 C CA . ARG B 2 72 ? 167.42523 -35.92667 235.61464 1.000 39.15874 71 ARG A CA 1
ATOM 2880 C C . ARG B 2 72 ? 166.84346 -36.67818 234.42753 1.000 43.28845 71 ARG A C 1
ATOM 2881 O O . ARG B 2 72 ? 167.40375 -37.67155 233.95608 1.000 41.23304 71 ARG A O 1
ATOM 2902 N N . ASP B 2 73 ? 165.69679 -36.19257 233.95826 1.000 45.76861 72 ASP A N 1
ATOM 2903 C CA . ASP B 2 73 ? 165.04161 -36.70907 232.75832 1.000 43.21247 72 ASP A CA 1
ATOM 2904 C C . ASP B 2 73 ? 164.79216 -35.50900 231.85105 1.000 39.53601 72 ASP A C 1
ATOM 2905 O O . ASP B 2 73 ? 163.79909 -34.79472 232.01532 1.000 40.08775 72 ASP A O 1
ATOM 2914 N N . THR B 2 74 ? 165.70352 -35.28242 230.90381 1.000 39.88249 73 THR A N 1
ATOM 2915 C CA . THR B 2 74 ? 165.57835 -34.13340 230.01514 1.000 41.61382 73 THR A CA 1
ATOM 2916 C C . THR B 2 74 ? 164.28577 -34.16892 229.21033 1.000 45.63602 73 THR A C 1
ATOM 2917 O O . THR B 2 74 ? 163.79061 -33.11440 228.79782 1.000 42.47430 73 THR A O 1
ATOM 2928 N N . SER B 2 75 ? 163.71974 -35.35782 228.98478 1.000 43.56739 74 SER A N 1
ATOM 2929 C CA . SER B 2 75 ? 162.50330 -35.46356 228.18674 1.000 50.19315 74 SER A CA 1
ATOM 2930 C C . SER B 2 75 ? 161.30631 -34.79560 228.85395 1.000 48.21415 74 SER A C 1
ATOM 2931 O O . SER B 2 75 ? 160.32102 -34.50115 228.16902 1.000 45.16745 74 SER A O 1
ATOM 2939 N N . ILE B 2 76 ? 161.36535 -34.55275 230.16522 1.000 41.12770 75 ILE A N 1
ATOM 2940 C CA . ILE B 2 76 ? 160.28764 -33.87577 230.87997 1.000 43.01844 75 ILE A CA 1
ATOM 2941 C C . ILE B 2 76 ? 160.85992 -32.76101 231.74650 1.000 41.90196 75 ILE A C 1
ATOM 2942 O O . ILE B 2 76 ? 160.19996 -32.28569 232.67766 1.000 41.01073 75 ILE A O 1
ATOM 2958 N N . SER B 2 77 ? 162.09006 -32.34459 231.45125 1.000 34.45736 76 SER A N 1
ATOM 2959 C CA . SER B 2 77 ? 162.73478 -31.22892 232.14105 1.000 36.69180 76 SER A CA 1
ATOM 2960 C C . SER B 2 77 ? 162.57601 -31.34757 233.65549 1.000 34.24260 76 SER A C 1
ATOM 2961 O O . SER B 2 77 ? 162.21094 -30.39345 234.34545 1.000 37.15062 76 SER A O 1
ATOM 2969 N N . THR B 2 78 ? 162.86057 -32.53744 234.17831 1.000 36.61031 77 THR A N 1
ATOM 2970 C CA . THR B 2 78 ? 162.68322 -32.82485 235.59532 1.000 39.32332 77 THR A CA 1
ATOM 2971 C C . THR B 2 78 ? 163.98772 -33.33045 236.19156 1.000 37.84491 77 THR A C 1
ATOM 2972 O O . THR B 2 78 ? 164.63892 -34.21017 235.61835 1.000 34.08898 77 THR A O 1
ATOM 2983 N N . ALA B 2 79 ? 164.36167 -32.77045 237.33814 1.000 33.56938 78 ALA A N 1
ATOM 2984 C CA . ALA B 2 79 ? 165.47878 -33.25204 238.13486 1.000 35.62930 78 ALA A CA 1
ATOM 2985 C C . ALA B 2 79 ? 164.94740 -33.98477 239.36050 1.000 33.91278 78 ALA A C 1
ATOM 2986 O O . ALA B 2 79 ? 163.85563 -33.68775 239.85644 1.000 31.75643 78 ALA A O 1
ATOM 2993 N N . TYR B 2 80 ? 165.72505 -34.95007 239.84436 1.000 30.77989 79 TYR A N 1
ATOM 2994 C CA . TYR B 2 80 ? 165.30768 -35.79748 240.95080 1.000 37.23117 79 TYR A CA 1
ATOM 2995 C C . TYR B 2 80 ? 166.38516 -35.84582 242.02310 1.000 34.12849 79 TYR A C 1
ATOM 2996 O O . TYR B 2 80 ? 167.58142 -35.73282 241.73950 1.000 35.54935 79 TYR A O 1
ATOM 3014 N N . MET B 2 81 ? 165.93808 -36.02746 243.26295 1.000 35.75228 80 MET A N 1
ATOM 3015 C CA . MET B 2 81 ? 166.81558 -36.21550 244.41012 1.000 36.24023 80 MET A CA 1
ATOM 3016 C C . MET B 2 81 ? 166.28555 -37.39742 245.20444 1.000 36.42611 80 MET A C 1
ATOM 3017 O O . MET B 2 81 ? 165.17437 -37.33590 245.74181 1.000 32.50365 80 MET A O 1
ATOM 3031 N N . GLU B 2 82 ? 167.07012 -38.46990 245.26875 1.000 37.76146 81 GLU A N 1
ATOM 3032 C CA . GLU B 2 82 ? 166.69385 -39.68388 245.98200 1.000 40.77227 81 GLU A CA 1
ATOM 3033 C C . GLU B 2 82 ? 167.61538 -39.85722 247.18198 1.000 35.50664 81 GLU A C 1
ATOM 3034 O O . GLU B 2 82 ? 168.83249 -39.99699 247.01926 1.000 30.43748 81 GLU A O 1
ATOM 3046 N N . LEU B 2 83 ? 167.03253 -39.84504 248.37862 1.000 31.57283 82 LEU A N 1
ATOM 3047 C CA . LEU B 2 83 ? 167.75669 -40.04371 249.62893 1.000 33.13580 82 LEU A CA 1
ATOM 3048 C C . LEU B 2 83 ? 167.27013 -41.33558 250.26991 1.000 39.87797 82 LEU A C 1
ATOM 3049 O O . LEU B 2 83 ? 166.07639 -41.47683 250.55888 1.000 33.26722 82 LEU A O 1
ATOM 3065 N N . SER B 2 84 A 168.19001 -42.26539 250.50229 1.000 34.25664 82 SER A N 1
ATOM 3066 C CA . SER B 2 84 A 167.86768 -43.58617 251.02098 1.000 44.98962 82 SER A CA 1
ATOM 3067 C C . SER B 2 84 A 168.29128 -43.69879 252.48434 1.000 42.81306 82 SER A C 1
ATOM 3068 O O . SER B 2 84 A 168.89838 -42.78905 253.05668 1.000 41.62332 82 SER A O 1
ATOM 3076 N N . ARG B 2 85 B 167.96006 -44.84103 253.08731 1.000 35.43666 82 ARG A N 1
ATOM 3077 C CA . ARG B 2 85 B 168.29205 -45.13032 254.48238 1.000 38.72248 82 ARG A CA 1
ATOM 3078 C C . ARG B 2 85 B 167.88280 -43.97091 255.38724 1.000 41.14550 82 ARG A C 1
ATOM 3079 O O . ARG B 2 85 B 168.63417 -43.52602 256.25809 1.000 42.70388 82 ARG A O 1
ATOM 3100 N N . LEU B 2 86 C 166.66140 -43.48854 255.17459 1.000 39.26454 82 LEU A N 1
ATOM 3101 C CA . LEU B 2 86 C 166.18307 -42.30962 255.87860 1.000 35.72869 82 LEU A CA 1
ATOM 3102 C C . LEU B 2 86 C 166.17918 -42.53701 257.38512 1.000 42.41587 82 LEU A C 1
ATOM 3103 O O . LEU B 2 86 C 166.03564 -43.66161 257.87151 1.000 39.61409 82 LEU A O 1
ATOM 3119 N N . ARG B 2 87 ? 166.33939 -41.44372 258.12554 1.000 43.01131 83 ARG A N 1
ATOM 3120 C CA . ARG B 2 87 ? 166.27727 -41.46131 259.57767 1.000 50.85914 83 ARG A CA 1
ATOM 3121 C C . ARG B 2 87 ? 165.51375 -40.22633 260.03816 1.000 45.52932 83 ARG A C 1
ATOM 3122 O O . ARG B 2 87 ? 165.13378 -39.36967 259.23388 1.000 39.92515 83 ARG A O 1
ATOM 3143 N N . SER B 2 88 ? 165.29284 -40.13534 261.35132 1.000 44.91879 84 SER A N 1
ATOM 3144 C CA . SER B 2 88 ? 164.42894 -39.08714 261.88427 1.000 46.67376 84 SER A CA 1
ATOM 3145 C C . SER B 2 88 ? 164.94056 -37.69935 261.51789 1.000 40.73100 84 SER A C 1
ATOM 3146 O O . SER B 2 88 ? 164.15858 -36.83032 261.11455 1.000 38.53353 84 SER A O 1
ATOM 3154 N N . ASP B 2 89 ? 166.24558 -37.46817 261.64997 1.000 38.37908 85 ASP A N 1
ATOM 3155 C CA . ASP B 2 89 ? 166.81107 -36.14902 261.39418 1.000 41.42792 85 ASP A CA 1
ATOM 3156 C C . ASP B 2 89 ? 166.90882 -35.81752 259.90576 1.000 34.48056 85 ASP A C 1
ATOM 3157 O O . ASP B 2 89 ? 167.47439 -34.77707 259.55849 1.000 34.02852 85 ASP A O 1
ATOM 3166 N N . ASP B 2 90 ? 166.38302 -36.66919 259.02601 1.000 35.60782 86 ASP A N 1
ATOM 3167 C CA . ASP B 2 90 ? 166.18715 -36.31147 257.62709 1.000 33.58753 86 ASP A CA 1
ATOM 3168 C C . ASP B 2 90 ? 164.86045 -35.60197 257.38819 1.000 35.64072 86 ASP A C 1
ATOM 3169 O O . ASP B 2 90 ? 164.61484 -35.13583 256.26960 1.000 29.34281 86 ASP A O 1
ATOM 3178 N N . THR B 2 91 ? 163.99895 -35.52654 258.40080 1.000 32.35363 87 THR A N 1
ATOM 3179 C CA . THR B 2 91 ? 162.78542 -34.72631 258.30283 1.000 32.72324 87 THR A CA 1
ATOM 3180 C C . THR B 2 91 ? 163.15191 -33.28110 258.00344 1.000 33.96668 87 THR A C 1
ATOM 3181 O O . THR B 2 91 ? 163.85186 -32.63309 258.78850 1.000 32.55703 87 THR A O 1
ATOM 3192 N N . ALA B 2 92 ? 162.68285 -32.77513 256.86817 1.000 30.46805 88 ALA A N 1
ATOM 3193 C CA . ALA B 2 92 ? 163.06694 -31.44092 256.43542 1.000 31.33122 88 ALA A CA 1
ATOM 3194 C C . ALA B 2 92 ? 162.30438 -31.10392 255.16544 1.000 28.90094 88 ALA A C 1
ATOM 3195 O O . ALA B 2 92 ? 161.71894 -31.97590 254.51769 1.000 29.28238 88 ALA A O 1
ATOM 3202 N N . VAL B 2 93 ? 162.31202 -29.81952 254.82639 1.000 26.59598 89 VAL A N 1
ATOM 3203 C CA . VAL B 2 93 ? 161.81677 -29.34903 253.54113 1.000 30.03291 89 VAL A CA 1
ATOM 3204 C C . VAL B 2 93 ? 162.97255 -29.39300 252.55478 1.000 30.05708 89 VAL A C 1
ATOM 3205 O O . VAL B 2 93 ? 164.04874 -28.84459 252.81980 1.000 27.45951 89 VAL A O 1
ATOM 3218 N N . TYR B 2 94 ? 162.75689 -30.05384 251.42510 1.000 32.29806 90 TYR A N 1
ATOM 3219 C CA . TYR B 2 94 ? 163.77460 -30.22027 250.39916 1.000 32.72943 90 TYR A CA 1
ATOM 3220 C C . TYR B 2 94 ? 163.45667 -29.30208 249.22891 1.000 33.48318 90 TYR A C 1
ATOM 3221 O O . TYR B 2 94 ? 162.33427 -29.31463 248.71088 1.000 30.70905 90 TYR A O 1
ATOM 3239 N N . TYR B 2 95 ? 164.43949 -28.49325 248.83771 1.000 28.14311 91 TYR A N 1
ATOM 3240 C CA . TYR B 2 95 ? 164.31482 -27.54713 247.74019 1.000 30.88621 91 TYR A CA 1
ATOM 3241 C C . TYR B 2 95 ? 165.22017 -27.95201 246.58534 1.000 35.09882 91 TYR A C 1
ATOM 3242 O O . TYR B 2 95 ? 166.29763 -28.51863 246.78934 1.000 30.00615 91 TYR A O 1
ATOM 3260 N N . CYS B 2 96 ? 164.78377 -27.63757 245.37176 1.000 32.57860 92 CYS A N 1
ATOM 3261 C CA . CYS B 2 96 ? 165.68529 -27.54162 244.23573 1.000 31.20371 92 CYS A CA 1
ATOM 3262 C C . CYS B 2 96 ? 165.94697 -26.06737 243.95898 1.000 30.10030 92 CYS A C 1
ATOM 3263 O O . CYS B 2 96 ? 165.08548 -25.21346 244.18552 1.000 29.02688 92 CYS A O 1
ATOM 3270 N N . ALA B 2 97 ? 167.15645 -25.76813 243.49550 1.000 28.10595 93 ALA A N 1
ATOM 3271 C CA . ALA B 2 97 ? 167.55620 -24.39152 243.25297 1.000 30.81554 93 ALA A CA 1
ATOM 3272 C C . ALA B 2 97 ? 168.42840 -24.32594 242.01075 1.000 28.51984 93 ALA A C 1
ATOM 3273 O O . ALA B 2 97 ? 169.25353 -25.21272 241.77335 1.000 29.12889 93 ALA A O 1
ATOM 3280 N N . ARG B 2 98 ? 168.24008 -23.26767 241.22694 1.000 29.99103 94 ARG A N 1
ATOM 3281 C CA . ARG B 2 98 ? 168.97577 -23.05213 239.99145 1.000 32.79474 94 ARG A CA 1
ATOM 3282 C C . ARG B 2 98 ? 169.79235 -21.77514 240.10749 1.000 32.04023 94 ARG A C 1
ATOM 3283 O O . ARG B 2 98 ? 169.30140 -20.75446 240.60352 1.000 32.44325 94 ARG A O 1
ATOM 3304 N N . GLY B 2 99 ? 171.03294 -21.83414 239.64237 1.000 26.00989 95 GLY A N 1
ATOM 3305 C CA . GLY B 2 99 ? 171.90564 -20.68213 239.71846 1.000 28.13988 95 GLY A CA 1
ATOM 3306 C C . GLY B 2 99 ? 171.37043 -19.50679 238.92550 1.000 33.95088 95 GLY A C 1
ATOM 3307 O O . GLY B 2 99 ? 170.46224 -19.61973 238.10333 1.000 35.80953 95 GLY A O 1
ATOM 3311 N N . LYS B 2 100 ? 171.95828 -18.34052 239.20283 1.000 28.51936 96 LYS A N 1
ATOM 3312 C CA . LYS B 2 100 ? 171.59735 -17.12385 238.48423 1.000 31.78691 96 LYS A CA 1
ATOM 3313 C C . LYS B 2 100 ? 172.08213 -17.16530 237.03857 1.000 37.17500 96 LYS A C 1
ATOM 3314 O O . LYS B 2 100 ? 171.32179 -16.86868 236.10950 1.000 36.53933 96 LYS A O 1
ATOM 3333 N N . ASN B 2 101 ? 173.34319 -17.52713 236.82939 1.000 39.87148 97 ASN A N 1
ATOM 3334 C CA . ASN B 2 101 ? 173.96302 -17.49863 235.51330 1.000 37.39459 97 ASN A CA 1
ATOM 3335 C C . ASN B 2 101 ? 173.89397 -18.86973 234.84988 1.000 36.77032 97 ASN A C 1
ATOM 3336 O O . ASN B 2 101 ? 173.55765 -19.88010 235.47200 1.000 34.29792 97 ASN A O 1
ATOM 3347 N N . SER B 2 102 ? 174.23313 -18.89155 233.55905 1.000 44.42817 98 SER A N 1
ATOM 3348 C CA . SER B 2 102 ? 174.22670 -20.12408 232.78184 1.000 42.37802 98 SER A CA 1
ATOM 3349 C C . SER B 2 102 ? 175.47069 -20.97522 233.00524 1.000 39.71256 98 SER A C 1
ATOM 3350 O O . SER B 2 102 ? 175.49030 -22.13548 232.58042 1.000 36.74380 98 SER A O 1
ATOM 3358 N N . ASP B 2 103 ? 176.50594 -20.43155 233.63866 1.000 38.13185 99 ASP A N 1
ATOM 3359 C CA . ASP B 2 103 ? 177.64756 -21.22373 234.06246 1.000 34.01389 99 ASP A CA 1
ATOM 3360 C C . ASP B 2 103 ? 177.43792 -21.66133 235.51146 1.000 36.79560 99 ASP A C 1
ATOM 3361 O O . ASP B 2 103 ? 176.41116 -21.37300 236.13075 1.000 36.95555 99 ASP A O 1
ATOM 3370 N N . TYR B 2 104 ? 178.41321 -22.37278 236.06631 1.000 31.97678 100 TYR A N 1
ATOM 3371 C CA . TYR B 2 104 ? 178.29256 -22.81696 237.44720 1.000 32.26886 100 TYR A CA 1
ATOM 3372 C C . TYR B 2 104 ? 178.44726 -21.63658 238.39891 1.000 29.66888 100 TYR A C 1
ATOM 3373 O O . TYR B 2 104 ? 179.42828 -20.89040 238.32596 1.000 26.38987 100 TYR A O 1
ATOM 3391 N N . ASN B 2 105 A 177.47882 -21.46684 239.29680 1.000 29.67082 100 ASN A N 1
ATOM 3392 C CA . ASN B 2 105 A 177.60034 -20.44405 240.32512 1.000 31.86705 100 ASN A CA 1
ATOM 3393 C C . ASN B 2 105 A 176.74659 -20.82478 241.52305 1.000 25.66348 100 ASN A C 1
ATOM 3394 O O . ASN B 2 105 A 175.76288 -21.55993 241.39990 1.000 32.47423 100 ASN A O 1
ATOM 3405 N N . TRP B 2 106 B 177.14353 -20.31418 242.68309 1.000 25.17313 100 TRP A N 1
ATOM 3406 C CA . TRP B 2 106 B 176.46460 -20.59259 243.93839 1.000 29.60221 100 TRP A CA 1
ATOM 3407 C C . TRP B 2 106 B 175.31635 -19.63395 244.21887 1.000 29.39140 100 TRP A C 1
ATOM 3408 O O . TRP B 2 106 B 174.66683 -19.75686 245.26397 1.000 26.33639 100 TRP A O 1
ATOM 3429 N N . ASP B 2 107 C 175.05459 -18.68687 243.32131 1.000 30.42642 100 ASP A N 1
ATOM 3430 C CA . ASP B 2 107 C 173.99499 -17.69972 243.51163 1.000 29.11682 100 ASP A CA 1
ATOM 3431 C C . ASP B 2 107 C 172.67082 -18.34095 243.12032 1.000 32.46464 100 ASP A C 1
ATOM 3432 O O . ASP B 2 107 C 172.31083 -18.39040 241.94248 1.000 28.16341 100 ASP A O 1
ATOM 3441 N N . PHE B 2 108 D 171.93943 -18.83741 244.11401 1.000 29.57252 100 PHE A N 1
ATOM 3442 C CA . PHE B 2 108 D 170.69421 -19.56193 243.87574 1.000 27.10890 100 PHE A CA 1
ATOM 3443 C C . PHE B 2 108 D 169.56627 -18.54621 243.75044 1.000 31.44804 100 PHE A C 1
ATOM 3444 O O . PHE B 2 108 D 168.93721 -18.15234 244.73166 1.000 29.60880 100 PHE A O 1
ATOM 3461 N N . GLN B 2 109 ? 169.31038 -18.12066 242.51190 1.000 31.88858 101 GLN A N 1
ATOM 3462 C CA . GLN B 2 109 ? 168.29680 -17.10836 242.24622 1.000 36.50187 101 GLN A CA 1
ATOM 3463 C C . GLN B 2 109 ? 166.89818 -17.69546 242.12741 1.000 35.83832 101 GLN A C 1
ATOM 3464 O O . GLN B 2 109 ? 165.91919 -17.00971 242.44217 1.000 32.09539 101 GLN A O 1
ATOM 3478 N N . HIS B 2 110 ? 166.77861 -18.94134 241.67839 1.000 32.79645 102 HIS A N 1
ATOM 3479 C CA . HIS B 2 110 ? 165.48868 -19.58084 241.46405 1.000 34.94341 102 HIS A CA 1
ATOM 3480 C C . HIS B 2 110 ? 165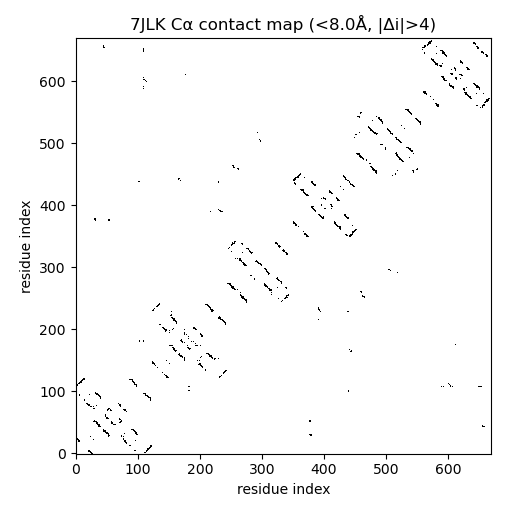.36618 -20.79342 242.37367 1.000 34.15581 102 HIS A C 1
ATOM 3481 O O . HIS B 2 110 ? 166.30298 -21.59175 242.48346 1.000 33.54304 102 HIS A O 1
ATOM 3495 N N . TRP B 2 111 ? 164.21085 -20.92371 243.02178 1.000 33.28381 103 TRP A N 1
ATOM 3496 C CA . TRP B 2 111 ? 163.95108 -21.99037 243.97391 1.000 32.95231 103 TRP A CA 1
ATOM 3497 C C . TRP B 2 111 ? 162.59952 -22.62437 243.68588 1.000 34.14753 103 TRP A C 1
ATOM 3498 O O . TRP B 2 111 ? 161.65274 -21.94422 243.28207 1.000 31.77001 103 TRP A O 1
ATOM 3519 N N . GLY B 2 112 ? 162.51511 -23.93180 243.90721 1.000 28.18786 104 GLY A N 1
ATOM 3520 C CA . GLY B 2 112 ? 161.23366 -24.59804 243.95979 1.000 34.88609 104 GLY A CA 1
ATOM 3521 C C . GLY B 2 112 ? 160.47205 -24.17956 245.20385 1.000 30.93477 104 GLY A C 1
ATOM 3522 O O . GLY B 2 112 ? 160.96427 -23.44485 246.06091 1.000 33.44668 104 GLY A O 1
ATOM 3526 N N . GLN B 2 113 ? 159.23156 -24.65920 245.30181 1.000 36.89311 105 GLN A N 1
ATOM 3527 C CA . GLN B 2 113 ? 158.40504 -24.30531 246.44844 1.000 35.88794 105 GLN A CA 1
ATOM 3528 C C . GLN B 2 113 ? 158.71032 -25.15192 247.67699 1.000 37.96067 105 GLN A C 1
ATOM 3529 O O . GLN B 2 113 ? 158.15429 -24.88236 248.74719 1.000 29.27625 105 GLN A O 1
ATOM 3543 N N . GLY B 2 114 ? 159.57100 -26.15812 247.55206 1.000 32.47547 106 GLY A N 1
ATOM 3544 C CA . GLY B 2 114 ? 159.90565 -27.01063 248.67386 1.000 37.16599 106 GLY A CA 1
ATOM 3545 C C . GLY B 2 114 ? 159.02936 -28.24134 248.75456 1.000 34.20600 106 GLY A C 1
ATOM 3546 O O . GLY B 2 114 ? 157.83833 -28.18736 248.43460 1.000 36.14435 106 GLY A O 1
ATOM 3550 N N . THR B 2 115 ? 159.61413 -29.36036 249.17710 1.000 34.89363 107 THR A N 1
ATOM 3551 C CA . THR B 2 115 ? 158.88755 -30.60805 249.38454 1.000 33.09535 107 THR A CA 1
ATOM 3552 C C . THR B 2 115 ? 159.18488 -31.09321 250.79558 1.000 33.93350 107 THR A C 1
ATOM 3553 O O . THR B 2 115 ? 160.33229 -31.42449 251.11356 1.000 32.38583 107 THR A O 1
ATOM 3564 N N . LEU B 2 116 ? 158.15736 -31.12667 251.63739 1.000 34.01875 108 LEU A N 1
ATOM 3565 C CA . LEU B 2 116 ? 158.29762 -31.62910 252.99709 1.000 35.69987 108 LEU A CA 1
ATOM 3566 C C . LEU B 2 116 ? 158.38493 -33.14978 252.98390 1.000 32.93421 108 LEU A C 1
ATOM 3567 O O . LEU B 2 116 ? 157.50158 -33.82724 252.44599 1.000 33.24841 108 LEU A O 1
ATOM 3583 N N . VAL B 2 117 ? 159.44627 -33.68292 253.57954 1.000 30.65542 109 VAL A N 1
ATOM 3584 C CA . VAL B 2 117 ? 159.61415 -35.11758 253.77178 1.000 32.19567 109 VAL A CA 1
ATOM 3585 C C . VAL B 2 117 ? 159.63253 -35.38349 255.27124 1.000 42.35644 109 VAL A C 1
ATOM 3586 O O . VAL B 2 117 ? 160.53442 -34.91773 255.97899 1.000 32.47103 109 VAL A O 1
ATOM 3599 N N . THR B 2 118 ? 158.63588 -36.12175 255.75278 1.000 35.38247 110 THR A N 1
ATOM 3600 C CA . THR B 2 118 ? 158.53846 -36.50335 257.15498 1.000 33.64431 110 THR A CA 1
ATOM 3601 C C . THR B 2 118 ? 159.02412 -37.94020 257.29962 1.000 34.64889 110 THR A C 1
ATOM 3602 O O . THR B 2 118 ? 158.50954 -38.84215 256.63008 1.000 40.65597 110 THR A O 1
ATOM 3613 N N . VAL B 2 119 ? 160.01658 -38.14934 258.15915 1.000 33.24923 111 VAL A N 1
ATOM 3614 C CA . VAL B 2 119 ? 160.52838 -39.47985 258.46687 1.000 39.65534 111 VAL A CA 1
ATOM 3615 C C . VAL B 2 119 ? 160.09237 -39.82572 259.88317 1.000 32.76190 111 VAL A C 1
ATOM 3616 O O . VAL B 2 119 ? 160.49106 -39.15644 260.84426 1.000 33.71095 111 VAL A O 1
ATOM 3629 N N . SER B 2 120 ? 159.27708 -40.86882 260.01156 1.000 34.83287 112 SER A N 1
ATOM 3630 C CA . SER B 2 120 ? 158.74055 -41.27341 261.30368 1.000 40.52929 112 SER A CA 1
ATOM 3631 C C . SER B 2 120 ? 158.10536 -42.64737 261.16256 1.000 40.57315 112 SER A C 1
ATOM 3632 O O . SER B 2 120 ? 157.67992 -43.03870 260.07151 1.000 38.04692 112 SER A O 1
ATOM 3640 N N . SER B 2 121 ? 158.04691 -43.37146 262.27579 1.000 47.61043 113 SER A N 1
ATOM 3641 C CA . SER B 2 121 ? 157.39649 -44.67321 262.31523 1.000 57.00139 113 SER A CA 1
ATOM 3642 C C . SER B 2 121 ? 155.89617 -44.58085 262.56673 1.000 57.75167 113 SER A C 1
ATOM 3643 O O . SER B 2 121 ? 155.21266 -45.60919 262.52386 1.000 51.04106 113 SER A O 1
ATOM 3651 N N . ALA B 2 122 ? 155.37026 -43.38526 262.82020 1.000 48.97906 114 ALA A N 1
ATOM 3652 C CA . ALA B 2 122 ? 153.95212 -43.23289 263.10919 1.000 49.31845 114 ALA A CA 1
ATOM 3653 C C . ALA B 2 122 ? 153.11489 -43.44627 261.85327 1.000 51.06365 114 ALA A C 1
ATOM 3654 O O . ALA B 2 122 ? 153.55849 -43.19319 260.72953 1.000 48.67800 114 ALA A O 1
ATOM 3661 N N . SER B 2 123 ? 151.88879 -43.91609 262.05762 1.000 48.61919 115 SER A N 1
ATOM 3662 C CA . SER B 2 123 ? 150.93590 -44.13862 260.98162 1.000 49.26255 115 SER A CA 1
ATOM 3663 C C . SER B 2 123 ? 149.97047 -42.96335 260.87952 1.000 47.77021 115 SER A C 1
ATOM 3664 O O . SER B 2 123 ? 149.75806 -42.21503 261.83746 1.000 41.82467 115 SER A O 1
ATOM 3672 N N . THR B 2 124 ? 149.38530 -42.80933 259.69391 1.000 41.01695 116 THR A N 1
ATOM 3673 C CA . THR B 2 124 ? 148.43242 -41.73182 259.46716 1.000 46.95958 116 THR A CA 1
ATOM 3674 C C . THR B 2 124 ? 147.29773 -41.80982 260.48018 1.000 43.55010 116 THR A C 1
ATOM 3675 O O . THR B 2 124 ? 146.70596 -42.87270 260.68944 1.000 42.99964 116 THR A O 1
ATOM 3686 N N . LYS B 2 125 ? 146.99274 -40.67701 261.10787 1.000 37.03077 117 LYS A N 1
ATOM 3687 C CA . LYS B 2 125 ? 145.95798 -40.63304 262.13139 1.000 43.85414 117 LYS A CA 1
ATOM 3688 C C . LYS B 2 125 ? 145.30507 -39.26005 262.12384 1.000 40.83935 117 LYS A C 1
ATOM 3689 O O . LYS B 2 125 ? 145.99966 -38.23967 262.13251 1.000 39.51820 117 LYS A O 1
ATOM 3708 N N . GLY B 2 126 ? 143.97605 -39.23974 262.10728 1.000 42.35867 118 GLY A N 1
ATOM 3709 C CA . GLY B 2 126 ? 143.23707 -38.00640 262.21940 1.000 40.75255 118 GLY A CA 1
ATOM 3710 C C . GLY B 2 126 ? 143.28584 -37.45830 263.63151 1.000 39.93870 118 GLY A C 1
ATOM 3711 O O . GLY B 2 126 ? 143.56330 -38.18233 264.59381 1.000 34.43749 118 GLY A O 1
ATOM 3715 N N . PRO B 2 127 ? 143.02154 -36.16499 263.78453 1.000 31.57714 119 PRO A N 1
ATOM 3716 C CA . PRO B 2 127 ? 143.08724 -35.54881 265.11123 1.000 34.51091 119 PRO A CA 1
ATOM 3717 C C . PRO B 2 127 ? 141.84832 -35.83223 265.94699 1.000 40.21747 119 PRO A C 1
ATOM 3718 O O . PRO B 2 127 ? 140.76547 -36.12618 265.43909 1.000 33.42495 119 PRO A O 1
ATOM 3729 N N . SER B 2 128 ? 142.03678 -35.73782 267.25915 1.000 41.97297 120 SER A N 1
ATOM 3730 C CA . SER B 2 128 ? 140.94000 -35.70927 268.21693 1.000 39.89908 120 SER A CA 1
ATOM 3731 C C . SER B 2 128 ? 140.78042 -34.27154 268.69279 1.000 36.97504 120 SER A C 1
ATOM 3732 O O . SER B 2 128 ? 141.69892 -33.71060 269.29959 1.000 40.92623 120 SER A O 1
ATOM 3740 N N . VAL B 2 129 ? 139.62799 -33.67453 268.40470 1.000 41.61388 121 VAL A N 1
ATOM 3741 C CA . VAL B 2 129 ? 139.37551 -32.26832 268.69428 1.000 33.93043 121 VAL A CA 1
ATOM 3742 C C . VAL B 2 129 ? 138.62309 -32.16670 270.01205 1.000 41.88145 121 VAL A C 1
ATOM 3743 O O . VAL B 2 129 ? 137.56792 -32.79040 270.18460 1.000 41.64260 121 VAL A O 1
ATOM 3756 N N . PHE B 2 130 ? 139.16214 -31.37896 270.93958 1.000 36.12482 122 PHE A N 1
ATOM 3757 C CA . PHE B 2 130 ? 138.53286 -31.13163 272.22494 1.000 35.56924 122 PHE A CA 1
ATOM 3758 C C . PHE B 2 130 ? 138.34215 -29.63342 272.42913 1.000 34.40074 122 PHE A C 1
ATOM 3759 O O . PHE B 2 130 ? 139.14392 -28.83101 271.94150 1.000 34.53678 122 PHE A O 1
ATOM 3776 N N . PRO B 2 131 ? 137.29454 -29.22266 273.13702 1.000 38.34044 123 PRO A N 1
ATOM 3777 C CA . PRO B 2 131 ? 137.06282 -27.79089 273.33574 1.000 36.71123 123 PRO A CA 1
ATOM 3778 C C . PRO B 2 131 ? 137.95654 -27.20846 274.41767 1.000 31.78452 123 PRO A C 1
ATOM 3779 O O . PRO B 2 131 ? 138.30735 -27.86651 275.39941 1.000 33.51303 123 PRO A O 1
ATOM 3790 N N . LEU B 2 132 ? 138.34664 -25.95575 274.20382 1.000 38.68573 124 LEU A N 1
ATOM 3791 C CA . LEU B 2 132 ? 138.98731 -25.13681 275.23099 1.000 37.63172 124 LEU A CA 1
ATOM 3792 C C . LEU B 2 132 ? 137.90466 -24.17893 275.71417 1.000 39.37625 124 LEU A C 1
ATOM 3793 O O . LEU B 2 132 ? 137.74122 -23.07692 275.18891 1.000 33.55593 124 LEU A O 1
ATOM 3809 N N . ALA B 2 133 ? 137.15122 -24.62115 276.71596 1.000 39.23477 125 ALA A N 1
ATOM 3810 C CA . ALA B 2 133 ? 135.92852 -23.92984 277.09246 1.000 38.31778 125 ALA A CA 1
ATOM 3811 C C . ALA B 2 133 ? 136.24306 -22.53862 277.63591 1.000 37.81779 125 ALA A C 1
ATOM 3812 O O . ALA B 2 133 ? 137.18802 -22.37383 278.41387 1.000 42.14281 125 ALA A O 1
ATOM 3819 N N . PRO B 2 134 ? 135.47772 -21.52355 277.25132 1.000 42.56459 126 PRO A N 1
ATOM 3820 C CA . PRO B 2 134 ? 135.62439 -20.20084 277.86191 1.000 52.04785 126 PRO A CA 1
ATOM 3821 C C . PRO B 2 134 ? 134.95354 -20.17542 279.23129 1.000 58.20595 126 PRO A C 1
ATOM 3822 O O . PRO B 2 134 ? 134.43100 -21.17689 279.71671 1.000 52.83336 126 PRO A O 1
ATOM 3833 N N . SER B 2 135 ? 134.97187 -18.99754 279.84999 1.000 67.77157 127 SER A N 1
ATOM 3834 C CA . SER B 2 135 ? 134.33297 -18.81176 281.14544 1.000 70.53818 127 SER A CA 1
ATOM 3835 C C . SER B 2 135 ? 134.16066 -17.32379 281.39826 1.000 89.05254 127 SER A C 1
ATOM 3836 O O . SER B 2 135 ? 135.09695 -16.54647 281.18900 1.000 89.90383 127 SER A O 1
ATOM 3844 N N . SER B 2 136 ? 132.96444 -16.93228 281.84234 1.000 96.99901 128 SER A N 1
ATOM 3845 C CA . SER B 2 136 ? 132.75433 -15.55800 282.27845 1.000 93.29476 128 SER A CA 1
ATOM 3846 C C . SER B 2 136 ? 133.60608 -15.21525 283.49292 1.000 95.38043 128 SER A C 1
ATOM 3847 O O . SER B 2 136 ? 133.79300 -14.03101 283.79250 1.000 94.44907 128 SER A O 1
ATOM 3851 N N . LYS B 2 137 ? 134.12952 -16.22208 284.19082 1.000 98.26776 129 LYS A N 1
ATOM 3852 C CA . LYS B 2 137 ? 134.92524 -16.02473 285.39362 1.000 97.17499 129 LYS A CA 1
ATOM 3853 C C . LYS B 2 137 ? 136.42581 -15.98244 285.11925 1.000 97.26639 129 LYS A C 1
ATOM 3854 O O . LYS B 2 137 ? 137.21305 -15.95096 286.07055 1.000 115.65138 129 LYS A O 1
ATOM 3858 N N . SER B 2 138 ? 136.84199 -15.98229 283.84744 1.000 100.41292 130 SER A N 1
ATOM 3859 C CA . SER B 2 138 ? 138.25905 -15.96409 283.46871 1.000 103.57399 130 SER A CA 1
ATOM 3860 C C . SER B 2 138 ? 138.43652 -14.93651 282.35138 1.000 101.79456 130 SER A C 1
ATOM 3861 O O . SER B 2 138 ? 138.43499 -15.28024 281.16760 1.000 103.32255 130 SER A O 1
ATOM 3865 N N . THR B 2 139 ? 138.59313 -13.67122 282.73698 1.000 104.58905 131 THR A N 1
ATOM 3866 C CA . THR B 2 139 ? 138.78866 -12.57648 281.79611 1.000 107.27518 131 THR A CA 1
ATOM 3867 C C . THR B 2 139 ? 140.02410 -11.78255 282.19344 1.000 102.00003 131 THR A C 1
ATOM 3868 O O . THR B 2 139 ? 140.21323 -11.46812 283.37337 1.000 94.19021 131 THR A O 1
ATOM 3872 N N . SER B 2 140 ? 140.85757 -11.46000 281.20893 1.000 89.18507 132 SER A N 1
ATOM 3873 C CA . SER B 2 140 ? 142.06078 -10.66998 281.44676 1.000 97.98118 132 SER A CA 1
ATOM 3874 C C . SER B 2 140 ? 141.97118 -9.34280 280.69608 1.000 113.81211 132 SER A C 1
ATOM 3875 O O . SER B 2 140 ? 142.91990 -8.92198 280.03465 1.000 101.57100 132 SER A O 1
ATOM 3883 N N . GLY B 2 142 ? 137.84126 -7.08884 279.44396 1.000 149.81796 134 GLY A N 1
ATOM 3884 C CA . GLY B 2 142 ? 136.45901 -7.45940 279.20241 1.000 92.19953 134 GLY A CA 1
ATOM 3885 C C . GLY B 2 142 ? 136.33100 -8.51234 278.12013 1.000 88.16802 134 GLY A C 1
ATOM 3886 O O . GLY B 2 142 ? 135.38661 -8.49445 277.32989 1.000 75.49469 134 GLY A O 1
ATOM 3889 N N . THR B 2 143 ? 137.28144 -9.44444 278.09540 1.000 92.98348 135 THR A N 1
ATOM 3890 C CA . THR B 2 143 ? 137.42155 -10.39157 277.00053 1.000 95.52983 135 THR A CA 1
ATOM 3891 C C . THR B 2 143 ? 137.55939 -11.80925 277.53283 1.000 82.59206 135 THR A C 1
ATOM 3892 O O . THR B 2 143 ? 138.26760 -12.05012 278.51485 1.000 77.39678 135 THR A O 1
ATOM 3903 N N . ALA B 2 144 ? 136.87804 -12.74110 276.87618 1.000 69.75030 136 ALA A N 1
ATOM 3904 C CA . ALA B 2 144 ? 137.03049 -14.16351 277.13175 1.000 65.44302 136 ALA A CA 1
ATOM 3905 C C . ALA B 2 144 ? 137.90154 -14.79108 276.04992 1.000 60.12399 136 ALA A C 1
ATOM 3906 O O . ALA B 2 144 ? 138.12290 -14.21480 274.98191 1.000 50.31035 136 ALA A O 1
ATOM 3913 N N . ALA B 2 145 ? 138.40230 -15.98656 276.34436 1.000 50.62484 137 ALA A N 1
ATOM 3914 C CA . ALA B 2 145 ? 139.20395 -16.75123 275.40080 1.000 44.51994 137 ALA A CA 1
ATOM 3915 C C . ALA B 2 145 ? 138.65440 -18.16579 275.32027 1.000 41.18757 137 ALA A C 1
ATOM 3916 O O . ALA B 2 145 ? 138.34575 -18.77580 276.34835 1.000 38.40998 137 ALA A O 1
ATOM 3923 N N . LEU B 2 146 ? 138.52324 -18.67409 274.09797 1.000 39.03708 138 LEU A N 1
ATOM 3924 C CA . LEU B 2 146 ? 138.10489 -20.04484 273.85274 1.000 35.06130 138 LEU A CA 1
ATOM 3925 C C . LEU B 2 146 ? 138.96760 -20.61162 272.73495 1.000 35.52209 138 LEU A C 1
ATOM 3926 O O . LEU B 2 146 ? 139.75018 -19.89639 272.10236 1.000 31.80575 138 LEU A O 1
ATOM 3942 N N . GLY B 2 147 ? 138.82872 -21.90857 272.49619 1.000 32.16512 139 GLY A N 1
ATOM 3943 C CA . GLY B 2 147 ? 139.62966 -22.53972 271.46881 1.000 33.60082 139 GLY A CA 1
ATOM 3944 C C . GLY B 2 147 ? 139.28502 -24.00227 271.31203 1.000 36.29558 139 GLY A C 1
ATOM 3945 O O . GLY B 2 147 ? 138.33478 -24.51430 271.91342 1.000 28.66372 139 GLY A O 1
ATOM 3949 N N . CYS B 2 148 ? 140.08598 -24.66419 270.48006 1.000 25.20615 140 CYS A N 1
ATOM 3950 C CA . CYS B 2 148 ? 139.98502 -26.09431 270.22867 1.000 36.84685 140 CYS A CA 1
ATOM 3951 C C . CYS B 2 148 ? 141.36638 -26.71550 270.35748 1.000 39.63797 140 CYS A C 1
ATOM 3952 O O . CYS B 2 148 ? 142.34547 -26.17585 269.83098 1.000 30.00126 140 CYS A O 1
ATOM 3959 N N . LEU B 2 149 ? 141.44133 -27.84270 271.05818 1.000 37.76181 141 LEU A N 1
ATOM 3960 C CA . LEU B 2 149 ? 142.67206 -28.61293 271.19241 1.000 36.39516 141 LEU A CA 1
ATOM 3961 C C . LEU B 2 149 ? 142.66150 -29.70819 270.13109 1.000 40.64565 141 LEU A C 1
ATOM 3962 O O . LEU B 2 149 ? 141.84182 -30.63067 270.18910 1.000 38.99850 141 LEU A O 1
ATOM 3978 N N . VAL B 2 150 ? 143.56127 -29.59829 269.15883 1.000 36.44351 142 VAL A N 1
ATOM 3979 C CA . VAL B 2 150 ? 143.66977 -30.55350 268.06175 1.000 37.27531 142 VAL A CA 1
ATOM 3980 C C . VAL B 2 150 ? 144.85529 -31.45433 268.38708 1.000 42.79717 142 VAL A C 1
ATOM 3981 O O . VAL B 2 150 ? 146.00946 -31.09301 268.14398 1.000 37.94933 142 VAL A O 1
ATOM 3994 N N . LYS B 2 151 ? 144.57384 -32.63810 268.92683 1.000 37.39403 143 LYS A N 1
ATOM 3995 C CA . LYS B 2 151 ? 145.59502 -33.47623 269.53393 1.000 41.50119 143 LYS A CA 1
ATOM 3996 C C . LYS B 2 151 ? 145.72026 -34.80938 268.80875 1.000 33.74440 143 LYS A C 1
ATOM 3997 O O . LYS B 2 151 ? 144.74316 -35.34991 268.28146 1.000 38.84304 143 LYS A O 1
ATOM 4016 N N . ASP B 2 152 ? 146.94933 -35.32757 268.78945 1.000 36.48927 144 ASP A N 1
ATOM 4017 C CA . ASP B 2 152 ? 147.26094 -36.67599 268.31767 1.000 36.62154 144 ASP A CA 1
ATOM 4018 C C . ASP B 2 152 ? 146.80625 -36.87542 266.86794 1.000 36.00101 144 ASP A C 1
ATOM 4019 O O . ASP B 2 152 ? 145.83762 -37.57448 266.57076 1.000 46.71370 144 ASP A O 1
ATOM 4028 N N . TYR B 2 153 ? 147.55388 -36.24459 265.96631 1.000 36.15445 145 TYR A N 1
ATOM 4029 C CA . TYR B 2 153 ? 147.36936 -36.45235 264.53864 1.000 40.11462 145 TYR A CA 1
ATOM 4030 C C . TYR B 2 153 ? 148.73300 -36.58213 263.87911 1.000 38.44526 145 TYR A C 1
ATOM 4031 O O . TYR B 2 153 ? 149.75243 -36.14017 264.41541 1.000 36.76840 145 TYR A O 1
ATOM 4049 N N . PHE B 2 154 ? 148.73640 -37.19949 262.69614 1.000 39.01860 146 PHE A N 1
ATOM 4050 C CA . PHE B 2 154 ? 149.96279 -37.39016 261.93797 1.000 36.00527 146 PHE A CA 1
ATOM 4051 C C . PHE B 2 154 ? 149.58539 -37.69954 260.50131 1.000 36.15013 146 PHE A C 1
ATOM 4052 O O . PHE B 2 154 ? 148.63166 -38.45845 260.28153 1.000 38.52579 146 PHE A O 1
ATOM 4069 N N . PRO B 2 155 ? 150.28392 -37.13853 259.50282 1.000 39.24540 147 PRO A N 1
ATOM 4070 C CA . PRO B 2 155 ? 151.37869 -36.17016 259.60256 1.000 41.85149 147 PRO A CA 1
ATOM 4071 C C . PRO B 2 155 ? 150.89801 -34.72380 259.53402 1.000 44.25882 147 PRO A C 1
ATOM 4072 O O . PRO B 2 155 ? 149.69442 -34.47005 259.48456 1.000 40.91400 147 PRO A O 1
ATOM 4083 N N . GLU B 2 156 ? 151.84209 -33.78779 259.53933 1.000 41.03964 148 GLU A N 1
ATOM 4084 C CA . GLU B 2 156 ? 151.53015 -32.40866 259.20491 1.000 40.87956 148 GLU A CA 1
ATOM 4085 C C . GLU B 2 156 ? 150.86870 -32.37100 257.82602 1.000 45.78484 148 GLU A C 1
ATOM 4086 O O . GLU B 2 156 ? 151.12947 -33.23906 256.98786 1.000 46.28353 148 GLU A O 1
ATOM 4098 N N . PRO B 2 157 ? 150.00894 -31.37287 257.54899 1.000 38.82314 149 PRO A N 1
ATOM 4099 C CA . PRO B 2 157 ? 149.53783 -30.26155 258.37217 1.000 43.35270 149 PRO A CA 1
ATOM 4100 C C . PRO B 2 157 ? 148.06142 -30.33710 258.74287 1.000 37.36294 149 PRO A C 1
ATOM 4101 O O . PRO B 2 157 ? 147.33451 -31.20782 258.26587 1.000 38.54715 149 PRO A O 1
ATOM 4112 N N . VAL B 2 158 ? 147.63545 -29.40407 259.58942 1.000 38.91165 150 VAL A N 1
ATOM 4113 C CA . VAL B 2 158 ? 146.23761 -29.22563 259.95746 1.000 37.58472 150 VAL A CA 1
ATOM 4114 C C . VAL B 2 158 ? 145.89374 -27.75475 259.78152 1.000 42.44720 150 VAL A C 1
ATOM 4115 O O . VAL B 2 158 ? 146.71671 -26.87752 260.06667 1.000 47.18014 150 VAL A O 1
ATOM 4128 N N . THR B 2 159 ? 144.68566 -27.48674 259.29861 1.000 38.27965 151 THR A N 1
ATOM 4129 C CA . THR B 2 159 ? 144.16762 -26.13316 259.17627 1.000 41.98506 151 THR A CA 1
ATOM 4130 C C . THR B 2 159 ? 142.93018 -25.99816 260.05018 1.000 34.62716 151 THR A C 1
ATOM 4131 O O . THR B 2 159 ? 142.12862 -26.93264 260.15606 1.000 32.20652 151 THR A O 1
ATOM 4142 N N . VAL B 2 160 ? 142.78354 -24.83586 260.67985 1.000 34.05212 152 VAL A N 1
ATOM 4143 C CA . VAL B 2 160 ? 141.66570 -24.55757 261.57075 1.000 34.86283 152 VAL A CA 1
ATOM 4144 C C . VAL B 2 160 ? 141.03662 -23.23368 261.16774 1.000 29.85837 152 VAL A C 1
ATOM 4145 O O . VAL B 2 160 ? 141.74297 -22.24072 260.96230 1.000 38.08435 152 VAL A O 1
ATOM 4158 N N . SER B 2 161 ? 139.71490 -23.22274 261.05717 1.000 37.78155 153 SER A N 1
ATOM 4159 C CA . SER B 2 161 ? 138.93688 -22.00666 260.90259 1.000 34.31758 153 SER A CA 1
ATOM 4160 C C . SER B 2 161 ? 137.89282 -21.95589 262.00907 1.000 37.94919 153 SER A C 1
ATOM 4161 O O . SER B 2 161 ? 137.70209 -22.91579 262.76171 1.000 37.89099 153 SER A O 1
ATOM 4169 N N . TRP B 2 162 ? 137.21299 -20.81815 262.10372 1.000 33.67924 154 TRP A N 1
ATOM 4170 C CA . TRP B 2 162 ? 136.18025 -20.60928 263.10717 1.000 36.18338 154 TRP A CA 1
ATOM 4171 C C . TRP B 2 162 ? 134.91766 -20.11861 262.42221 1.000 36.19575 154 TRP A C 1
ATOM 4172 O O . TRP B 2 162 ? 134.96777 -19.18640 261.61358 1.000 32.48773 154 TRP A O 1
ATOM 4193 N N . ASN B 2 163 ? 133.79316 -20.75813 262.74209 1.000 39.78953 155 ASN A N 1
ATOM 4194 C CA . ASN B 2 163 ? 132.49831 -20.39892 262.16912 1.000 38.56243 155 ASN A CA 1
ATOM 4195 C C . ASN B 2 163 ? 132.56697 -20.36669 260.64495 1.000 43.67799 155 ASN A C 1
ATOM 4196 O O . ASN B 2 163 ? 132.03958 -19.46313 259.99381 1.000 43.93337 155 ASN A O 1
ATOM 4207 N N . SER B 2 164 ? 133.23622 -21.36773 260.07178 1.000 42.06139 156 SER A N 1
ATOM 4208 C CA . SER B 2 164 ? 133.32605 -21.53189 258.62150 1.000 41.28295 156 SER A CA 1
ATOM 4209 C C . SER B 2 164 ? 133.97638 -20.32473 257.95171 1.000 47.00365 156 SER A C 1
ATOM 4210 O O . SER B 2 164 ? 133.68986 -20.01559 256.79214 1.000 46.31413 156 SER A O 1
ATOM 4218 N N . GLY B 2 165 ? 134.86168 -19.63737 258.67173 1.000 43.96879 157 GLY A N 1
ATOM 4219 C CA . GLY B 2 165 ? 135.56642 -18.48990 258.14551 1.000 42.62967 157 GLY A CA 1
ATOM 4220 C C . GLY B 2 165 ? 134.94244 -17.15384 258.48273 1.000 40.33781 157 GLY A C 1
ATOM 4221 O O . GLY B 2 165 ? 135.53379 -16.11507 258.16105 1.000 45.33668 157 GLY A O 1
ATOM 4225 N N . ALA B 2 166 ? 133.76852 -17.14666 259.11773 1.000 44.10840 158 ALA A N 1
ATOM 4226 C CA . ALA B 2 166 ? 133.13862 -15.88376 259.48295 1.000 40.51796 158 ALA A CA 1
ATOM 4227 C C . ALA B 2 166 ? 133.87546 -15.19970 260.62608 1.000 43.25773 158 ALA A C 1
ATOM 4228 O O . ALA B 2 166 ? 133.81148 -13.97174 260.75466 1.000 42.86920 158 ALA A O 1
ATOM 4235 N N . LEU B 2 167 ? 134.57198 -15.96804 261.45973 1.000 40.16351 159 LEU A N 1
ATOM 4236 C CA . LEU B 2 167 ? 135.30919 -15.44271 262.60230 1.000 34.43650 159 LEU A CA 1
ATOM 4237 C C . LEU B 2 167 ? 136.79915 -15.50827 262.29620 1.000 43.49248 159 LEU A C 1
ATOM 4238 O O . LEU B 2 167 ? 137.35457 -16.60053 262.13283 1.000 36.68849 159 LEU A O 1
ATOM 4254 N N . THR B 2 168 ? 137.43776 -14.34735 262.22216 1.000 41.39438 160 THR A N 1
ATOM 4255 C CA . THR B 2 168 ? 138.85804 -14.26364 261.89978 1.000 42.92232 160 THR A CA 1
ATOM 4256 C C . THR B 2 168 ? 139.63902 -13.39673 262.87428 1.000 45.00179 160 THR A C 1
ATOM 4257 O O . THR B 2 168 ? 140.74034 -13.77911 263.27812 1.000 49.57297 160 THR A O 1
ATOM 4268 N N . SER B 2 169 ? 139.10236 -12.24217 263.26095 1.000 40.30400 161 SER A N 1
ATOM 4269 C CA . SER B 2 169 ? 139.82705 -11.35031 264.15479 1.000 49.97635 161 SER A CA 1
ATOM 4270 C C . SER B 2 169 ? 140.06162 -12.02274 265.50157 1.000 47.90277 161 SER A C 1
ATOM 4271 O O . SER B 2 169 ? 139.16217 -12.65027 266.06858 1.000 38.00100 161 SER A O 1
ATOM 4279 N N . GLY B 2 170 ? 141.28517 -11.89074 266.01167 1.000 43.48908 162 GLY A N 1
ATOM 4280 C CA . GLY B 2 170 ? 141.64434 -12.46213 267.29161 1.000 44.23255 162 GLY A CA 1
ATOM 4281 C C . GLY B 2 1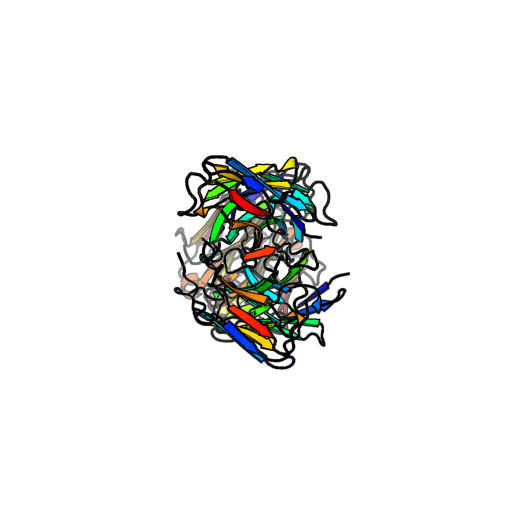70 ? 141.96298 -13.93899 267.26723 1.000 42.78590 162 GLY A C 1
ATOM 4282 O O . GLY B 2 170 ? 142.33614 -14.49181 268.31041 1.000 35.76231 162 GLY A O 1
ATOM 4286 N N . VAL B 2 171 ? 141.82890 -14.59878 266.11766 1.000 39.43426 163 VAL A N 1
ATOM 4287 C CA . VAL B 2 171 ? 142.13468 -16.02007 266.03146 1.000 31.68983 163 VAL A CA 1
ATOM 4288 C C . VAL B 2 171 ? 143.64409 -16.21074 266.03958 1.000 39.27175 163 VAL A C 1
ATOM 4289 O O . VAL B 2 171 ? 144.37986 -15.51106 265.33121 1.000 37.29809 163 VAL A O 1
ATOM 4302 N N . HIS B 2 172 ? 144.11155 -17.16132 266.84520 1.000 34.87434 164 HIS A N 1
ATOM 4303 C CA . HIS B 2 172 ? 145.51299 -17.56499 266.87043 1.000 39.32111 164 HIS A CA 1
ATOM 4304 C C . HIS B 2 172 ? 145.55479 -19.08247 266.78219 1.000 37.71312 164 HIS A C 1
ATOM 4305 O O . HIS B 2 172 ? 145.10379 -19.77200 267.70164 1.000 38.57935 164 HIS A O 1
ATOM 4319 N N . THR B 2 173 ? 146.07963 -19.60040 265.67618 1.000 38.48350 165 THR A N 1
ATOM 4320 C CA . THR B 2 173 ? 146.27860 -21.03287 265.48776 1.000 37.37793 165 THR A CA 1
ATOM 4321 C C . THR B 2 173 ? 147.77049 -21.30831 265.63477 1.000 41.01217 165 THR A C 1
ATOM 4322 O O . THR B 2 173 ? 148.56763 -20.91955 264.77474 1.000 37.93448 165 THR A O 1
ATOM 4333 N N . PHE B 2 174 ? 148.14467 -21.96664 266.72926 1.000 35.48949 166 PHE A N 1
ATOM 4334 C CA . PHE B 2 174 ? 149.54958 -22.13017 267.06140 1.000 37.00457 166 PHE A CA 1
ATOM 4335 C C . PHE B 2 174 ? 150.20482 -23.18767 266.17490 1.000 36.11731 166 PHE A C 1
ATOM 4336 O O . PHE B 2 174 ? 149.54297 -24.12401 265.71917 1.000 35.93816 166 PHE A O 1
ATOM 4353 N N . PRO B 2 175 ? 151.50603 -23.05760 265.91111 1.000 31.64414 167 PRO A N 1
ATOM 4354 C CA . PRO B 2 175 ? 152.21904 -24.13845 265.22468 1.000 35.56121 167 PRO A CA 1
ATOM 4355 C C . PRO B 2 175 ? 152.14414 -25.42427 266.02910 1.000 35.01412 167 PRO A C 1
ATOM 4356 O O . PRO B 2 175 ? 152.13899 -25.41408 267.26172 1.000 37.41893 167 PRO A O 1
ATOM 4367 N N . ALA B 2 176 ? 152.08075 -26.54117 265.31534 1.000 33.03217 168 ALA A N 1
ATOM 4368 C CA . ALA B 2 176 ? 151.99740 -27.83177 265.97536 1.000 40.14804 168 ALA A CA 1
ATOM 4369 C C . ALA B 2 176 ? 153.30237 -28.14807 266.69479 1.000 41.21386 168 ALA A C 1
ATOM 4370 O O . ALA B 2 176 ? 154.37862 -27.67609 266.31892 1.000 35.01735 168 ALA A O 1
ATOM 4377 N N . VAL B 2 177 ? 153.19285 -28.94837 267.75049 1.000 39.87188 169 VAL A N 1
ATOM 4378 C CA . VAL B 2 177 ? 154.34215 -29.47013 268.47742 1.000 44.29051 169 VAL A CA 1
ATOM 4379 C C . VAL B 2 177 ? 154.38775 -30.97552 268.26617 1.000 46.10134 169 VAL A C 1
ATOM 4380 O O . VAL B 2 177 ? 153.34383 -31.63733 268.21791 1.000 39.69303 169 VAL A O 1
ATOM 4393 N N . LEU B 2 178 ? 155.59486 -31.51374 268.13208 1.000 46.43000 170 LEU A N 1
ATOM 4394 C CA . LEU B 2 178 ? 155.78843 -32.95129 268.00301 1.000 47.65143 170 LEU A CA 1
ATOM 4395 C C . LEU B 2 178 ? 155.87987 -33.55700 269.39850 1.000 45.00909 170 LEU A C 1
ATOM 4396 O O . LEU B 2 178 ? 156.79018 -33.22658 270.16665 1.000 42.41893 170 LEU A O 1
ATOM 4412 N N . GLN B 2 179 ? 154.93218 -34.42906 269.72606 1.000 43.85277 171 GLN A N 1
ATOM 4413 C CA . GLN B 2 179 ? 154.89501 -35.06023 271.03454 1.000 47.58196 171 GLN A CA 1
ATOM 4414 C C . GLN B 2 179 ? 155.79395 -36.29303 271.05828 1.000 42.16848 171 GLN A C 1
ATOM 4415 O O . GLN B 2 179 ? 156.09749 -36.89487 270.02482 1.000 40.83817 171 GLN A O 1
ATOM 4429 N N . SER B 2 180 ? 156.21847 -36.66799 272.26824 1.000 41.88306 172 SER A N 1
ATOM 4430 C CA . SER B 2 180 ? 157.08323 -37.83112 272.43162 1.000 42.06612 172 SER A CA 1
ATOM 4431 C C . SER B 2 180 ? 156.48799 -39.08720 271.80913 1.000 47.68767 172 SER A C 1
ATOM 4432 O O . SER B 2 180 ? 157.23394 -40.01079 271.46439 1.000 41.25491 172 SER A O 1
ATOM 4440 N N . SER B 2 181 ? 155.16336 -39.14383 271.65680 1.000 43.79724 173 SER A N 1
ATOM 4441 C CA . SER B 2 181 ? 154.51318 -40.28853 271.03254 1.000 41.86545 173 SER A CA 1
ATOM 4442 C C . SER B 2 181 ? 154.69636 -40.32334 269.52241 1.000 42.08830 173 SER A C 1
ATOM 4443 O O . SER B 2 181 ? 154.32195 -41.31989 268.89441 1.000 43.21132 173 SER A O 1
ATOM 4451 N N . GLY B 2 182 ? 155.25024 -39.26925 268.92663 1.000 44.41441 174 GLY A N 1
ATOM 4452 C CA . GLY B 2 182 ? 155.36996 -39.17499 267.49081 1.000 40.20938 174 GLY A CA 1
ATOM 4453 C C . GLY B 2 182 ? 154.19813 -38.51297 266.80104 1.000 42.02642 174 GLY A C 1
ATOM 4454 O O . GLY B 2 182 ? 154.26122 -38.28900 265.58589 1.000 36.21636 174 GLY A O 1
ATOM 4458 N N . LEU B 2 183 ? 153.13451 -38.19422 267.53045 1.000 38.82256 175 LEU A N 1
ATOM 4459 C CA . LEU B 2 183 ? 151.96439 -37.53933 266.96876 1.000 40.15356 175 LEU A CA 1
ATOM 4460 C C . LEU B 2 183 ? 152.01787 -36.04344 267.25216 1.000 34.51103 175 LEU A C 1
ATOM 4461 O O . LEU B 2 183 ? 152.52878 -35.60605 268.28661 1.000 34.25691 175 LEU A O 1
ATOM 4477 N N . TYR B 2 184 ? 151.48452 -35.26195 266.31904 1.000 40.64061 176 TYR A N 1
ATOM 4478 C CA . TYR B 2 184 ? 151.46101 -33.81344 266.44656 1.000 38.47244 176 TYR A CA 1
ATOM 4479 C C . TYR B 2 184 ? 150.24221 -33.36006 267.24458 1.000 41.07817 176 TYR A C 1
ATOM 4480 O O . TYR B 2 184 ? 149.28021 -34.10571 267.44194 1.000 33.71046 176 TYR A O 1
ATOM 4498 N N . SER B 2 185 ? 150.29925 -32.11248 267.70336 1.000 34.31689 177 SER A N 1
ATOM 4499 C CA . SER B 2 185 ? 149.21226 -31.51603 268.46400 1.000 42.40167 177 SER A CA 1
ATOM 4500 C C . SER B 2 185 ? 149.33728 -30.00278 268.37828 1.000 40.38809 177 SER A C 1
ATOM 4501 O O . SER B 2 185 ? 150.44602 -29.46445 268.43399 1.000 38.49164 177 SER A O 1
ATOM 4509 N N . LEU B 2 186 ? 148.19941 -29.32624 268.23250 1.000 31.96079 178 LEU A N 1
ATOM 4510 C CA . LEU B 2 186 ? 148.16260 -27.87259 268.21018 1.000 29.86224 178 LEU A CA 1
ATOM 4511 C C . LEU B 2 186 ? 146.88226 -27.40008 268.88170 1.000 34.56496 178 LEU A C 1
ATOM 4512 O O . LEU B 2 186 ? 145.97249 -28.18434 269.16215 1.000 34.46271 178 LEU A O 1
ATOM 4528 N N . SER B 2 187 ? 146.82562 -26.09826 269.14274 1.000 35.48859 179 SER A N 1
ATOM 4529 C CA . SER B 2 187 ? 145.63179 -25.44769 269.65483 1.000 35.36564 179 SER A CA 1
ATOM 4530 C C . SER B 2 187 ? 145.31659 -24.23465 268.79427 1.000 37.78992 179 SER A C 1
ATOM 4531 O O . SER B 2 187 ? 146.21185 -23.60314 268.22506 1.000 33.42952 179 SER A O 1
ATOM 4539 N N . SER B 2 188 ? 144.02785 -23.92570 268.69432 1.000 29.96648 180 SER A N 1
ATOM 4540 C CA . SER B 2 188 ? 143.55134 -22.73510 268.00371 1.000 26.43698 180 SER A CA 1
ATOM 4541 C C . SER B 2 188 ? 142.64750 -21.98198 268.96261 1.000 33.98901 180 SER A C 1
ATOM 4542 O O . SER B 2 188 ? 141.66961 -22.54495 269.46480 1.000 33.88129 180 SER A O 1
ATOM 4550 N N . VAL B 2 189 ? 142.98151 -20.72253 269.22866 1.000 36.64921 181 VAL A N 1
ATOM 4551 C CA . VAL B 2 189 ? 142.25859 -19.91837 270.20127 1.000 38.98307 181 VAL A CA 1
ATOM 4552 C C . VAL B 2 189 ? 141.77200 -18.64281 269.52971 1.000 36.47273 181 VAL A C 1
ATOM 4553 O O . VAL B 2 189 ? 142.25842 -18.23724 268.47109 1.000 32.38478 181 VAL A O 1
ATOM 4566 N N . VAL B 2 190 ? 140.79021 -18.01221 270.16505 1.000 29.52872 182 VAL A N 1
ATOM 4567 C CA . VAL B 2 190 ? 140.26177 -16.73183 269.71169 1.000 34.85934 182 VAL A CA 1
ATOM 4568 C C . VAL B 2 190 ? 139.75879 -15.97097 270.92829 1.000 35.06117 182 VAL A C 1
ATOM 4569 O O . VAL B 2 190 ? 139.15765 -16.55310 271.83477 1.000 36.64771 182 VAL A O 1
ATOM 4582 N N . THR B 2 191 ? 140.02176 -14.66837 270.95155 1.000 39.51222 183 THR A N 1
ATOM 4583 C CA . THR B 2 191 ? 139.50480 -13.79780 271.99553 1.000 40.30366 183 THR A CA 1
ATOM 4584 C C . THR B 2 191 ? 138.20136 -13.17013 271.52282 1.000 42.16345 183 THR A C 1
ATOM 4585 O O . THR B 2 191 ? 138.08883 -12.73492 270.37304 1.000 40.49703 183 THR A O 1
ATOM 4596 N N . VAL B 2 192 ? 137.21260 -13.14228 272.41024 1.000 45.31607 184 VAL A N 1
ATOM 4597 C CA . VAL B 2 192 ? 135.88553 -12.62844 272.07398 1.000 51.84853 184 VAL A CA 1
ATOM 4598 C C . VAL B 2 192 ? 135.30476 -11.91743 273.28483 1.000 58.97114 184 VAL A C 1
ATOM 4599 O O . VAL B 2 192 ? 135.72637 -12.14914 274.42604 1.000 52.19391 184 VAL A O 1
ATOM 4612 N N . PRO B 2 193 ? 134.32611 -11.04046 273.06354 1.000 64.45551 185 PRO A N 1
ATOM 4613 C CA . PRO B 2 193 ? 133.68250 -10.36273 274.19673 1.000 68.47988 185 PRO A CA 1
ATOM 4614 C C . PRO B 2 193 ? 133.06966 -11.37035 275.15785 1.000 58.52039 185 PRO A C 1
ATOM 4615 O O . PRO B 2 193 ? 132.36973 -12.29889 274.74900 1.000 57.26645 185 PRO A O 1
ATOM 4626 N N . SER B 2 194 ? 133.34500 -11.18270 276.44965 1.000 60.94033 186 SER A N 1
ATOM 4627 C CA . SER B 2 194 ? 132.78498 -12.07181 277.45992 1.000 61.44641 186 SER A CA 1
ATOM 4628 C C . SER B 2 194 ? 131.26282 -12.02278 277.48828 1.000 61.75172 186 SER A C 1
ATOM 4629 O O . SER B 2 194 ? 130.63205 -12.96564 277.97933 1.000 60.83209 186 SER A O 1
ATOM 4637 N N . SER B 2 195 ? 130.65931 -10.95264 276.96776 1.000 59.90048 187 SER A N 1
ATOM 4638 C CA . SER B 2 195 ? 129.20888 -10.81781 276.98343 1.000 62.22649 187 SER A CA 1
ATOM 4639 C C . SER B 2 195 ? 128.52460 -11.65281 275.90980 1.000 60.51618 187 SER A C 1
ATOM 4640 O O . SER B 2 195 ? 127.32110 -11.90941 276.01851 1.000 66.17606 187 SER A O 1
ATOM 4648 N N . SER B 2 196 ? 129.25326 -12.08035 274.88338 1.000 59.11571 188 SER A N 1
ATOM 4649 C CA . SER B 2 196 ? 128.66984 -12.83723 273.78498 1.000 57.47376 188 SER A CA 1
ATOM 4650 C C . SER B 2 196 ? 128.75147 -14.34431 273.98996 1.000 59.97569 188 SER A C 1
ATOM 4651 O O . SER B 2 196 ? 128.28975 -15.09701 273.12570 1.000 52.48965 188 SER A O 1
ATOM 4659 N N . LEU B 2 197 ? 129.31934 -14.80342 275.10800 1.000 61.77760 189 LEU A N 1
ATOM 4660 C CA . LEU B 2 197 ? 129.48066 -16.23874 275.31505 1.000 74.33969 189 LEU A CA 1
ATOM 4661 C C . LEU B 2 197 ? 128.13966 -16.95853 275.36083 1.000 63.64831 189 LEU A C 1
ATOM 4662 O O . LEU B 2 197 ? 128.06252 -18.14500 275.02234 1.000 56.41252 189 LEU A O 1
ATOM 4678 N N . GLY B 2 198 ? 127.07972 -16.26856 275.77407 1.000 60.56955 190 GLY A N 1
ATOM 4679 C CA . GLY B 2 198 ? 125.77574 -16.89112 275.88557 1.000 62.47284 190 GLY A CA 1
ATOM 4680 C C . GLY B 2 198 ? 124.89251 -16.67112 274.67529 1.000 61.54339 190 GLY A C 1
ATOM 4681 O O . GLY B 2 198 ? 123.82056 -17.27473 274.56835 1.000 68.18986 190 GLY A O 1
ATOM 4685 N N . THR B 2 199 ? 125.32993 -15.81469 273.75476 1.000 55.65883 191 THR A N 1
ATOM 4686 C CA . THR B 2 199 ? 124.54274 -15.44924 272.58259 1.000 53.45931 191 THR A CA 1
ATOM 4687 C C . THR B 2 199 ? 125.16182 -15.89710 271.26908 1.000 57.11746 191 THR A C 1
ATOM 4688 O O . THR B 2 199 ? 124.43778 -16.33755 270.37384 1.000 60.45130 191 THR A O 1
ATOM 4699 N N . GLN B 2 200 ? 126.48102 -15.79699 271.12591 1.000 63.05860 192 GLN A N 1
ATOM 4700 C CA . GLN B 2 200 ? 127.15085 -16.14008 269.87927 1.000 57.79184 192 GLN A CA 1
ATOM 4701 C C . GLN B 2 200 ? 127.62260 -17.58747 269.90353 1.000 52.52878 192 GLN A C 1
ATOM 4702 O O . GLN B 2 200 ? 128.18702 -18.05629 270.89617 1.000 45.63570 192 GLN A O 1
ATOM 4716 N N . THR B 2 201 ? 127.38655 -18.29112 268.80134 1.000 49.10891 193 THR A N 1
ATOM 4717 C CA . THR B 2 201 ? 127.84741 -19.66205 268.64742 1.000 55.90264 193 THR A CA 1
ATOM 4718 C C . THR B 2 201 ? 129.27059 -19.66642 268.10691 1.000 49.17114 193 THR A C 1
ATOM 4719 O O . THR B 2 201 ? 129.59531 -18.92785 267.17238 1.000 42.04994 193 THR A O 1
ATOM 4730 N N . TYR B 2 202 ? 130.11774 -20.50178 268.70271 1.000 42.15604 194 TYR A N 1
ATOM 4731 C CA . TYR B 2 202 ? 131.51664 -20.61884 268.31085 1.000 41.85041 194 TYR A CA 1
ATOM 4732 C C . TYR B 2 202 ? 131.81653 -22.07252 267.97877 1.000 40.98924 194 TYR A C 1
ATOM 4733 O O . TYR B 2 202 ? 131.66749 -22.95243 268.83373 1.000 39.28470 194 TYR A O 1
ATOM 4751 N N . ILE B 2 203 ? 132.23706 -22.31950 266.74042 1.000 35.36141 195 ILE A N 1
ATOM 4752 C CA . ILE B 2 203 ? 132.57503 -23.65503 266.26580 1.000 39.07224 195 ILE A CA 1
ATOM 4753 C C . ILE B 2 203 ? 133.89560 -23.56374 265.51635 1.000 32.47663 195 ILE A C 1
ATOM 4754 O O . ILE B 2 203 ? 134.08197 -22.66827 264.68505 1.000 35.08790 195 ILE A O 1
ATOM 4770 N N . CYS B 2 204 ? 134.81040 -24.47777 265.81561 1.000 36.46366 196 CYS A N 1
ATOM 4771 C CA . CYS B 2 204 ? 136.08203 -24.56441 265.11241 1.000 32.48672 196 CYS A CA 1
ATOM 4772 C C . CYS B 2 204 ? 135.97298 -25.64559 264.04722 1.000 38.97182 196 CYS A C 1
ATOM 4773 O O . CYS B 2 204 ? 135.48191 -26.74644 264.31984 1.000 37.95098 196 CYS A O 1
ATOM 4780 N N . ASN B 2 205 ? 136.40146 -25.31748 262.83366 1.000 31.81484 197 ASN A N 1
ATOM 4781 C CA . ASN B 2 205 ? 136.37977 -26.24269 261.70765 1.000 37.79856 197 ASN A CA 1
ATOM 4782 C C . ASN B 2 205 ? 137.81012 -26.70893 261.46847 1.000 33.98970 197 ASN A C 1
ATOM 4783 O O . ASN B 2 205 ? 138.66042 -25.92372 261.03737 1.000 34.13545 197 ASN A O 1
ATOM 4794 N N . VAL B 2 206 ? 138.07360 -27.97875 261.76125 1.000 34.05383 198 VAL A N 1
ATOM 4795 C CA . VAL B 2 206 ? 139.40676 -28.55949 261.66828 1.000 39.32005 198 VAL A CA 1
ATOM 4796 C C . VAL B 2 206 ? 139.46418 -29.45624 260.44193 1.000 36.42220 198 VAL A C 1
ATOM 4797 O O . VAL B 2 206 ? 138.53248 -30.22500 260.17714 1.000 36.29118 198 VAL A O 1
ATOM 4810 N N . ASN B 2 207 ? 140.56441 -29.36193 259.69876 1.000 37.78240 199 ASN A N 1
ATOM 4811 C CA . ASN B 2 207 ? 140.76110 -30.13966 258.48233 1.000 43.26395 199 ASN A CA 1
ATOM 4812 C C . ASN B 2 207 ? 142.14509 -30.76734 258.52361 1.000 38.04124 199 ASN A C 1
ATOM 4813 O O . ASN B 2 207 ? 143.14503 -30.06059 258.68509 1.000 39.90686 199 ASN A O 1
ATOM 4824 N N . HIS B 2 208 ? 142.19908 -32.08973 258.38768 1.000 41.58499 200 HIS A N 1
ATOM 4825 C CA . HIS B 2 208 ? 143.44903 -32.84345 258.29938 1.000 41.12229 200 HIS A CA 1
ATOM 4826 C C . HIS B 2 208 ? 143.38927 -33.64360 257.00157 1.000 38.73932 200 HIS A C 1
ATOM 4827 O O . HIS B 2 208 ? 143.01977 -34.81913 256.99171 1.000 39.92623 200 HIS A O 1
ATOM 4841 N N . LYS B 2 209 ? 143.74986 -32.98840 255.89927 1.000 45.03480 201 LYS A N 1
ATOM 4842 C CA . LYS B 2 209 ? 143.64053 -33.62673 254.59169 1.000 42.27229 201 LYS A CA 1
ATOM 4843 C C . LYS B 2 209 ? 144.43974 -34.91865 254.47923 1.000 39.24467 201 LYS A C 1
ATOM 4844 O O . LYS B 2 209 ? 143.94699 -35.85743 253.82956 1.000 42.89126 201 LYS A O 1
ATOM 4863 N N . PRO B 2 210 ? 145.63967 -35.04389 255.05249 1.000 39.34406 202 PRO A N 1
ATOM 4864 C CA . PRO B 2 210 ? 146.36020 -36.32537 254.95619 1.000 48.63502 202 PRO A CA 1
ATOM 4865 C C . PRO B 2 210 ? 145.52723 -37.52990 255.36007 1.000 43.30983 202 PRO A C 1
ATOM 4866 O O . PRO B 2 210 ? 145.78121 -38.63876 254.87168 1.000 45.58267 202 PRO A O 1
ATOM 4877 N N . SER B 2 211 ? 144.54207 -37.35048 256.23999 1.000 41.53820 203 SER A N 1
ATOM 4878 C CA . SER B 2 211 ? 143.62032 -38.41422 256.61625 1.000 43.51957 203 SER A CA 1
ATOM 4879 C C . SER B 2 211 ? 142.19810 -38.13678 256.14705 1.000 43.09577 203 SER A C 1
ATOM 4880 O O . SER B 2 211 ? 141.26862 -38.82912 256.57549 1.000 41.94458 203 SER A O 1
ATOM 4888 N N . ASN B 2 212 ? 142.00719 -37.14036 255.28249 1.000 44.89931 204 ASN A N 1
ATOM 4889 C CA . ASN B 2 212 ? 140.68723 -36.78508 254.76512 1.000 45.24447 204 ASN A CA 1
ATOM 4890 C C . ASN B 2 212 ? 139.68122 -36.62209 255.90356 1.000 43.16098 204 ASN A C 1
ATOM 4891 O O . ASN B 2 212 ? 138.57063 -37.15612 255.87188 1.000 41.19636 204 ASN A O 1
ATOM 4902 N N . THR B 2 213 ? 140.08385 -35.86708 256.92183 1.000 41.72490 205 THR A N 1
ATOM 4903 C CA . THR B 2 213 ? 139.28631 -35.66562 258.12362 1.000 41.99342 205 THR A CA 1
ATOM 4904 C C . THR B 2 213 ? 138.84075 -34.21322 258.21137 1.000 43.03676 205 THR A C 1
ATOM 4905 O O . THR B 2 213 ? 139.66455 -33.29631 258.11160 1.000 37.24963 205 THR A O 1
ATOM 4916 N N . LYS B 2 214 ? 137.53755 -34.01350 258.39352 1.000 44.96086 206 LYS A N 1
ATOM 4917 C CA . LYS B 2 214 ? 136.95866 -32.70277 258.66129 1.000 49.66966 206 LYS A CA 1
ATOM 4918 C C . LYS B 2 214 ? 136.13212 -32.81156 259.93216 1.000 46.40078 206 LYS A C 1
ATOM 4919 O O . LYS B 2 214 ? 135.20897 -33.62954 260.00400 1.000 42.56678 206 LYS A O 1
ATOM 4938 N N . VAL B 2 215 ? 136.46543 -31.99780 260.93070 1.000 42.62987 207 VAL A N 1
ATOM 4939 C CA . VAL B 2 215 ? 135.81323 -32.03932 262.23301 1.000 39.97608 207 VAL A CA 1
ATOM 4940 C C . VAL B 2 215 ? 135.33228 -30.63874 262.57936 1.000 42.90727 207 VAL A C 1
ATOM 4941 O O . VAL B 2 215 ? 136.08172 -29.66579 262.43748 1.000 39.01290 207 VAL A O 1
ATOM 4954 N N . ASP B 2 216 ? 134.08166 -30.54005 263.02291 1.000 37.33066 208 ASP A N 1
ATOM 4955 C CA . ASP B 2 216 ? 133.50404 -29.30175 263.52989 1.000 33.18706 208 ASP A CA 1
ATOM 4956 C C . ASP B 2 216 ? 133.14668 -29.51760 264.99239 1.000 42.23915 208 ASP A C 1
ATOM 4957 O O . ASP B 2 216 ? 132.37630 -30.42824 265.31595 1.000 41.85369 208 ASP A O 1
ATOM 4966 N N . LYS B 2 217 ? 133.70563 -28.69053 265.87118 1.000 40.25541 209 LYS A N 1
ATOM 4967 C CA . LYS B 2 217 ? 133.51732 -28.83043 267.31010 1.000 42.07606 209 LYS A CA 1
ATOM 4968 C C . LYS B 2 217 ? 132.97233 -27.52403 267.86622 1.000 42.65796 209 LYS A C 1
ATOM 4969 O O . LYS B 2 217 ? 133.59263 -26.46862 267.70070 1.000 40.26174 209 LYS A O 1
ATOM 4988 N N . ARG B 2 218 ? 131.81697 -27.59491 268.52063 1.000 42.28470 210 ARG A N 1
ATOM 4989 C CA . ARG B 2 218 ? 131.24801 -26.42368 269.16875 1.000 40.61949 210 ARG A CA 1
ATOM 4990 C C . ARG B 2 218 ? 131.87395 -26.22940 270.54288 1.000 37.08600 210 ARG A C 1
ATOM 4991 O O . ARG B 2 218 ? 132.03245 -27.18310 271.31026 1.000 41.37874 210 ARG A O 1
ATOM 5012 N N . VAL B 2 219 ? 132.23067 -24.98460 270.84834 1.000 38.92998 211 VAL A N 1
ATOM 5013 C CA . VAL B 2 219 ? 132.90889 -24.63195 272.09042 1.000 40.10033 211 VAL A CA 1
ATOM 5014 C C . VAL B 2 219 ? 131.97642 -23.74352 272.90263 1.000 39.28016 211 VAL A C 1
ATOM 5015 O O . VAL B 2 219 ? 131.52379 -22.69826 272.41892 1.000 36.23354 211 VAL A O 1
ATOM 5028 N N . GLU B 2 220 ? 131.69626 -24.15528 274.13653 1.000 43.37191 212 GLU A N 1
ATOM 5029 C CA . GLU B 2 220 ? 130.84565 -23.38977 275.03865 1.000 47.33716 212 GLU A CA 1
ATOM 5030 C C . GLU B 2 220 ? 131.38065 -23.51087 276.46000 1.000 46.26784 212 GLU A C 1
ATOM 5031 O O . GLU B 2 220 ? 132.22474 -24.37388 276.73208 1.000 47.86060 212 GLU A O 1
ATOM 5035 N N . PRO B 2 221 ? 130.93033 -22.66782 277.38775 1.000 54.03796 213 PRO A N 1
ATOM 5036 C CA . PRO B 2 221 ? 131.39220 -22.79436 278.77511 1.000 53.11211 213 PRO A CA 1
ATOM 5037 C C . PRO B 2 221 ? 131.07781 -24.17322 279.33448 1.000 51.46110 213 PRO A C 1
ATOM 5038 O O . PRO B 2 221 ? 130.05764 -24.78117 279.00587 1.000 52.41444 213 PRO A O 1
ATOM 5049 N N . LYS B 2 222 ? 131.97785 -24.66977 280.18065 1.000 60.02223 214 LYS A N 1
ATOM 5050 C CA . LYS B 2 222 ? 131.79447 -25.98525 280.77901 1.000 73.41801 214 LYS A CA 1
ATOM 5051 C C . LYS B 2 222 ? 130.58563 -25.98197 281.70667 1.000 76.18621 214 LYS A C 1
ATOM 5052 O O . LYS B 2 222 ? 130.34664 -25.01863 282.44023 1.000 69.37366 214 LYS A O 1
ATOM 5056 N N . SER B 2 223 ? 129.82151 -27.07160 281.67096 1.000 98.19005 215 SER A N 1
ATOM 5057 C CA . SER B 2 223 ? 128.59779 -27.19705 282.45647 1.000 111.82287 215 SER A CA 1
ATOM 5058 C C . SER B 2 223 ? 128.95418 -27.69881 283.85151 1.000 110.33246 215 SER A C 1
ATOM 5059 O O . SER B 2 223 ? 129.26178 -28.88114 284.03559 1.000 108.13639 215 SER A O 1
ATOM 5063 N N . CYS B 2 224 ? 128.90826 -26.80168 284.83272 1.000 129.96080 216 CYS A N 1
ATOM 5064 C CA . CYS B 2 224 ? 129.21134 -27.14575 286.21462 1.000 123.77098 216 CYS A CA 1
ATOM 5065 C C . CYS B 2 224 ? 127.93955 -27.59621 286.92185 1.000 123.33561 216 CYS A C 1
ATOM 5066 O O . CYS B 2 224 ? 126.89189 -26.95295 286.79913 1.000 99.81585 216 CYS A O 1
ATOM 5074 N N . ASP B 2 225 ? 128.03671 -28.70357 287.66027 1.000 120.62396 217 ASP A N 1
ATOM 5075 C CA . ASP B 2 225 ? 126.91223 -29.23164 288.41703 1.000 110.83778 217 ASP A CA 1
ATOM 5076 C C . ASP B 2 225 ? 127.24422 -29.48396 289.88108 1.000 121.42451 217 ASP A C 1
ATOM 5077 O O . ASP B 2 225 ? 126.38144 -29.97658 290.61629 1.000 113.05611 217 ASP A O 1
ATOM 5081 N N . LYS B 2 226 ? 128.45668 -29.16242 290.32457 1.000 135.05154 218 LYS A N 1
ATOM 5082 C CA . LYS B 2 226 ? 128.83988 -29.40972 291.70689 1.000 132.13399 218 LYS A CA 1
ATOM 5083 C C . LYS B 2 226 ? 128.03183 -28.53229 292.65462 1.000 106.57413 218 LYS A C 1
ATOM 5084 O O . LYS B 2 226 ? 127.75702 -27.36376 292.36756 1.000 99.66478 218 LYS A O 1
ATOM 5088 N N . THR B 2 227 ? 127.65274 -29.10656 293.79122 1.000 106.38696 219 THR A N 1
ATOM 5089 C CA . THR B 2 227 ? 126.90786 -28.38339 294.81408 1.000 98.19165 219 THR A CA 1
ATOM 5090 C C . THR B 2 227 ? 127.85057 -27.93434 295.92588 1.000 86.24769 219 THR A C 1
ATOM 5091 O O . THR B 2 227 ? 127.62403 -26.90955 296.56848 1.000 79.16229 219 THR A O 1
ATOM 5102 N N . GLU C 3 1 ? 187.19933 -26.03092 254.64209 1.000 66.80236 1 GLU B N 1
ATOM 5103 C CA . GLU C 3 1 ? 185.81679 -25.71848 255.10545 1.000 54.11958 1 GLU B CA 1
ATOM 5104 C C . GLU C 3 1 ? 185.72360 -24.27562 255.59043 1.000 59.78806 1 GLU B C 1
ATOM 5105 O O . GLU C 3 1 ? 186.67302 -23.74188 256.16469 1.000 70.46940 1 GLU B O 1
ATOM 5119 N N . ILE C 3 2 ? 184.57303 -23.64977 255.35492 1.000 46.62419 2 ILE B N 1
ATOM 5120 C CA . ILE C 3 2 ? 184.30102 -22.28860 255.79915 1.000 43.08200 2 ILE B CA 1
ATOM 5121 C C . ILE C 3 2 ? 183.09503 -22.32536 256.72585 1.000 38.83157 2 ILE B C 1
ATOM 5122 O O . ILE C 3 2 ? 182.07251 -22.93751 256.39692 1.000 37.75604 2 ILE B O 1
ATOM 5138 N N . VAL C 3 3 ? 183.21549 -21.67049 257.87666 1.000 36.23041 3 VAL B N 1
ATOM 5139 C CA . VAL C 3 3 ? 182.12294 -21.53065 258.83173 1.000 34.47681 3 VAL B CA 1
ATOM 5140 C C . VAL C 3 3 ? 181.67578 -20.07554 258.80801 1.000 33.41373 3 VAL B C 1
ATOM 5141 O O . VAL C 3 3 ? 182.48511 -19.16413 259.02841 1.000 28.37760 3 VAL B O 1
ATOM 5154 N N . LEU C 3 4 ? 180.39424 -19.85853 258.52411 1.000 29.11828 4 LEU B N 1
ATOM 5155 C CA . LEU C 3 4 ? 179.80423 -18.52631 258.48216 1.000 26.29199 4 LEU B CA 1
ATOM 5156 C C . LEU C 3 4 ? 179.00576 -18.31481 259.76170 1.000 28.94903 4 LEU B C 1
ATOM 5157 O O . LEU C 3 4 ? 178.01310 -19.01047 260.00104 1.000 30.04112 4 LEU B O 1
ATOM 5173 N N . THR C 3 5 ? 179.44382 -17.36323 260.57996 1.000 30.38318 5 THR B N 1
ATOM 5174 C CA . THR C 3 5 ? 178.79266 -17.03734 261.84322 1.000 31.09552 5 THR B CA 1
ATOM 5175 C C . THR C 3 5 ? 178.04908 -15.72009 261.67058 1.000 30.17399 5 THR B C 1
ATOM 5176 O O . THR C 3 5 ? 178.67089 -14.66284 261.51571 1.000 27.94340 5 THR B O 1
ATOM 51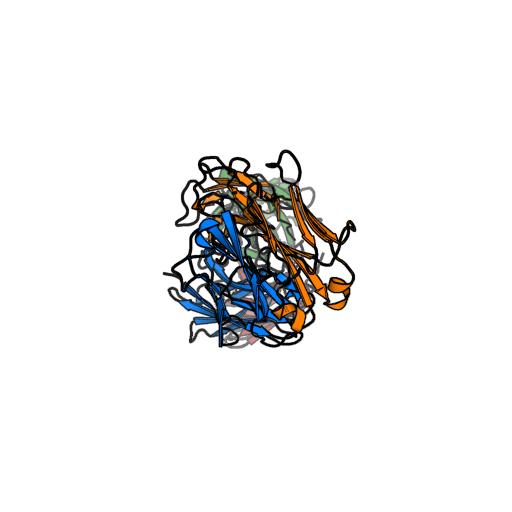87 N N . GLN C 3 6 ? 176.72363 -15.78824 261.69187 1.000 27.16876 6 GLN B N 1
ATOM 5188 C CA . GLN C 3 6 ? 175.88862 -14.60407 261.58639 1.000 28.70407 6 GLN B CA 1
ATOM 5189 C C . GLN C 3 6 ? 175.54400 -14.08109 262.97401 1.000 36.53254 6 GLN B C 1
ATOM 5190 O O . GLN C 3 6 ? 175.39682 -14.84602 263.93113 1.000 36.31065 6 GLN B O 1
ATOM 5204 N N . SER C 3 7 ? 175.42298 -12.76200 263.07520 1.000 32.67708 7 SER B N 1
ATOM 5205 C CA . SER C 3 7 ? 175.11664 -12.11551 264.34072 1.000 34.84569 7 SER B CA 1
ATOM 5206 C C . SER C 3 7 ? 174.39472 -10.80958 264.05580 1.000 39.63941 7 SER B C 1
ATOM 5207 O O . SER C 3 7 ? 174.62807 -10.19170 263.00958 1.000 33.62749 7 SER B O 1
ATOM 5215 N N . PRO C 3 8 ? 173.49103 -10.37381 264.94897 1.000 39.17191 8 PRO B N 1
ATOM 5216 C CA . PRO C 3 8 ? 173.04559 -11.13617 266.12120 1.000 43.03776 8 PRO B CA 1
ATOM 5217 C C . PRO C 3 8 ? 172.06803 -12.23248 265.71634 1.000 35.58902 8 PRO B C 1
ATOM 5218 O O . PRO C 3 8 ? 171.64059 -12.26044 264.56293 1.000 41.37987 8 PRO B O 1
ATOM 5229 N N . ALA C 3 9 ? 171.72578 -13.12944 266.64126 1.000 34.19764 9 ALA B N 1
ATOM 5230 C CA . ALA C 3 9 ? 170.74640 -14.16124 266.32051 1.000 35.40092 9 ALA B CA 1
ATOM 5231 C C . ALA C 3 9 ? 169.40989 -13.54012 265.93496 1.000 38.63768 9 ALA B C 1
ATOM 5232 O O . ALA C 3 9 ? 168.72931 -14.02566 265.02322 1.000 35.93949 9 ALA B O 1
ATOM 5239 N N . THR C 3 10 ? 169.02428 -12.45797 266.60807 1.000 34.89123 10 THR B N 1
ATOM 5240 C CA . THR C 3 10 ? 167.76758 -11.77790 266.33612 1.000 35.76298 10 THR B CA 1
ATOM 5241 C C . THR C 3 10 ? 167.97395 -10.27380 266.42449 1.000 30.57247 10 THR B C 1
ATOM 5242 O O . THR C 3 10 ? 168.65240 -9.78293 267.33095 1.000 32.71790 10 THR B O 1
ATOM 5253 N N . LEU C 3 11 ? 167.38740 -9.55013 265.47596 1.000 32.10673 11 LEU B N 1
ATOM 5254 C CA . LEU C 3 11 ? 167.38283 -8.09419 265.47188 1.000 28.80555 11 LEU B CA 1
ATOM 5255 C C . LEU C 3 11 ? 165.95615 -7.60109 265.66446 1.000 34.10236 11 LEU B C 1
ATOM 5256 O O . LEU C 3 11 ? 165.03876 -8.06084 264.97635 1.000 35.22272 11 LEU B O 1
ATOM 5272 N N . SER C 3 12 ? 165.77403 -6.66674 266.59186 1.000 32.76936 12 SER B N 1
ATOM 5273 C CA . SER C 3 12 ? 164.46846 -6.08678 266.88716 1.000 30.93281 12 SER B CA 1
ATOM 5274 C C . SER C 3 12 ? 164.50892 -4.61254 266.50834 1.000 30.78080 12 SER B C 1
ATOM 5275 O O . SER C 3 12 ? 165.11419 -3.80043 267.21557 1.000 31.76398 12 SER B O 1
ATOM 5283 N N . LEU C 3 13 ? 163.86782 -4.27125 265.39265 1.000 30.09026 13 LEU B N 1
ATOM 5284 C CA . LEU C 3 13 ? 163.87458 -2.91017 264.88283 1.000 30.85839 13 LEU B CA 1
ATOM 5285 C C . LEU C 3 13 ? 162.47278 -2.52965 264.43733 1.000 34.11589 13 LEU B C 1
ATOM 5286 O O . LEU C 3 13 ? 161.62578 -3.38743 264.17522 1.000 35.65313 13 LEU B O 1
ATOM 5302 N N . SER C 3 14 ? 162.24147 -1.22643 264.34679 1.000 31.70567 14 SER B N 1
ATOM 5303 C CA . SER C 3 14 ? 160.94970 -0.72141 263.92029 1.000 36.99925 14 SER B CA 1
ATOM 5304 C C . SER C 3 14 ? 160.98626 -0.34949 262.44314 1.000 31.50786 14 SER B C 1
ATOM 5305 O O . SER C 3 14 ? 162.05419 -0.05480 261.89860 1.000 32.52028 14 SER B O 1
ATOM 5313 N N . PRO C 3 15 ? 159.84432 -0.36513 261.75830 1.000 32.37312 15 PRO B N 1
ATOM 5314 C CA . PRO C 3 15 ? 159.81933 0.11276 260.37227 1.000 30.39305 15 PRO B CA 1
ATOM 5315 C C . PRO C 3 15 ? 160.40684 1.51247 260.27216 1.000 36.14372 15 PRO B C 1
ATOM 5316 O O . PRO C 3 15 ? 160.13405 2.38308 261.10071 1.000 35.14822 15 PRO B O 1
ATOM 5327 N N . GLY C 3 16 ? 161.23831 1.71927 259.25427 1.000 33.68027 16 GLY B N 1
ATOM 5328 C CA . GLY C 3 16 ? 161.90038 2.98134 259.03261 1.000 34.09215 16 GLY B CA 1
ATOM 5329 C C . GLY C 3 16 ? 163.32622 3.03917 259.53902 1.000 32.20776 16 GLY B C 1
ATOM 5330 O O . GLY C 3 16 ? 164.10828 3.86333 259.05084 1.000 34.73832 16 GLY B O 1
ATOM 5334 N N . GLU C 3 17 ? 163.68393 2.19278 260.50095 1.000 29.63096 17 GLU B N 1
ATOM 5335 C CA . GLU C 3 17 ? 165.04124 2.17246 261.01549 1.000 33.07470 17 GLU B CA 1
ATOM 5336 C C . GLU C 3 17 ? 165.95463 1.38871 260.07579 1.000 35.61843 17 GLU B C 1
ATOM 5337 O O . GLU C 3 17 ? 165.50467 0.65323 259.19116 1.000 29.59991 17 GLU B O 1
ATOM 5349 N N . ARG C 3 18 ? 167.25872 1.55278 260.28295 1.000 34.94864 18 ARG B N 1
ATOM 5350 C CA . ARG C 3 18 ? 168.26123 0.83460 259.51012 1.000 34.46559 18 ARG B CA 1
ATOM 5351 C C . ARG C 3 18 ? 168.67960 -0.43171 260.24223 1.000 33.56206 18 ARG B C 1
ATOM 5352 O O . ARG C 3 18 ? 168.91925 -0.41457 261.45291 1.000 35.88924 18 ARG B O 1
ATOM 5373 N N . ALA C 3 19 ? 168.77841 -1.52612 259.49418 1.000 35.60617 19 ALA B N 1
ATOM 5374 C CA . ALA C 3 19 ? 169.20664 -2.81246 260.01919 1.000 29.88926 19 ALA B CA 1
ATOM 5375 C C . ALA C 3 19 ? 170.60611 -3.13087 259.51268 1.000 35.40512 19 ALA B C 1
ATOM 5376 O O . ALA C 3 19 ? 170.91290 -2.92223 258.33501 1.000 35.21361 19 ALA B O 1
ATOM 5383 N N . THR C 3 20 ? 171.45076 -3.63620 260.40798 1.000 34.80191 20 THR B N 1
ATOM 5384 C CA . THR C 3 20 ? 172.81060 -4.04963 260.07635 1.000 36.21934 20 THR B CA 1
ATOM 5385 C C . THR C 3 20 ? 172.95805 -5.51102 260.47544 1.000 34.59927 20 THR B C 1
ATOM 5386 O O . THR C 3 20 ? 172.87800 -5.84516 261.66303 1.000 30.38919 20 THR B O 1
ATOM 5397 N N . LEU C 3 21 ? 173.15185 -6.37678 259.48491 1.000 29.03730 21 LEU B N 1
ATOM 5398 C CA . LEU C 3 21 ? 173.30555 -7.80974 259.69675 1.000 32.89237 21 LEU B CA 1
ATOM 5399 C C . LEU C 3 21 ? 174.73885 -8.21113 259.38158 1.000 31.36963 21 LEU B C 1
ATOM 5400 O O . LEU C 3 21 ? 175.27337 -7.84698 258.32810 1.000 31.10853 21 LEU B O 1
ATOM 5416 N N . SER C 3 22 ? 175.34888 -8.96609 260.28738 1.000 25.92466 22 SER B N 1
ATOM 5417 C CA . SER C 3 22 ? 176.74323 -9.35956 260.17829 1.000 33.57198 22 SER B CA 1
ATOM 5418 C C . SER C 3 22 ? 176.85520 -10.83788 259.83239 1.000 29.55667 22 SER B C 1
ATOM 5419 O O . SER C 3 22 ? 176.02253 -11.65739 260.23523 1.000 26.59155 22 SER B O 1
ATOM 5426 N N . CYS C 3 23 ? 177.89923 -11.15892 259.07254 1.000 30.99160 23 CYS B N 1
ATOM 5427 C CA . CYS C 3 23 ? 178.23638 -12.53216 258.71148 1.000 27.27042 23 CYS B CA 1
ATOM 5428 C C . CYS C 3 23 ? 179.75359 -12.61126 258.66036 1.000 27.47251 23 CYS B C 1
ATOM 5429 O O . CYS C 3 23 ? 180.38038 -11.89599 257.87315 1.000 32.08323 23 CYS B O 1
ATOM 5436 N N . ARG C 3 24 ? 180.33941 -13.45594 259.50258 1.000 27.78260 24 ARG B N 1
ATOM 5437 C CA . ARG C 3 24 ? 181.78540 -13.59203 259.60790 1.000 32.54241 24 ARG B CA 1
ATOM 5438 C C . ARG C 3 24 ? 182.20678 -14.97590 259.13616 1.000 30.10682 24 ARG B C 1
ATOM 5439 O O . ARG C 3 24 ? 181.65825 -15.98574 259.58976 1.000 33.35021 24 ARG B O 1
ATOM 5460 N N . ALA C 3 25 ? 183.17542 -15.01700 258.22589 1.000 31.35153 25 ALA B N 1
ATOM 5461 C CA . ALA C 3 25 ? 183.72893 -16.27250 257.74124 1.000 39.29466 25 ALA B CA 1
ATOM 5462 C C . ALA C 3 25 ? 184.90508 -16.69092 258.61221 1.000 32.86680 25 ALA B C 1
ATOM 5463 O O . ALA C 3 25 ? 185.70512 -15.85391 259.03834 1.000 33.75379 25 ALA B O 1
ATOM 5470 N N . SER C 3 26 ? 185.00324 -17.99633 258.87536 1.000 30.57537 26 SER B N 1
ATOM 5471 C CA . SER C 3 26 ? 186.09974 -18.50234 259.69536 1.000 34.43633 26 SER B CA 1
ATOM 5472 C C . SER C 3 26 ? 187.45393 -18.14937 259.09621 1.000 35.81067 26 SER B C 1
ATOM 5473 O O . SER C 3 26 ? 188.43117 -17.97069 259.83245 1.000 31.10243 26 SER B O 1
ATOM 5481 N N . GLN C 3 27 ? 187.53246 -18.04656 257.77133 1.000 35.02950 27 GLN B N 1
ATOM 5482 C CA . GLN C 3 27 ? 188.74890 -17.62264 257.09504 1.000 47.44553 27 GLN B CA 1
ATOM 5483 C C . GLN C 3 27 ? 188.36165 -16.88831 255.82072 1.000 44.00366 27 GLN B C 1
ATOM 5484 O O . GLN C 3 27 ? 187.30745 -17.14798 255.23471 1.000 37.80692 27 GLN B O 1
ATOM 5498 N N . SER C 3 28 ? 189.22090 -15.96588 255.39819 1.000 38.85948 28 SER B N 1
ATOM 5499 C CA . SER C 3 28 ? 188.96313 -15.16530 254.20912 1.000 30.65648 28 SER B CA 1
ATOM 5500 C C . SER C 3 28 ? 189.47839 -15.90177 252.98148 1.000 35.57916 28 SER B C 1
ATOM 5501 O O . SER C 3 28 ? 190.66368 -16.24708 252.90899 1.000 31.86681 28 SER B O 1
ATOM 5509 N N . VAL C 3 29 ? 188.59043 -16.12719 252.01263 1.000 34.55005 29 VAL B N 1
ATOM 5510 C CA . VAL C 3 29 ? 188.94865 -16.75371 250.75063 1.000 33.52212 29 VAL B CA 1
ATOM 5511 C C . VAL C 3 29 ? 188.68841 -15.83214 249.56713 1.000 30.34584 29 VAL B C 1
ATOM 5512 O O . VAL C 3 29 ? 189.53365 -15.71045 248.67423 1.000 27.20362 29 VAL B O 1
ATOM 5525 N N . SER C 3 30 ? 187.54129 -15.16503 249.54431 1.000 24.45869 30 SER B N 1
ATOM 5526 C CA . SER C 3 30 ? 187.13369 -14.36091 248.39871 1.000 26.40657 30 SER B CA 1
ATOM 5527 C C . SER C 3 30 ? 185.94741 -13.49866 248.81150 1.000 29.07457 30 SER B C 1
ATOM 5528 O O . SER C 3 30 ? 185.50091 -13.52865 249.96273 1.000 31.20838 30 SER B O 1
ATOM 5536 N N . SER C 3 31 ? 185.43016 -12.73798 247.84628 1.000 26.99829 31 SER B N 1
ATOM 5537 C CA . SER C 3 31 ? 184.20333 -11.96740 248.00420 1.000 32.60575 31 SER B CA 1
ATOM 5538 C C . SER C 3 31 ? 182.97736 -12.71111 247.48628 1.000 23.80864 31 SER B C 1
ATOM 5539 O O . SER C 3 31 ? 181.88968 -12.13048 247.42464 1.000 28.68073 31 SER B O 1
ATOM 5547 N N . TYR C 3 32 ? 183.13015 -13.98051 247.11403 1.000 23.12471 32 TYR B N 1
ATOM 5548 C CA . TYR C 3 32 ? 182.05958 -14.77445 246.51486 1.000 24.63967 32 TYR B CA 1
ATOM 5549 C C . TYR C 3 32 ? 181.06473 -15.14965 247.61126 1.000 23.74138 32 TYR B C 1
ATOM 5550 O O . TYR C 3 32 ? 181.00834 -16.28440 248.09087 1.000 29.44185 32 TYR B O 1
ATOM 5568 N N . LEU C 3 33 ? 180.26028 -14.16860 248.01280 1.000 27.00165 33 LEU B N 1
ATOM 5569 C CA . LEU C 3 33 ? 179.33135 -14.33534 249.12093 1.000 28.37011 33 LEU B CA 1
ATOM 5570 C C . LEU C 3 33 ? 177.99558 -13.69680 248.77795 1.000 29.49453 33 LEU B C 1
ATOM 5571 O O . LEU C 3 33 ? 177.94765 -12.57920 248.25722 1.000 29.95505 33 LEU B O 1
ATOM 5587 N N . ALA C 3 34 ? 176.91361 -14.40567 249.08725 1.000 25.73784 34 ALA B N 1
ATOM 5588 C CA . ALA C 3 34 ? 175.57006 -13.95077 248.77838 1.000 27.59413 34 ALA B CA 1
ATOM 5589 C C . ALA C 3 34 ? 174.74325 -13.86258 250.05302 1.000 24.49010 34 ALA B C 1
ATOM 5590 O O . ALA C 3 34 ? 175.05402 -14.48912 251.07001 1.000 28.79245 34 ALA B O 1
ATOM 5597 N N . TRP C 3 35 ? 173.68969 -13.05538 249.98532 1.000 27.39822 35 TRP B N 1
ATOM 5598 C CA . TRP C 3 35 ? 172.71526 -12.92337 251.05693 1.000 25.83797 35 TRP B CA 1
ATOM 5599 C C . TRP C 3 35 ? 171.34834 -13.34248 250.54119 1.000 26.40832 35 TRP B C 1
ATOM 5600 O O . TRP C 3 35 ? 171.00149 -13.07206 249.38647 1.000 25.58773 35 TRP B O 1
ATOM 5621 N N . TYR C 3 36 ? 170.57045 -13.98641 251.40919 1.000 27.85090 36 TYR B N 1
ATOM 5622 C CA . TYR C 3 36 ? 169.23928 -14.46068 251.07074 1.000 24.40832 36 TYR B CA 1
ATOM 5623 C C . TYR C 3 36 ? 168.24167 -14.01356 252.12803 1.000 22.35426 36 TYR B C 1
ATOM 5624 O O . TYR C 3 36 ? 168.58344 -13.85488 253.30246 1.000 27.81597 36 TYR B O 1
ATOM 5642 N N . GLN C 3 37 ? 167.00122 -13.82862 251.69398 1.000 24.37812 37 GLN B N 1
ATOM 5643 C CA . GLN C 3 37 ? 165.86848 -13.56938 252.57168 1.000 26.39515 37 GLN B CA 1
ATOM 5644 C C . GLN C 3 37 ? 164.92965 -14.76630 252.52979 1.000 26.21611 37 GLN B C 1
ATOM 5645 O O . GLN C 3 37 ? 164.73932 -15.37433 251.47165 1.000 27.26492 37 GLN B O 1
ATOM 5659 N N . GLN C 3 38 ? 164.34265 -15.10667 253.67770 1.000 28.21303 38 GLN B N 1
ATOM 5660 C CA . GLN C 3 38 ? 163.37527 -16.19596 253.73980 1.000 26.57487 38 GLN B CA 1
ATOM 5661 C C . GLN C 3 38 ? 162.27786 -15.87835 254.74354 1.000 30.45070 38 GLN B C 1
ATOM 5662 O O . GLN C 3 38 ? 162.56093 -15.54900 255.89958 1.000 26.78041 38 GLN B O 1
ATOM 5676 N N . LYS C 3 39 ? 161.03314 -16.00834 254.30531 1.000 29.64968 39 LYS B N 1
ATOM 5677 C CA . LYS C 3 39 ? 159.86495 -15.83162 255.15036 1.000 34.59866 39 LYS B CA 1
ATOM 5678 C C . LYS C 3 39 ? 159.21973 -17.17828 255.44885 1.000 35.12185 39 LYS B C 1
ATOM 5679 O O . LYS C 3 39 ? 159.41309 -18.14898 254.70880 1.000 32.91841 39 LYS B O 1
ATOM 5698 N N . PRO C 3 40 ? 158.44816 -17.27738 256.53162 1.000 42.35436 40 PRO B N 1
ATOM 5699 C CA . PRO C 3 40 ? 157.85243 -18.56941 256.89524 1.000 38.38607 40 PRO B CA 1
ATOM 5700 C C . PRO C 3 40 ? 157.08382 -19.18599 255.73494 1.000 29.39049 40 PRO B C 1
ATOM 5701 O O . PRO C 3 40 ? 156.33048 -18.50932 255.03284 1.000 31.02559 40 PRO B O 1
ATOM 5712 N N . GLY C 3 41 ? 157.29617 -20.48449 255.52728 1.000 35.64596 41 GLY B N 1
ATOM 5713 C CA . GLY C 3 41 ? 156.58049 -21.21454 254.50034 1.000 38.87893 41 GLY B CA 1
ATOM 5714 C C . GLY C 3 41 ? 156.98509 -20.90771 253.07790 1.000 35.47983 41 GLY B C 1
ATOM 5715 O O . GLY C 3 41 ? 156.33729 -21.39841 252.14929 1.000 35.63982 41 GLY B O 1
ATOM 5719 N N . GLN C 3 42 ? 158.03238 -20.11588 252.86991 1.000 33.62921 42 GLN B N 1
ATOM 5720 C CA . GLN C 3 42 ? 158.47495 -19.75048 251.53540 1.000 35.47222 42 GLN B CA 1
ATOM 5721 C C . GLN C 3 42 ? 159.92734 -20.15869 251.34089 1.000 34.67004 42 GLN B C 1
ATOM 5722 O O . GLN C 3 42 ? 160.65758 -20.42102 252.30071 1.000 31.22774 42 GLN B O 1
ATOM 5736 N N . ALA C 3 43 ? 160.33710 -20.20764 250.07957 1.000 32.14476 43 ALA B N 1
ATOM 5737 C CA . ALA C 3 43 ? 161.71859 -20.49919 249.74860 1.000 30.07715 43 ALA B CA 1
ATOM 5738 C C . ALA C 3 43 ? 162.57845 -19.25486 249.93224 1.000 29.23065 43 ALA B C 1
ATOM 5739 O O . ALA C 3 43 ? 162.07021 -18.13135 249.94097 1.000 27.36447 43 ALA B O 1
ATOM 5746 N N . PRO C 3 44 ? 163.89057 -19.42588 250.08680 1.000 33.45557 44 PRO B N 1
ATOM 5747 C CA . PRO C 3 44 ? 164.77432 -18.25953 250.15736 1.000 32.36410 44 PRO B CA 1
ATOM 5748 C C . PRO C 3 44 ? 164.66639 -17.40899 248.90149 1.000 27.40109 44 PRO B C 1
ATOM 5749 O O . PRO C 3 44 ? 164.22182 -17.86211 247.84469 1.000 28.33344 44 PRO B O 1
ATOM 5760 N N . ARG C 3 45 ? 165.08631 -16.15309 249.03389 1.000 25.70227 45 ARG B N 1
ATOM 5761 C CA . ARG C 3 45 ? 165.13046 -15.20820 247.92604 1.000 30.61762 45 ARG B CA 1
ATOM 5762 C C . ARG C 3 45 ? 166.51251 -14.57554 247.88380 1.000 29.36724 45 ARG B C 1
ATOM 5763 O O . ARG C 3 45 ? 166.98696 -14.04909 248.89617 1.000 28.55585 45 ARG B O 1
ATOM 5784 N N . LEU C 3 46 ? 167.15266 -14.62439 246.71747 1.000 29.24275 46 LEU B N 1
ATOM 5785 C CA . LEU C 3 46 ? 168.49151 -14.06627 246.57461 1.000 26.50943 46 LEU B CA 1
ATOM 5786 C C . LEU C 3 46 ? 168.43684 -12.54424 246.62401 1.000 25.83697 46 LEU B C 1
ATOM 5787 O O . LEU C 3 46 ? 167.66775 -11.91629 245.89044 1.000 31.14626 46 LEU B O 1
ATOM 5803 N N . LEU C 3 47 ? 169.26737 -11.95225 247.48136 1.000 27.68952 47 LEU B N 1
ATOM 5804 C CA . LEU C 3 47 ? 169.34937 -10.50607 247.64012 1.000 31.31989 47 LEU B CA 1
ATOM 5805 C C . LEU C 3 47 ? 170.63310 -9.92517 247.07194 1.000 32.64351 47 LEU B C 1
ATOM 5806 O O . LEU C 3 47 ? 170.59453 -8.97906 246.27935 1.000 28.96827 47 LEU B O 1
ATOM 5822 N N . ILE C 3 48 ? 171.77396 -10.47140 247.48137 1.000 30.82450 48 ILE B N 1
ATOM 5823 C CA . ILE C 3 48 ? 173.08585 -9.92961 247.16935 1.000 24.74544 48 ILE B CA 1
ATOM 5824 C C . ILE C 3 48 ? 173.96162 -11.06269 246.66141 1.000 31.50472 48 ILE B C 1
ATOM 5825 O O . ILE C 3 48 ? 173.84773 -12.20504 247.11949 1.000 28.39021 48 ILE B O 1
ATOM 5841 N N . TYR C 3 49 ? 174.82881 -10.74408 245.70623 1.000 31.46897 49 TYR B N 1
ATOM 5842 C CA . TYR C 3 49 ? 175.85198 -11.66601 245.24117 1.000 29.05680 49 TYR B CA 1
ATOM 5843 C C . TYR C 3 49 ? 177.14291 -10.88548 245.05030 1.000 34.37814 49 TYR B C 1
ATOM 5844 O O . TYR C 3 49 ? 177.13484 -9.66095 244.90218 1.000 27.55521 49 TYR B O 1
ATOM 5862 N N . ASP C 3 50 ? 178.26174 -11.60899 245.06822 1.000 28.37703 50 ASP B N 1
ATOM 5863 C CA . ASP C 3 50 ? 179.58204 -10.99123 245.00311 1.000 28.11646 50 ASP B CA 1
ATOM 5864 C C . ASP C 3 50 ? 179.79738 -10.03287 246.17239 1.000 31.77329 50 ASP B C 1
ATOM 5865 O O . ASP C 3 50 ? 180.53606 -9.05241 246.05542 1.000 26.53344 50 ASP B O 1
ATOM 5874 N N . ALA C 3 51 ? 179.12880 -10.30051 247.29704 1.000 29.27989 51 ALA B N 1
ATOM 5875 C CA . ALA C 3 51 ? 179.26394 -9.51475 248.52084 1.000 29.18032 51 ALA B CA 1
ATOM 5876 C C . ALA C 3 51 ? 178.53028 -8.17652 248.45753 1.000 37.55288 51 ALA B C 1
ATOM 5877 O O . ALA C 3 51 ? 177.97280 -7.73161 249.46715 1.000 28.11660 51 ALA B O 1
ATOM 5884 N N . SER C 3 52 ? 178.51565 -7.52244 247.29093 1.000 33.69744 52 SER B N 1
ATOM 5885 C CA . SER C 3 52 ? 177.99977 -6.16213 247.20897 1.000 27.03544 52 SER B CA 1
ATOM 5886 C C . SER C 3 52 ? 177.14941 -5.87289 245.97962 1.000 30.41517 52 SER B C 1
ATOM 5887 O O . SER C 3 52 ? 176.71064 -4.72918 245.81969 1.000 31.25774 52 SER B O 1
ATOM 5895 N N . ASN C 3 53 ? 176.90405 -6.84692 245.10940 1.000 27.31962 53 ASN B N 1
ATOM 5896 C CA . ASN C 3 53 ? 176.04444 -6.63573 243.95410 1.000 29.17014 53 ASN B CA 1
ATOM 5897 C C . ASN C 3 53 ? 174.62647 -7.07410 244.28925 1.000 29.70463 53 ASN B C 1
ATOM 5898 O O . ASN C 3 53 ? 174.41976 -8.10524 244.93381 1.000 28.86779 53 ASN B O 1
ATOM 5909 N N . ARG C 3 54 ? 173.65324 -6.28634 243.84351 1.000 30.20867 54 ARG B N 1
ATOM 5910 C CA . ARG C 3 54 ? 172.25173 -6.50529 244.17292 1.000 32.96442 54 ARG B CA 1
ATOM 5911 C C . ARG C 3 54 ? 171.57099 -7.28962 243.05972 1.000 25.48677 54 ARG B C 1
ATOM 5912 O O . ARG C 3 54 ? 171.69141 -6.93836 241.88193 1.000 26.75944 54 ARG B O 1
ATOM 5933 N N . ALA C 3 55 ? 170.84368 -8.33676 243.43972 1.000 30.93429 55 ALA B N 1
ATOM 5934 C CA . ALA C 3 55 ? 170.16346 -9.17551 242.46752 1.000 35.31485 55 ALA B CA 1
ATOM 5935 C C . ALA C 3 55 ? 169.02052 -8.41606 241.80113 1.000 37.88025 55 ALA B C 1
ATOM 5936 O O . ALA C 3 55 ? 168.51443 -7.41466 242.31553 1.000 34.62633 55 ALA B O 1
ATOM 5943 N N . THR C 3 56 ? 168.60618 -8.92035 240.64177 1.000 36.52514 56 THR B N 1
ATOM 5944 C CA . THR C 3 56 ? 167.53981 -8.27855 239.88751 1.000 49.08419 56 THR B CA 1
ATOM 5945 C C . THR C 3 56 ? 166.23562 -8.31438 240.67403 1.000 41.41413 56 THR B C 1
ATOM 5946 O O . THR C 3 56 ? 165.87906 -9.33231 241.27372 1.000 28.82337 56 THR B O 1
ATOM 5957 N N . GLY C 3 57 ? 165.52349 -7.18885 240.66874 1.000 32.09759 57 GLY B N 1
ATOM 5958 C CA . GLY C 3 57 ? 164.24014 -7.08530 241.32454 1.000 43.16985 57 GLY B CA 1
ATOM 5959 C C . GLY C 3 57 ? 164.29393 -6.74127 242.79580 1.000 39.82731 57 GLY B C 1
ATOM 5960 O O . GLY C 3 57 ? 163.23489 -6.60301 243.42018 1.000 35.89313 57 GLY B O 1
ATOM 5964 N N . ILE C 3 58 ? 165.48267 -6.59493 243.36954 1.000 33.82087 58 ILE B N 1
ATOM 5965 C CA . ILE C 3 58 ? 165.62347 -6.30441 244.79389 1.000 33.40333 58 ILE B CA 1
ATOM 5966 C C . ILE C 3 58 ? 165.69317 -4.79223 244.97299 1.000 32.92971 58 ILE B C 1
ATOM 5967 O O . ILE C 3 58 ? 166.47010 -4.12782 244.27217 1.000 29.81782 58 ILE B O 1
ATOM 5983 N N . PRO C 3 59 ? 164.91212 -4.20288 245.88093 1.000 34.63144 59 PRO B N 1
ATOM 5984 C CA . PRO C 3 59 ? 164.99264 -2.75081 246.07833 1.000 30.46476 59 PRO B CA 1
ATOM 5985 C C . PRO C 3 59 ? 166.36391 -2.33314 246.58658 1.000 32.12344 59 PRO B C 1
ATOM 5986 O O . PRO C 3 59 ? 167.05273 -3.08586 247.27823 1.000 31.97379 59 PRO B O 1
ATOM 5997 N N . ALA C 3 60 ? 166.75417 -1.10481 246.23693 1.000 33.04597 60 ALA B N 1
ATOM 5998 C CA . ALA C 3 60 ? 168.10089 -0.62881 246.52675 1.000 27.62505 60 ALA B CA 1
ATOM 5999 C C . ALA C 3 60 ? 168.33296 -0.34665 248.00457 1.000 27.59144 60 ALA B C 1
ATOM 6000 O O . ALA C 3 60 ? 169.47151 -0.05873 248.38490 1.000 25.05157 60 ALA B O 1
ATOM 6007 N N . ARG C 3 61 ? 167.29781 -0.41132 248.84437 1.000 25.13402 61 ARG B N 1
ATOM 6008 C CA . ARG C 3 61 ? 167.51889 -0.26731 250.27814 1.000 27.68256 61 ARG B CA 1
ATOM 6009 C C . ARG C 3 61 ? 168.31584 -1.43164 250.84861 1.000 26.19056 61 ARG B C 1
ATOM 6010 O O . ARG C 3 61 ? 168.83888 -1.32123 251.96196 1.000 32.23035 61 ARG B O 1
ATOM 6031 N N . PHE C 3 62 ? 168.40086 -2.54404 250.12269 1.000 26.88526 62 PHE B N 1
ATOM 6032 C CA . PHE C 3 62 ? 169.30754 -3.63179 250.46326 1.000 30.78654 62 PHE B CA 1
ATOM 6033 C C . PHE C 3 62 ? 170.66445 -3.37160 249.82127 1.000 29.66940 62 PHE B C 1
ATOM 6034 O O . PHE C 3 62 ? 170.75083 -3.13176 248.61264 1.000 29.80388 62 PHE B O 1
ATOM 6051 N N . SER C 3 63 ? 171.71761 -3.41545 250.63171 1.000 30.44187 63 SER B N 1
ATOM 6052 C CA . SER C 3 63 ? 173.07758 -3.26164 250.14261 1.000 29.94761 63 SER B CA 1
ATOM 6053 C C . SER C 3 63 ? 173.99728 -4.17090 250.94260 1.000 27.95885 63 SER B C 1
ATOM 6054 O O . SER C 3 63 ? 173.77314 -4.41941 252.12973 1.000 34.68750 63 SER B O 1
ATOM 6062 N N . GLY C 3 64 ? 175.03391 -4.66657 250.27653 1.000 30.19353 64 GLY B N 1
ATOM 6063 C CA . GLY C 3 64 ? 176.00144 -5.54722 250.89829 1.000 26.02112 64 GLY B CA 1
ATOM 6064 C C . GLY C 3 64 ? 177.39384 -4.94981 250.84381 1.000 29.63472 64 GLY B C 1
ATOM 6065 O O . GLY C 3 64 ? 177.74887 -4.25095 249.89511 1.000 29.79282 64 GLY B O 1
ATOM 6069 N N . SER C 3 65 ? 178.17886 -5.22707 251.88276 1.000 30.00057 65 SER B N 1
ATOM 6070 C CA . SER C 3 65 ? 179.56056 -4.77985 251.96251 1.000 31.20015 65 SER B CA 1
ATOM 6071 C C . SER C 3 65 ? 180.37207 -5.85129 252.67555 1.000 30.73644 65 SER B C 1
ATOM 6072 O O . SER C 3 65 ? 179.82605 -6.80776 253.22782 1.000 26.33568 65 SER B O 1
ATOM 6080 N N . GLY C 3 66 ? 181.68867 -5.68449 252.66105 1.000 35.73681 66 GLY B N 1
ATOM 6081 C CA . GLY C 3 66 ? 182.55771 -6.66650 253.27609 1.000 33.22705 66 GLY B CA 1
ATOM 6082 C C . GLY C 3 66 ? 183.97712 -6.16336 253.37237 1.000 32.39637 66 GLY B C 1
ATOM 6083 O O . GLY C 3 66 ? 184.39937 -5.27656 252.62303 1.000 36.86468 66 GLY B O 1
ATOM 6087 N N . SER C 3 67 ? 184.70822 -6.74543 254.31968 1.000 36.82092 67 SER B N 1
ATOM 6088 C CA . SER C 3 67 ? 186.12028 -6.43121 254.51697 1.000 40.19071 67 SER B CA 1
ATOM 6089 C C . SER C 3 67 ? 186.76494 -7.68646 255.09798 1.000 33.60383 67 SER B C 1
ATOM 6090 O O . SER C 3 67 ? 186.58686 -7.98473 256.28249 1.000 36.98208 67 SER B O 1
ATOM 6098 N N . GLY C 3 68 ? 187.48521 -8.41800 254.25864 1.000 32.94470 68 GLY B N 1
ATOM 6099 C CA . GLY C 3 68 ? 188.10126 -9.65744 254.69647 1.000 35.76171 68 GLY B CA 1
ATOM 6100 C C . GLY C 3 68 ? 187.06873 -10.69787 255.07199 1.000 28.62544 68 GLY B C 1
ATOM 6101 O O . GLY C 3 68 ? 186.22195 -11.07816 254.25862 1.000 31.79295 68 GLY B O 1
ATOM 6105 N N . THR C 3 69 ? 187.13038 -11.17008 256.31779 1.000 29.88898 69 THR B N 1
ATOM 6106 C CA . THR C 3 69 ? 186.20266 -12.18863 256.78800 1.000 31.96155 69 THR B CA 1
ATOM 6107 C C . THR C 3 69 ? 184.82775 -11.62901 257.12847 1.000 33.68803 69 THR B C 1
ATOM 6108 O O . THR C 3 69 ? 183.85631 -12.39300 257.16738 1.000 34.29913 69 THR B O 1
ATOM 6119 N N . ASP C 3 70 ? 184.72099 -10.32614 257.37483 1.000 33.60792 70 ASP B N 1
ATOM 6120 C CA . ASP C 3 70 ? 183.50495 -9.72633 257.91081 1.000 30.86207 70 ASP B CA 1
ATOM 6121 C C . ASP C 3 70 ? 182.65311 -9.16903 256.77758 1.000 32.42004 70 ASP B C 1
ATOM 6122 O O . ASP C 3 70 ? 183.09303 -8.28238 256.03766 1.000 28.98261 70 ASP B O 1
ATOM 6131 N N . PHE C 3 71 ? 181.43217 -9.68044 256.65642 1.000 32.09228 71 PHE B N 1
ATOM 6132 C CA . PHE C 3 71 ? 180.48067 -9.22720 255.65674 1.000 29.07640 71 PHE B CA 1
ATOM 6133 C C . PHE C 3 71 ? 179.27019 -8.62023 256.35102 1.000 29.61402 71 PHE B C 1
ATOM 6134 O O . PHE C 3 71 ? 178.92960 -8.98925 257.47920 1.000 28.31045 71 PHE B O 1
ATOM 6151 N N . THR C 3 72 ? 178.62515 -7.67887 255.66873 1.000 32.77048 72 THR B N 1
ATOM 6152 C CA . THR C 3 72 ? 177.54021 -6.91414 256.26507 1.000 33.00254 72 THR B CA 1
ATOM 6153 C C . THR C 3 72 ? 176.42811 -6.71834 255.25021 1.000 30.38032 72 THR B C 1
ATOM 6154 O O . THR C 3 72 ? 176.68107 -6.29730 254.11799 1.000 31.79207 72 THR B O 1
ATOM 6165 N N . LEU C 3 73 ? 175.20498 -7.03426 255.65889 1.000 34.52070 73 LEU B N 1
ATOM 6166 C CA . LEU C 3 73 ? 174.00911 -6.68232 254.90987 1.000 28.21457 73 LEU B CA 1
ATOM 6167 C C . LEU C 3 73 ? 173.32919 -5.51987 255.61555 1.000 33.87024 73 LEU B C 1
ATOM 6168 O O . LEU C 3 73 ? 173.05692 -5.59266 256.81901 1.000 30.98693 73 LEU B O 1
ATOM 6184 N N . THR C 3 74 ? 173.05991 -4.45506 254.86899 1.000 30.78005 74 THR B N 1
ATOM 6185 C CA . THR C 3 74 ? 172.45747 -3.24674 255.41028 1.000 28.04355 74 THR B CA 1
ATOM 6186 C C . THR C 3 74 ? 171.13278 -3.00250 254.70722 1.000 31.75080 74 THR B C 1
ATOM 6187 O O . THR C 3 74 ? 171.06045 -3.05628 253.47503 1.000 29.29575 74 THR B O 1
ATOM 6198 N N . ILE C 3 75 ? 170.08840 -2.75697 255.49078 1.000 26.70558 75 ILE B N 1
ATOM 6199 C CA . ILE C 3 75 ? 168.79819 -2.31611 254.97685 1.000 30.12842 75 ILE B CA 1
ATOM 6200 C C . ILE C 3 75 ? 168.62078 -0.87827 255.44562 1.000 28.42617 75 ILE B C 1
ATOM 6201 O O . ILE C 3 75 ? 168.48055 -0.62109 256.64761 1.000 33.09459 75 ILE B O 1
ATOM 6217 N N . SER C 3 76 ? 168.64642 0.06334 254.49968 1.000 35.97234 76 SER B N 1
ATOM 6218 C CA . SER C 3 76 ? 168.71297 1.47765 254.85906 1.000 38.10851 76 SER B CA 1
ATOM 6219 C C . SER C 3 76 ? 167.48683 1.90791 255.65619 1.000 35.02372 76 SER B C 1
ATOM 6220 O O . SER C 3 76 ? 167.61116 2.52066 256.72307 1.000 37.83399 76 SER B O 1
ATOM 6228 N N . SER C 3 77 ? 166.29188 1.60765 255.14848 1.000 35.02939 77 SER B N 1
ATOM 6229 C CA . SER C 3 77 ? 165.04489 1.95643 255.82767 1.000 32.74399 77 SER B CA 1
ATOM 6230 C C . SER C 3 77 ? 164.11430 0.75340 255.75546 1.000 30.51361 77 SER B C 1
ATOM 6231 O O . SER C 3 77 ? 163.60252 0.42282 254.68058 1.000 26.34704 77 SER B O 1
ATOM 6239 N N . LEU C 3 78 ? 163.89061 0.11045 256.89960 1.000 28.60945 78 LEU B N 1
ATOM 6240 C CA . LEU C 3 78 ? 163.10674 -1.11766 256.93842 1.000 31.44634 78 LEU B CA 1
ATOM 6241 C C . LEU C 3 78 ? 161.66308 -0.86960 256.52051 1.000 35.42878 78 LEU B C 1
ATOM 6242 O O . LEU C 3 78 ? 161.01869 0.07333 256.98756 1.000 35.65877 78 LEU B O 1
ATOM 6258 N N . GLU C 3 79 ? 161.15763 -1.72755 255.64180 1.000 30.84290 79 GLU B N 1
ATOM 6259 C CA . GLU C 3 79 ? 159.74791 -1.80957 255.30783 1.000 29.29078 79 GLU B CA 1
ATOM 6260 C C . GLU C 3 79 ? 159.11990 -2.99567 256.02557 1.000 27.17807 79 GLU B C 1
ATOM 6261 O O . GLU C 3 79 ? 159.81251 -3.95327 256.38227 1.000 31.68656 79 GLU B O 1
ATOM 6273 N N . PRO C 3 80 ? 157.80724 -2.96977 256.26806 1.000 30.95100 80 PRO B N 1
ATOM 6274 C CA . PRO C 3 80 ? 157.17396 -4.11727 256.94138 1.000 32.41439 80 PRO B CA 1
ATOM 6275 C C . PRO C 3 80 ? 157.48395 -5.45417 256.28936 1.000 29.82146 80 PRO B C 1
ATOM 6276 O O . PRO C 3 80 ? 157.56865 -6.47258 256.98769 1.000 29.43634 80 PRO B O 1
ATOM 6287 N N . GLU C 3 81 ? 157.66506 -5.48600 254.97300 1.000 33.14106 81 GLU B N 1
ATOM 6288 C CA . GLU C 3 81 ? 157.95430 -6.73031 254.27297 1.000 35.49512 81 GLU B CA 1
ATOM 6289 C C . GLU C 3 81 ? 159.38812 -7.21172 254.46925 1.000 32.97319 81 GLU B C 1
ATOM 6290 O O . GLU C 3 81 ? 159.72675 -8.29819 253.98966 1.000 34.18713 81 GLU B O 1
ATOM 6302 N N . ASP C 3 82 ? 160.23295 -6.44675 255.15889 1.000 26.68833 82 ASP B N 1
ATOM 6303 C CA . ASP C 3 82 ? 161.63369 -6.80848 255.33010 1.000 26.55118 82 ASP B CA 1
ATOM 6304 C C . ASP C 3 82 ? 161.88406 -7.68154 256.55029 1.000 33.94748 82 ASP B C 1
ATOM 6305 O O . ASP C 3 82 ? 162.95677 -8.28549 256.65312 1.000 27.68044 82 ASP B O 1
ATOM 6314 N N . PHE C 3 83 ? 160.92971 -7.78186 257.46587 1.000 28.67185 83 PHE B N 1
ATOM 6315 C CA . PHE C 3 83 ? 161.13580 -8.55891 258.68180 1.000 31.22729 83 PHE B CA 1
ATOM 6316 C C . PHE C 3 83 ? 160.98666 -10.03657 258.34217 1.000 29.69447 83 PHE B C 1
ATOM 6317 O O . PHE C 3 83 ? 159.90138 -10.49935 257.97889 1.000 29.14089 83 PHE B O 1
ATOM 6334 N N . ALA C 3 84 ? 162.08762 -10.76568 258.42808 1.000 29.78563 84 ALA B N 1
ATOM 6335 C CA . ALA C 3 84 ? 162.15845 -12.15808 258.00373 1.000 29.75695 84 ALA B CA 1
ATOM 6336 C C . ALA C 3 84 ? 163.50414 -12.70071 258.46687 1.000 27.38545 84 ALA B C 1
ATOM 6337 O O . ALA C 3 84 ? 164.23377 -12.03782 259.21468 1.000 27.43312 84 ALA B O 1
ATOM 6344 N N . VAL C 3 85 ? 163.83754 -13.90306 258.02056 1.000 30.07425 85 VAL B N 1
ATOM 6345 C CA . VAL C 3 85 ? 165.12846 -14.51435 258.30518 1.000 28.63929 85 VAL B CA 1
ATOM 6346 C C . VAL C 3 85 ? 166.05404 -14.24270 257.13120 1.000 31.12215 85 VAL B C 1
ATOM 6347 O O . VAL C 3 85 ? 165.64264 -14.31920 255.96531 1.000 29.30517 85 VAL B O 1
ATOM 6360 N N . TYR C 3 86 ? 167.30442 -13.91882 257.43877 1.000 26.88745 86 TYR B N 1
ATOM 6361 C CA . TYR C 3 86 ? 168.31764 -13.62331 256.44005 1.000 30.40025 86 TYR B CA 1
ATOM 6362 C C . TYR C 3 86 ? 169.50076 -14.56072 256.62416 1.000 27.87087 86 TYR B C 1
ATOM 6363 O O . TYR C 3 86 ? 169.92580 -14.83102 257.75274 1.000 23.78298 86 TYR B O 1
ATOM 6381 N N . TYR C 3 87 ? 170.01482 -15.06289 255.50513 1.000 23.06868 87 TYR B N 1
ATOM 6382 C CA . TYR C 3 87 ? 171.12048 -16.00815 255.48628 1.000 25.91662 87 TYR B CA 1
ATOM 6383 C C . TYR C 3 87 ? 172.23711 -15.47303 254.60129 1.000 25.36158 87 TYR B C 1
ATOM 6384 O O . TYR C 3 87 ? 171.97483 -14.83880 253.57469 1.000 23.13408 87 TYR B O 1
ATOM 6402 N N . CYS C 3 88 ? 173.47951 -15.72990 254.99927 1.000 21.76224 88 CYS B N 1
ATOM 6403 C CA . CYS C 3 88 ? 174.63135 -15.52302 254.13423 1.000 29.82746 88 CYS B CA 1
ATOM 6404 C C . CYS C 3 88 ? 175.13723 -16.87320 253.64816 1.000 26.89673 88 CYS B C 1
ATOM 6405 O O . CYS C 3 88 ? 174.85890 -17.91803 254.24299 1.000 24.25551 88 CYS B O 1
ATOM 6412 N N . GLN C 3 89 ? 175.88673 -16.83891 252.55116 1.000 26.20652 89 GLN B N 1
ATOM 6413 C CA . GLN C 3 89 ? 176.31141 -18.05566 251.87681 1.000 20.95631 89 GLN B CA 1
ATOM 6414 C C . GLN C 3 89 ? 177.64543 -17.80961 251.19143 1.000 23.55463 89 GLN B C 1
ATOM 6415 O O . GLN C 3 89 ? 177.82791 -16.78134 250.53995 1.000 25.87087 89 GLN B O 1
ATOM 6429 N N . GLN C 3 90 ? 178.56616 -18.76185 251.33258 1.000 22.04569 90 GLN B N 1
ATOM 6430 C CA . GLN C 3 90 ? 179.80222 -18.77209 250.55577 1.000 24.56382 90 GLN B CA 1
ATOM 6431 C C . GLN C 3 90 ? 180.03864 -20.20965 250.12018 1.000 27.17191 90 GLN B C 1
ATOM 6432 O O . GLN C 3 90 ? 180.23704 -21.09219 250.96219 1.000 24.12583 90 GLN B O 1
ATOM 6446 N N . TYR C 3 91 ? 179.98361 -20.44340 248.81539 1.000 25.18593 91 TYR B N 1
ATOM 6447 C CA . TYR C 3 91 ? 180.14611 -21.78422 248.24199 1.000 28.53216 91 TYR B CA 1
ATOM 6448 C C . TYR C 3 91 ? 179.01812 -22.65441 248.80520 1.000 29.43555 91 TYR B C 1
ATOM 6449 O O . TYR C 3 91 ? 177.86326 -22.20498 248.87571 1.000 28.73514 91 TYR B O 1
ATOM 6467 N N . GLU C 3 92 ? 179.30620 -23.88363 249.22089 1.000 27.14048 96 GLU B N 1
ATOM 6468 C CA . GLU C 3 92 ? 178.27589 -24.77252 249.73726 1.000 29.07868 96 GLU B CA 1
ATOM 6469 C C . GLU C 3 92 ? 177.82977 -24.41444 251.14816 1.000 28.40828 96 GLU B C 1
ATOM 6470 O O . GLU C 3 92 ? 176.90754 -25.05375 251.66485 1.000 30.90922 96 GLU B O 1
ATOM 6482 N N . PHE C 3 93 ? 178.44555 -23.42061 251.77909 1.000 30.37105 97 PHE B N 1
ATOM 6483 C CA . PHE C 3 93 ? 178.24002 -23.15073 253.19508 1.000 26.30380 97 PHE B CA 1
ATOM 6484 C C . PHE C 3 93 ? 177.23492 -22.02399 253.39693 1.000 29.50444 97 PHE B C 1
ATOM 6485 O O . PHE C 3 93 ? 177.24231 -21.02877 252.66727 1.000 28.76538 97 PHE B O 1
ATOM 6502 N N . PHE C 3 94 ? 176.37108 -22.19163 254.39640 1.000 28.51740 98 PHE B N 1
ATOM 6503 C CA . PHE C 3 94 ? 175.39313 -21.18709 254.78690 1.000 27.11033 98 PHE B CA 1
ATOM 6504 C C . PHE C 3 94 ? 175.63059 -20.76246 256.22949 1.000 26.03933 98 PHE B C 1
ATOM 6505 O O . PHE C 3 94 ? 176.02164 -21.57486 257.07370 1.000 26.56196 98 PHE B O 1
ATOM 6522 N N . GLY C 3 95 ? 175.39523 -19.48845 256.50878 1.000 28.40338 99 GLY B N 1
ATOM 6523 C CA . GLY C 3 95 ? 175.24193 -19.06076 257.88065 1.000 32.82350 99 GLY B CA 1
ATOM 6524 C C . GLY C 3 95 ? 173.98056 -19.65405 258.47894 1.000 31.71486 99 GLY B C 1
ATOM 6525 O O . GLY C 3 95 ? 173.12417 -20.20079 257.78491 1.000 28.87974 99 GLY B O 1
ATOM 6529 N N . GLN C 3 96 ? 173.86704 -19.55814 259.79990 1.000 34.94104 100 GLN B N 1
ATOM 6530 C CA . GLN C 3 96 ? 172.72567 -20.13317 260.50093 1.000 37.36485 100 GLN B CA 1
ATOM 6531 C C . GLN C 3 96 ? 171.55436 -19.16927 260.61996 1.000 33.43133 100 GLN B C 1
ATOM 6532 O O . GLN C 3 96 ? 170.51400 -19.54757 261.16855 1.000 34.16127 100 GLN B O 1
ATOM 6546 N N . GLY C 3 97 ? 171.69427 -17.95027 260.12913 1.000 30.66547 101 GLY B N 1
ATOM 6547 C CA . GLY C 3 97 ? 170.55734 -17.07110 259.96274 1.000 31.19081 101 GLY B CA 1
ATOM 6548 C C . GLY C 3 97 ? 170.46172 -16.01489 261.04596 1.000 36.00112 101 GLY B C 1
ATOM 6549 O O . GLY C 3 97 ? 170.87970 -16.21211 262.19277 1.000 30.81547 101 GLY B O 1
ATOM 6553 N N . THR C 3 98 ? 169.90176 -14.86649 260.67166 1.000 31.39190 102 THR B N 1
ATOM 6554 C CA . THR C 3 98 ? 169.56053 -13.79673 261.60027 1.000 33.86667 102 THR B CA 1
ATOM 6555 C C . THR C 3 98 ? 168.08603 -13.48099 261.40699 1.000 37.55608 102 THR B C 1
ATOM 6556 O O . THR C 3 98 ? 167.66127 -13.16228 260.29082 1.000 29.29106 102 THR B O 1
ATOM 6567 N N . LYS C 3 99 ? 167.30494 -13.59221 262.47841 1.000 33.22287 103 LYS B N 1
ATOM 6568 C CA . LYS C 3 99 ? 165.88997 -13.24903 262.43188 1.000 32.15449 103 LYS B CA 1
ATOM 6569 C C . LYS C 3 99 ? 165.72507 -11.75767 262.68582 1.000 29.40771 103 LYS B C 1
ATOM 6570 O O . LYS C 3 99 ? 166.29361 -11.21657 263.63868 1.000 35.21488 103 LYS B O 1
ATOM 6589 N N . LEU C 3 100 ? 164.94450 -11.10083 261.83711 1.000 31.70932 104 LEU B N 1
ATOM 6590 C CA . LEU C 3 100 ? 164.65692 -9.67628 261.95917 1.000 30.31510 104 LEU B CA 1
ATOM 6591 C C . LEU C 3 100 ? 163.17378 -9.52736 262.27613 1.000 31.91928 104 LEU B C 1
ATOM 6592 O O . LEU C 3 100 ? 162.32168 -9.81803 261.42926 1.000 27.72476 104 LEU B O 1
ATOM 6608 N N . GLU C 3 101 ? 162.86748 -9.09099 263.49568 1.000 31.10663 105 GLU B N 1
ATOM 6609 C CA . GLU C 3 101 ? 161.49382 -8.93568 263.95417 1.000 33.33715 105 GLU B CA 1
ATOM 6610 C C . GLU C 3 101 ? 161.22920 -7.47690 264.30432 1.000 31.55203 105 GLU B C 1
ATOM 6611 O O . GLU C 3 101 ? 162.15095 -6.66883 264.44635 1.000 31.48301 105 GLU B O 1
ATOM 6623 N N . ILE C 3 102 ? 159.94888 -7.14484 264.44047 1.000 31.52563 106 ILE B N 1
ATOM 6624 C CA . ILE C 3 102 ? 159.51946 -5.76630 264.64437 1.000 30.93384 106 ILE B CA 1
ATOM 6625 C C . ILE C 3 102 ? 159.58121 -5.43220 266.12744 1.000 37.78780 106 ILE B C 1
ATOM 6626 O O . ILE C 3 102 ? 159.00290 -6.13996 266.96195 1.000 31.35910 106 ILE B O 1
ATOM 6642 N N . LYS C 3 103 ? 160.27309 -4.34498 266.45571 1.000 37.20458 107 LYS B N 1
ATOM 6643 C CA . LYS C 3 103 ? 160.29708 -3.83163 267.81672 1.000 37.18269 107 LYS B CA 1
ATOM 6644 C C . LYS C 3 103 ? 159.15569 -2.84091 267.99899 1.000 37.81746 107 LYS B C 1
ATOM 6645 O O . LYS C 3 103 ? 159.01645 -1.89210 267.21998 1.000 36.45955 107 LYS B O 1
ATOM 6664 N N . ARG C 3 104 ? 158.33623 -3.07290 269.02183 1.000 35.95247 108 ARG B N 1
ATOM 6665 C CA . ARG C 3 104 ? 157.21726 -2.20150 269.34153 1.000 30.05728 108 ARG B CA 1
ATOM 6666 C C . ARG C 3 104 ? 157.19370 -1.97960 270.84788 1.000 40.68850 108 ARG B C 1
ATOM 6667 O O . ARG C 3 104 ? 157.99319 -2.55383 271.59356 1.000 37.03040 108 ARG B O 1
ATOM 6688 N N . THR C 3 105 ? 156.26789 -1.13644 271.29907 1.000 42.90591 109 THR B N 1
ATOM 6689 C CA . THR C 3 105 ? 156.13441 -0.88519 272.72599 1.000 38.37575 109 THR B CA 1
ATOM 6690 C C . THR C 3 105 ? 155.81318 -2.18144 273.46155 1.000 33.49333 109 THR B C 1
ATOM 6691 O O . THR C 3 105 ? 155.22229 -3.11028 272.90446 1.000 33.87096 109 THR B O 1
ATOM 6702 N N . VAL C 3 106 ? 156.22408 -2.24134 274.72984 1.000 31.49764 110 VAL B N 1
ATOM 6703 C CA . VAL C 3 106 ? 155.93534 -3.40969 275.54820 1.000 36.82991 110 VAL B CA 1
ATOM 6704 C C . VAL C 3 106 ? 154.42923 -3.55867 275.70815 1.000 44.37046 110 VAL B C 1
ATOM 6705 O O . VAL C 3 106 ? 153.70491 -2.57935 275.93069 1.000 45.95896 110 VAL B O 1
ATOM 6718 N N . ALA C 3 107 ? 153.95015 -4.79526 275.59160 1.000 38.85143 111 ALA B N 1
ATOM 6719 C CA . ALA C 3 107 ? 152.53495 -5.10497 275.75585 1.000 35.01463 111 ALA B CA 1
ATOM 6720 C C . ALA C 3 107 ? 152.41965 -6.37798 276.57559 1.000 41.69959 111 ALA B C 1
ATOM 6721 O O . ALA C 3 107 ? 152.96068 -7.41877 276.18845 1.000 34.82740 111 ALA B O 1
ATOM 6728 N N . ALA C 3 108 ? 151.71735 -6.29440 277.69989 1.000 38.46441 112 ALA B N 1
ATOM 6729 C CA . ALA C 3 108 ? 151.59157 -7.44268 278.57790 1.000 30.10914 112 ALA B CA 1
ATOM 6730 C C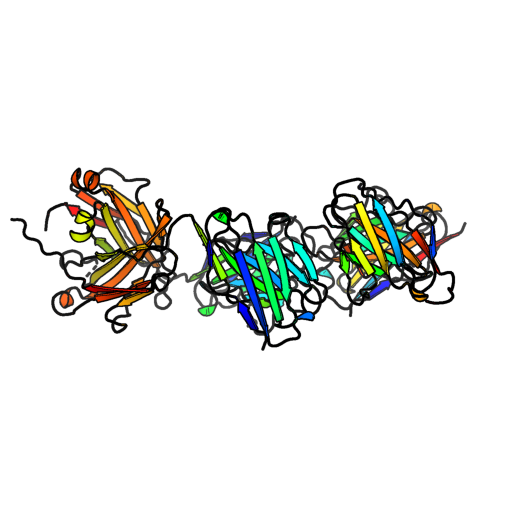 . ALA C 3 108 ? 150.61360 -8.45878 277.99132 1.000 32.99638 112 ALA B C 1
ATOM 6731 O O . ALA C 3 108 ? 149.69065 -8.09375 277.25882 1.000 44.08135 112 ALA B O 1
ATOM 6738 N N . PRO C 3 109 ? 150.79363 -9.73930 278.29681 1.000 33.84387 113 PRO B N 1
ATOM 6739 C CA . PRO C 3 109 ? 149.86384 -10.75286 277.79566 1.000 38.36497 113 PRO B CA 1
ATOM 6740 C C . PRO C 3 109 ? 148.57840 -10.81941 278.60251 1.000 43.28910 113 PRO B C 1
ATOM 6741 O O . PRO C 3 109 ? 148.55003 -10.56616 279.80933 1.000 40.13452 113 PRO B O 1
ATOM 6752 N N . SER C 3 110 ? 147.50103 -11.15883 277.90277 1.000 36.85504 114 SER B N 1
ATOM 6753 C CA . SER C 3 110 ? 146.29384 -11.64313 278.55331 1.000 42.56028 114 SER B CA 1
ATOM 6754 C C . SER C 3 110 ? 146.45749 -13.13581 278.80363 1.000 45.28314 114 SER B C 1
ATOM 6755 O O . SER C 3 110 ? 146.82474 -13.88751 277.89406 1.000 36.89244 114 SER B O 1
ATOM 6763 N N . VAL C 3 111 ? 146.21008 -13.56097 280.03928 1.000 36.98215 115 VAL B N 1
ATOM 6764 C CA . VAL C 3 111 ? 146.48643 -14.92357 280.47705 1.000 35.21186 115 VAL B CA 1
ATOM 6765 C C . VAL C 3 111 ? 145.16672 -15.64453 280.70809 1.000 46.37820 115 VAL B C 1
ATOM 6766 O O . VAL C 3 111 ? 144.26310 -15.11157 281.36480 1.000 41.99240 115 VAL B O 1
ATOM 6779 N N . PHE C 3 112 ? 145.06419 -16.85891 280.17356 1.000 42.40230 116 PHE B N 1
ATOM 6780 C CA . PHE C 3 112 ? 143.89292 -17.70482 280.33911 1.000 38.75787 116 PHE B CA 1
ATOM 6781 C C . PHE C 3 112 ? 144.36011 -19.13650 280.54057 1.000 41.41240 116 PHE B C 1
ATOM 6782 O O . PHE C 3 112 ? 145.34804 -19.56291 279.93639 1.000 39.05709 116 PHE B O 1
ATOM 6799 N N . ILE C 3 113 ? 143.65265 -19.87220 281.39278 1.000 42.02511 117 ILE B N 1
ATOM 6800 C CA . ILE C 3 113 ? 143.93876 -21.27679 281.65203 1.000 37.62181 117 ILE B CA 1
ATOM 6801 C C . ILE C 3 113 ? 142.69089 -22.08139 281.32262 1.000 43.21277 117 ILE B C 1
ATOM 6802 O O . ILE C 3 113 ? 141.57667 -21.68946 281.68725 1.000 43.00829 117 ILE B O 1
ATOM 6818 N N . PHE C 3 114 ? 142.87987 -23.19901 280.62436 1.000 33.90082 118 PHE B N 1
ATOM 6819 C CA . PHE C 3 114 ? 141.78552 -24.06917 280.21357 1.000 37.02108 118 PHE B CA 1
ATOM 6820 C C . PHE C 3 114 ? 141.96359 -25.43455 280.86207 1.000 39.84950 118 PHE B C 1
ATOM 6821 O O . PHE C 3 114 ? 143.01307 -26.07258 280.66585 1.000 40.02673 118 PHE B O 1
ATOM 6838 N N . PRO C 3 115 ? 140.99939 -25.93017 281.63156 1.000 41.52434 119 PRO B N 1
ATOM 6839 C CA . PRO C 3 115 ? 141.11247 -27.28573 282.16595 1.000 39.01836 119 PRO B CA 1
ATOM 6840 C C . PRO C 3 115 ? 140.86137 -28.31061 281.07653 1.000 34.46628 119 PRO B C 1
ATOM 6841 O O . PRO C 3 115 ? 140.37130 -27.96704 279.99057 1.000 38.25611 119 PRO B O 1
ATOM 6852 N N . PRO C 3 116 ? 141.19044 -29.57543 281.31678 1.000 39.31662 120 PRO B N 1
ATOM 6853 C CA . PRO C 3 116 ? 140.89984 -30.60430 280.31524 1.000 38.67626 120 PRO B CA 1
ATOM 6854 C C . PRO C 3 116 ? 139.40376 -30.85090 280.21323 1.000 48.88307 120 PRO B C 1
ATOM 6855 O O . PRO C 3 116 ? 138.65769 -30.70898 281.18516 1.000 44.61269 120 PRO B O 1
ATOM 6866 N N . SER C 3 117 ? 138.96534 -31.20604 279.01042 1.000 42.87727 121 SER B N 1
ATOM 6867 C CA . SER C 3 117 ? 137.55516 -31.47070 278.77846 1.000 46.49414 121 SER B CA 1
ATOM 6868 C C . SER C 3 117 ? 137.18163 -32.85072 279.30241 1.000 46.58539 121 SER B C 1
ATOM 6869 O O . SER C 3 117 ? 137.98749 -33.78602 279.28334 1.000 44.00771 121 SER B O 1
ATOM 6877 N N . ASP C 3 118 ? 135.93815 -32.97055 279.77404 1.000 47.59050 122 ASP B N 1
ATOM 6878 C CA . ASP C 3 118 ? 135.44912 -34.26501 280.23645 1.000 48.96339 122 ASP B CA 1
ATOM 6879 C C . ASP C 3 118 ? 135.60805 -35.32554 279.15554 1.000 41.84868 122 ASP B C 1
ATOM 6880 O O . ASP C 3 118 ? 135.91101 -36.48695 279.45126 1.000 49.49391 122 ASP B O 1
ATOM 6889 N N . GLU C 3 119 ? 135.41868 -34.94046 277.89122 1.000 40.89345 123 GLU B N 1
ATOM 6890 C CA . GLU C 3 119 ? 135.54675 -35.90182 276.80148 1.000 40.24915 123 GLU B CA 1
ATOM 6891 C C . GLU C 3 119 ? 136.96558 -36.44988 276.71288 1.000 48.19273 123 GLU B C 1
ATOM 6892 O O . GLU C 3 119 ? 137.16230 -37.64916 276.48146 1.000 43.66409 123 GLU B O 1
ATOM 6904 N N . GLN C 3 120 ? 137.97025 -35.58599 276.88550 1.000 45.07137 124 GLN B N 1
ATOM 6905 C CA . GLN C 3 120 ? 139.35146 -36.05164 276.82052 1.000 46.49265 124 GLN B CA 1
ATOM 6906 C C . GLN C 3 120 ? 139.68322 -36.95299 278.00211 1.000 48.72686 124 GLN B C 1
ATOM 6907 O O . GLN C 3 120 ? 140.34919 -37.98147 277.83691 1.000 53.78298 124 GLN B O 1
ATOM 6921 N N . LEU C 3 121 ? 139.23824 -36.57826 279.20400 1.000 50.74845 125 LEU B N 1
ATOM 6922 C CA . LEU C 3 121 ? 139.49575 -37.40992 280.37470 1.000 49.60315 125 LEU B CA 1
ATOM 6923 C C . LEU C 3 121 ? 138.95285 -38.81822 280.17309 1.000 47.91062 125 LEU B C 1
ATOM 6924 O O . LEU C 3 121 ? 139.57248 -39.79870 280.60243 1.000 50.05026 125 LEU B O 1
ATOM 6940 N N . LYS C 3 122 ? 137.79862 -38.93988 279.51269 1.000 49.24027 126 LYS B N 1
ATOM 6941 C CA . LYS C 3 122 ? 137.24639 -40.26140 279.23737 1.000 54.66083 126 LYS B CA 1
ATOM 6942 C C . LYS C 3 122 ? 138.21995 -41.11272 278.43525 1.000 55.80781 126 LYS B C 1
ATOM 6943 O O . LYS C 3 122 ? 138.22202 -42.34258 278.56369 1.000 55.43273 126 LYS B O 1
ATOM 6947 N N . SER C 3 123 ? 139.05610 -40.48057 277.60978 1.000 58.55604 127 SER B N 1
ATOM 6948 C CA . SER C 3 123 ? 140.03232 -41.21373 276.81547 1.000 59.28939 127 SER B CA 1
ATOM 6949 C C . SER C 3 123 ? 141.25968 -41.61962 277.62117 1.000 56.00127 127 SER B C 1
ATOM 6950 O O . SER C 3 123 ? 141.99807 -42.51117 277.18856 1.000 60.78981 127 SER B O 1
ATOM 6958 N N . GLY C 3 124 ? 141.49711 -40.99050 278.76957 1.000 56.02393 128 GLY B N 1
ATOM 6959 C CA . GLY C 3 124 ? 142.57535 -41.37832 279.65441 1.000 62.98048 128 GLY B CA 1
ATOM 6960 C C . GLY C 3 124 ? 143.71463 -40.38935 279.78802 1.000 63.89483 128 GLY B C 1
ATOM 6961 O O . GLY C 3 124 ? 144.72732 -40.72617 280.41283 1.000 63.53974 128 GLY B O 1
ATOM 6965 N N . THR C 3 125 ? 143.58941 -39.18645 279.23132 1.000 69.44823 129 THR B N 1
ATOM 6966 C CA . THR C 3 125 ? 144.63628 -38.17841 279.30697 1.000 64.60691 129 THR B CA 1
ATOM 6967 C C . THR C 3 125 ? 144.02616 -36.83036 279.66043 1.000 50.66763 129 THR B C 1
ATOM 6968 O O . THR C 3 125 ? 142.84989 -36.57192 279.39176 1.000 53.88442 129 THR B O 1
ATOM 6979 N N . ALA C 3 126 ? 144.84264 -35.97103 280.26640 1.000 48.38236 130 ALA B N 1
ATOM 6980 C CA . ALA C 3 126 ? 144.41915 -34.64081 280.68556 1.000 48.34150 130 ALA B CA 1
ATOM 6981 C C . ALA C 3 126 ? 145.38452 -33.61341 280.11676 1.000 47.56473 130 ALA B C 1
ATOM 6982 O O . ALA C 3 126 ? 146.57875 -33.63969 280.43255 1.000 42.17734 130 ALA B O 1
ATOM 6989 N N . SER C 3 127 ? 144.86840 -32.71194 279.28604 1.000 39.61042 131 SER B N 1
ATOM 6990 C CA . SER C 3 127 ? 145.64662 -31.61980 278.71608 1.000 37.25729 131 SER B CA 1
ATOM 6991 C C . SER C 3 127 ? 145.17967 -30.31013 279.33455 1.000 35.76151 131 SER B C 1
ATOM 6992 O O . SER C 3 127 ? 144.00282 -29.95032 279.22044 1.000 39.82276 131 SER B O 1
ATOM 7000 N N . VAL C 3 128 ? 146.09863 -29.60572 279.98767 1.000 39.19925 132 VAL B N 1
ATOM 7001 C CA . VAL C 3 128 ? 145.83289 -28.30023 280.57979 1.000 34.41390 132 VAL B CA 1
ATOM 7002 C C . VAL C 3 128 ? 146.58808 -27.26547 279.75785 1.000 43.48398 132 VAL B C 1
ATOM 7003 O O . VAL C 3 128 ? 147.80836 -27.37403 279.58082 1.000 37.26444 132 VAL B O 1
ATOM 7016 N N . VAL C 3 129 ? 145.86867 -26.26482 279.25709 1.000 36.71158 133 VAL B N 1
ATOM 7017 C CA . VAL C 3 129 ? 146.42330 -25.26596 278.35169 1.000 42.29364 133 VAL B CA 1
ATOM 7018 C C . VAL C 3 129 ? 146.43412 -23.91592 279.05151 1.000 38.94192 133 VAL B C 1
ATOM 7019 O O . VAL C 3 129 ? 145.43114 -23.50815 279.65074 1.000 36.77254 133 VAL B O 1
ATOM 7032 N N . CYS C 3 130 ? 147.56703 -23.22477 278.96949 1.000 39.14785 134 CYS B N 1
ATOM 7033 C CA . CYS C 3 130 ? 147.69782 -21.84805 279.42210 1.000 42.69274 134 CYS B CA 1
ATOM 7034 C C . CYS C 3 130 ? 148.00484 -20.97743 278.21351 1.000 40.80344 134 CYS B C 1
ATOM 7035 O O . CYS C 3 130 ? 148.90956 -21.29233 277.43301 1.000 38.49453 134 CYS B O 1
ATOM 7042 N N . LEU C 3 131 ? 147.25391 -19.89023 278.06104 1.000 31.87317 135 LEU B N 1
ATOM 7043 C CA . LEU C 3 131 ? 147.32930 -19.03787 276.88340 1.000 35.64395 135 LEU B CA 1
ATOM 7044 C C . LEU C 3 131 ? 147.83267 -17.65770 277.27412 1.000 42.16273 135 LEU B C 1
ATOM 7045 O O . LEU C 3 131 ? 147.27937 -17.02234 278.17706 1.000 36.47516 135 LEU B O 1
ATOM 7061 N N . LEU C 3 132 ? 148.88557 -17.20706 276.59643 1.000 32.07243 136 LEU B N 1
ATOM 7062 C CA . LEU C 3 132 ? 149.35501 -15.82839 276.65681 1.000 29.59904 136 LEU B CA 1
ATOM 7063 C C . LEU C 3 132 ? 149.02651 -15.18183 275.31827 1.000 36.40306 136 LEU B C 1
ATOM 7064 O O . LEU C 3 132 ? 149.45048 -15.67957 274.26968 1.000 35.02888 136 LEU B O 1
ATOM 7080 N N . ASN C 3 133 ? 148.27568 -14.08282 275.35034 1.000 36.06359 137 ASN B N 1
ATOM 7081 C CA . ASN C 3 133 ? 147.65633 -13.52944 274.15201 1.000 40.00900 137 ASN B CA 1
ATOM 7082 C C . ASN C 3 133 ? 148.17208 -12.12323 273.88261 1.000 38.61067 137 ASN B C 1
ATOM 7083 O O . ASN C 3 133 ? 148.02677 -11.23028 274.72492 1.000 38.62854 137 ASN B O 1
ATOM 7094 N N . ASN C 3 134 ? 148.76379 -11.93433 272.70391 1.000 37.45911 138 ASN B N 1
ATOM 7095 C CA . ASN C 3 134 ? 149.12748 -10.62171 272.17087 1.000 35.18599 138 ASN B CA 1
ATOM 7096 C C . ASN C 3 134 ? 150.00538 -9.83723 273.14849 1.000 31.03821 138 ASN B C 1
ATOM 7097 O O . ASN C 3 134 ? 149.58945 -8.86287 273.77182 1.000 34.27313 138 ASN B O 1
ATOM 7108 N N . PHE C 3 135 ? 151.25889 -10.27189 273.23069 1.000 35.88113 139 PHE B N 1
ATOM 7109 C CA . PHE C 3 135 ? 152.23691 -9.63381 274.09425 1.000 37.37778 139 PHE B CA 1
ATOM 7110 C C . PHE C 3 135 ? 153.51108 -9.34678 273.31403 1.000 36.39164 139 PHE B C 1
ATOM 7111 O O . PHE C 3 135 ? 153.75834 -9.91127 272.24435 1.000 34.35202 139 PHE B O 1
ATOM 7128 N N . TYR C 3 136 ? 154.31706 -8.44085 273.86958 1.000 37.07429 140 TYR B N 1
ATOM 7129 C CA . TYR C 3 136 ? 155.62685 -8.12715 273.32257 1.000 37.05052 140 TYR B CA 1
ATOM 7130 C C . TYR C 3 136 ? 156.47249 -7.57867 274.45769 1.000 37.92157 140 TYR B C 1
ATOM 7131 O O . TYR C 3 136 ? 155.96117 -6.77393 275.24885 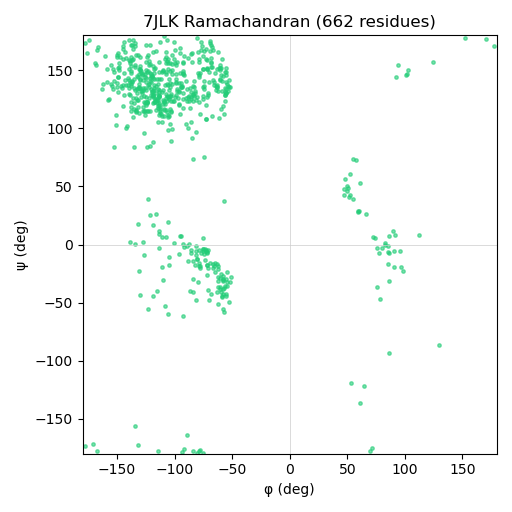1.000 37.63285 140 TYR B O 1
ATOM 7149 N N . PRO C 3 137 ? 157.75608 -7.96076 274.57110 1.000 36.95672 141 PRO B N 1
ATOM 7150 C CA . PRO C 3 137 ? 158.54288 -8.82507 273.68037 1.000 41.05550 141 PRO B CA 1
ATOM 7151 C C . PRO C 3 137 ? 158.13133 -10.29532 273.68670 1.000 39.89098 141 PRO B C 1
ATOM 7152 O O . PRO C 3 137 ? 157.28301 -10.71859 274.47329 1.000 37.76341 141 PRO B O 1
ATOM 7163 N N . ARG C 3 138 ? 158.74879 -11.06244 272.78701 1.000 35.17162 142 ARG B N 1
ATOM 7164 C CA . ARG C 3 138 ? 158.40926 -12.46891 272.61508 1.000 30.45156 142 ARG B CA 1
ATOM 7165 C C . ARG C 3 138 ? 158.77212 -13.31184 273.83012 1.000 37.09650 142 ARG B C 1
ATOM 7166 O O . ARG C 3 138 ? 158.22086 -14.40530 273.99725 1.000 32.16959 142 ARG B O 1
ATOM 7187 N N . GLU C 3 139 ? 159.67621 -12.83279 274.67860 1.000 39.38920 143 GLU B N 1
ATOM 7188 C CA . GLU C 3 139 ? 160.16761 -13.62753 275.79470 1.000 40.55674 143 GLU B CA 1
ATOM 7189 C C . GLU C 3 139 ? 159.19638 -13.55700 276.96611 1.000 31.38093 143 GLU B C 1
ATOM 7190 O O . GLU C 3 139 ? 158.78044 -12.46920 277.37808 1.000 37.71863 143 GLU B O 1
ATOM 7202 N N . ALA C 3 140 ? 158.84501 -14.72107 277.50564 1.000 36.29437 144 ALA B N 1
ATOM 7203 C CA . ALA C 3 140 ? 157.94844 -14.80175 278.64833 1.000 44.30841 144 ALA B CA 1
ATOM 7204 C C . ALA C 3 140 ? 158.24986 -16.07775 279.41773 1.000 50.72490 144 ALA B C 1
ATOM 7205 O O . ALA C 3 140 ? 158.70523 -17.07133 278.84569 1.000 44.13360 144 ALA B O 1
ATOM 7212 N N . LYS C 3 141 ? 157.99339 -16.03860 280.72179 1.000 61.53222 145 LYS B N 1
ATOM 7213 C CA . LYS C 3 141 ? 158.20275 -17.17749 281.60643 1.000 73.02553 145 LYS B CA 1
ATOM 7214 C C . LYS C 3 141 ? 156.84251 -17.74686 281.98467 1.000 62.93183 145 LYS B C 1
ATOM 7215 O O . LYS C 3 141 ? 155.99014 -17.02330 282.51077 1.000 50.67122 145 LYS B O 1
ATOM 7234 N N . VAL C 3 142 ? 156.64302 -19.03443 281.71264 1.000 57.04378 146 VAL B N 1
ATOM 7235 C CA . VAL C 3 142 ? 155.39128 -19.72857 281.99668 1.000 60.28993 146 VAL B CA 1
ATOM 7236 C C . VAL C 3 142 ? 155.73059 -20.95568 282.83053 1.000 58.84972 146 VAL B C 1
ATOM 7237 O O . VAL C 3 142 ? 156.35427 -21.89874 282.32767 1.000 51.95729 146 VAL B O 1
ATOM 7250 N N . GLN C 3 143 ? 155.32109 -20.94871 284.09689 1.000 53.24697 147 GLN B N 1
ATOM 7251 C CA . GLN C 3 143 ? 155.57754 -22.04613 285.01764 1.000 58.77126 147 GLN B CA 1
ATOM 7252 C C . GLN C 3 143 ? 154.26451 -22.68030 285.45258 1.000 56.02220 147 GLN B C 1
ATOM 7253 O O . GLN C 3 143 ? 153.29451 -21.97821 285.75736 1.000 42.18851 147 GLN B O 1
ATOM 7267 N N . TRP C 3 144 ? 154.24486 -24.01029 285.47926 1.000 52.33053 148 TRP B N 1
ATOM 7268 C CA . TRP C 3 144 ? 153.11116 -24.77729 285.97194 1.000 52.66649 148 TRP B CA 1
ATOM 7269 C C . TRP C 3 144 ? 153.37128 -25.22187 287.40494 1.000 56.49150 148 TRP B C 1
ATOM 7270 O O . TRP C 3 144 ? 154.48531 -25.62855 287.74829 1.000 51.79913 148 TRP B O 1
ATOM 7291 N N . LYS C 3 145 ? 152.33578 -25.14349 288.23723 1.000 54.39226 149 LYS B N 1
ATOM 7292 C CA . LYS C 3 145 ? 152.40988 -25.59472 289.62215 1.000 57.82010 149 LYS B CA 1
ATOM 7293 C C . LYS C 3 145 ? 151.15882 -26.40152 289.92959 1.000 56.15744 149 LYS B C 1
ATOM 7294 O O . LYS C 3 145 ? 150.04212 -25.89275 289.79336 1.000 50.57839 149 LYS B O 1
ATOM 7313 N N . VAL C 3 146 ? 151.34616 -27.65486 290.33212 1.000 51.33775 150 VAL B N 1
ATOM 7314 C CA . VAL C 3 146 ? 150.25301 -28.54806 290.69864 1.000 61.75683 150 VAL B CA 1
ATOM 7315 C C . VAL C 3 146 ? 150.31536 -28.75439 292.20552 1.000 57.87099 150 VAL B C 1
ATOM 7316 O O . VAL C 3 146 ? 151.28504 -29.32346 292.72202 1.000 51.58717 150 VAL B O 1
ATOM 7329 N N . ASP C 3 147 ? 149.28365 -28.29194 292.91032 1.000 54.43282 151 ASP B N 1
ATOM 7330 C CA . ASP C 3 147 ? 149.27919 -28.30267 294.37200 1.000 62.96493 151 ASP B CA 1
ATOM 7331 C C . ASP C 3 147 ? 150.54817 -27.64905 294.91124 1.000 60.01320 151 ASP B C 1
ATOM 7332 O O . ASP C 3 147 ? 151.16442 -28.12224 295.86866 1.000 53.37942 151 ASP B O 1
ATOM 7341 N N . ASN C 3 148 ? 150.94812 -26.55082 294.26997 1.000 57.17912 152 ASN B N 1
ATOM 7342 C CA . ASN C 3 148 ? 152.11504 -25.77127 294.67002 1.000 70.68956 152 ASN B CA 1
ATOM 7343 C C . ASN C 3 148 ? 153.41630 -26.54610 294.48711 1.000 57.59417 152 ASN B C 1
ATOM 7344 O O . ASN C 3 148 ? 154.40273 -26.28367 295.17729 1.000 59.79869 152 ASN B O 1
ATOM 7355 N N . ALA C 3 149 ? 153.43196 -27.49743 293.55769 1.000 58.48821 153 ALA B N 1
ATOM 7356 C CA . ALA C 3 149 ? 154.62878 -28.25344 293.21006 1.000 64.89406 153 ALA B CA 1
ATOM 7357 C C . ALA C 3 149 ? 155.02732 -27.89786 291.78386 1.000 63.81620 153 ALA B C 1
ATOM 7358 O O . ALA C 3 149 ? 154.24357 -28.09822 290.84955 1.000 60.01227 153 ALA B O 1
ATOM 7365 N N . LEU C 3 150 ? 156.23862 -27.37015 291.62061 1.000 65.17452 154 LEU B N 1
ATOM 7366 C CA . LEU C 3 150 ? 156.70596 -26.96641 290.30089 1.000 62.69767 154 LEU B CA 1
ATOM 7367 C C . LEU C 3 150 ? 156.78577 -28.17162 289.37244 1.000 57.58801 154 LEU B C 1
ATOM 7368 O O . LEU C 3 150 ? 157.32989 -29.21811 289.73581 1.000 52.82335 154 LEU B O 1
ATOM 7384 N N . GLN C 3 151 ? 156.24270 -28.01699 288.16908 1.000 49.98729 155 GLN B N 1
ATOM 7385 C CA . GLN C 3 151 ? 156.26774 -29.06345 287.15912 1.000 54.04253 155 GLN B CA 1
ATOM 7386 C C . GLN C 3 151 ? 157.45267 -28.85973 286.22337 1.000 58.22015 155 GLN B C 1
ATOM 7387 O O . GLN C 3 151 ? 157.86831 -27.72993 285.95330 1.000 52.16350 155 GLN B O 1
ATOM 7401 N N . SER C 3 152 ? 157.99661 -29.97097 285.73022 1.000 57.68976 156 SER B N 1
ATOM 7402 C CA . SER C 3 152 ? 159.14038 -29.92783 284.82894 1.000 57.00395 156 SER B CA 1
ATOM 7403 C C . SER C 3 152 ? 159.13182 -31.16656 283.94762 1.000 54.09616 156 SER B C 1
ATOM 7404 O O . SER C 3 152 ? 158.92853 -32.27998 284.44061 1.000 55.07961 156 SER B O 1
ATOM 7412 N N . GLY C 3 153 ? 159.35022 -30.96634 282.64913 1.000 48.92487 157 GLY B N 1
ATOM 7413 C CA . GLY C 3 153 ? 159.46657 -32.06077 281.71100 1.000 56.01313 157 GLY B CA 1
ATOM 7414 C C . GLY C 3 153 ? 158.15989 -32.61596 281.19200 1.000 58.56795 157 GLY B C 1
ATOM 7415 O O . GLY C 3 153 ? 158.18667 -33.54813 280.37768 1.000 56.63940 157 GLY B O 1
ATOM 7419 N N . ASN C 3 154 ? 157.01883 -32.08204 281.62975 1.000 60.47843 158 ASN B N 1
ATOM 7420 C CA . ASN C 3 154 ? 155.71057 -32.55894 281.19762 1.000 62.61759 158 ASN B CA 1
ATOM 7421 C C . ASN C 3 154 ? 154.89415 -31.44508 280.54805 1.000 60.42926 158 ASN B C 1
ATOM 7422 O O . ASN C 3 154 ? 153.66285 -31.49421 280.53874 1.000 48.03338 158 ASN B O 1
ATOM 7433 N N . SER C 3 155 ? 155.56516 -30.43610 279.99532 1.000 62.01615 159 SER B N 1
ATOM 7434 C CA . SER C 3 155 ? 154.88387 -29.33801 279.32763 1.000 51.86824 159 SER B CA 1
ATOM 7435 C C . SER C 3 155 ? 155.64374 -28.95460 278.06718 1.000 54.64514 159 SER B C 1
ATOM 7436 O O . SER C 3 155 ? 156.86397 -29.11495 277.98290 1.000 48.20307 159 SER B O 1
ATOM 7444 N N . GLN C 3 156 ? 154.90182 -28.45043 277.08456 1.000 47.78347 160 GLN B N 1
ATOM 7445 C CA . GLN C 3 156 ? 155.46823 -27.95177 275.84176 1.000 51.14634 160 GLN B CA 1
ATOM 7446 C C . GLN C 3 156 ? 154.88217 -26.58032 275.54355 1.000 47.23792 160 GLN B C 1
ATOM 7447 O O . GLN C 3 156 ? 153.75348 -26.27219 275.93493 1.000 42.94205 160 GLN B O 1
ATOM 7461 N N . GLU C 3 157 ? 155.66068 -25.75706 274.84884 1.000 44.60214 161 GLU B N 1
ATOM 7462 C CA . GLU C 3 157 ? 155.24240 -24.41557 274.47871 1.000 40.96630 161 GLU B CA 1
ATOM 7463 C C . GLU C 3 157 ? 155.20166 -24.28541 272.96255 1.000 40.05436 161 GLU B C 1
ATOM 7464 O O . GLU C 3 157 ? 155.93572 -24.96773 272.24160 1.000 41.11412 161 GLU B O 1
ATOM 7476 N N . SER C 3 158 ? 154.31783 -23.41294 272.48659 1.000 43.00314 162 SER B N 1
ATOM 7477 C CA . SER C 3 158 ? 154.25064 -23.05563 271.07834 1.000 40.92978 162 SER B CA 1
ATOM 7478 C C . SER C 3 158 ? 154.03455 -21.55480 270.98118 1.000 39.94979 162 SER B C 1
ATOM 7479 O O . SER C 3 158 ? 153.25917 -20.98115 271.75067 1.000 37.52160 162 SER B O 1
ATOM 7487 N N . VAL C 3 159 ? 154.73591 -20.92229 270.04632 1.000 35.09560 163 VAL B N 1
ATOM 7488 C CA . VAL C 3 159 ? 154.65243 -19.48471 269.83414 1.000 32.46972 163 VAL B CA 1
ATOM 7489 C C . VAL C 3 159 ? 154.18938 -19.23900 268.40705 1.000 33.38825 163 VAL B C 1
ATOM 7490 O O . VAL C 3 159 ? 154.54831 -19.98541 267.48978 1.000 30.73150 163 VAL B O 1
ATOM 7503 N N . THR C 3 160 ? 153.38119 -18.20163 268.22565 1.000 30.52474 164 THR B N 1
ATOM 7504 C CA . THR C 3 160 ? 152.93598 -17.82273 266.89720 1.000 37.00693 164 THR B CA 1
ATOM 7505 C C . THR C 3 160 ? 153.97472 -16.92780 266.22881 1.000 31.40466 164 THR B C 1
ATOM 7506 O O . THR C 3 160 ? 154.87866 -16.38916 266.87373 1.000 27.06549 164 THR B O 1
ATOM 7517 N N . GLU C 3 161 ? 153.84026 -16.78178 264.91520 1.000 33.88920 165 GLU B N 1
ATOM 7518 C CA . GLU C 3 161 ? 154.59471 -15.76184 264.20531 1.000 36.74863 165 GLU B CA 1
ATOM 7519 C C . GLU C 3 161 ? 154.10349 -14.38110 264.62653 1.000 37.93933 165 GLU B C 1
ATOM 7520 O O . GLU C 3 161 ? 152.95050 -14.20507 265.03258 1.000 35.20116 165 GLU B O 1
ATOM 7532 N N . GLN C 3 162 ? 154.99655 -13.39823 264.54146 1.000 28.56976 166 GLN B N 1
ATOM 7533 C CA . GLN C 3 162 ? 154.64735 -12.04027 264.93771 1.000 33.79027 166 GLN B CA 1
ATOM 7534 C C . GLN C 3 162 ? 153.43049 -11.56419 264.15446 1.000 36.73438 166 GLN B C 1
ATOM 7535 O O . GLN C 3 162 ? 153.38682 -11.66529 262.92520 1.000 34.24087 166 GLN B O 1
ATOM 7549 N N . ASP C 3 163 ? 152.43286 -11.05701 264.87379 1.000 35.32184 167 ASP B N 1
ATOM 7550 C CA . ASP C 3 163 ? 151.18643 -10.65746 264.23639 1.000 36.97708 167 ASP B CA 1
ATOM 7551 C C . ASP C 3 163 ? 151.42091 -9.51263 263.25883 1.000 34.90717 167 ASP B C 1
ATOM 7552 O O . ASP C 3 163 ? 152.12324 -8.54519 263.56340 1.000 36.06613 167 ASP B O 1
ATOM 7561 N N . SER C 3 164 ? 150.80896 -9.62171 262.07744 1.000 37.04539 168 SER B N 1
ATOM 7562 C CA . SER C 3 164 ? 151.02730 -8.63303 261.02882 1.000 46.20830 168 SER B CA 1
ATOM 7563 C C . SER C 3 164 ? 150.37880 -7.29080 261.34216 1.000 50.31235 168 SER B C 1
ATOM 7564 O O . SER C 3 164 ? 150.77932 -6.27693 260.76102 1.000 58.38984 168 SER B O 1
ATOM 7572 N N . LYS C 3 165 ? 149.39405 -7.25495 262.24027 1.000 45.30937 169 LYS B N 1
ATOM 7573 C CA . LYS C 3 165 ? 148.69191 -6.01076 262.54244 1.000 46.62246 169 LYS B CA 1
ATOM 7574 C C . LYS C 3 165 ? 149.32031 -5.27195 263.72263 1.000 42.04897 169 LYS B C 1
ATOM 7575 O O . LYS C 3 165 ? 149.78581 -4.13815 263.57177 1.000 53.16357 169 LYS B O 1
ATOM 7594 N N . ASP C 3 166 ? 149.33802 -5.89779 264.90012 1.000 41.11871 170 ASP B N 1
ATOM 7595 C CA . ASP C 3 166 ? 149.82073 -5.25174 266.11516 1.000 47.38201 170 ASP B CA 1
ATOM 7596 C C . ASP C 3 166 ? 151.24137 -5.65955 266.49272 1.000 42.08449 170 ASP B C 1
ATOM 7597 O O . ASP C 3 166 ? 151.74960 -5.19913 267.51955 1.000 34.04973 170 ASP B O 1
ATOM 7606 N N . SER C 3 167 ? 151.89344 -6.50474 265.69377 1.000 37.11761 171 SER B N 1
ATOM 7607 C CA . SER C 3 167 ? 153.29019 -6.87834 265.91437 1.000 33.39453 171 SER B CA 1
ATOM 7608 C C . SER C 3 167 ? 153.50213 -7.53052 267.27780 1.000 37.78703 171 SER B C 1
ATOM 7609 O O . SER C 3 167 ? 154.58560 -7.43289 267.85915 1.000 33.11433 171 SER B O 1
ATOM 7617 N N . THR C 3 168 ? 152.47885 -8.20163 267.79799 1.000 36.13867 172 THR B N 1
ATOM 7618 C CA . THR C 3 168 ? 152.57326 -8.90870 269.06575 1.000 34.32867 172 THR B CA 1
ATOM 7619 C C . THR C 3 168 ? 152.77744 -10.40080 268.82517 1.000 29.87102 172 THR B C 1
ATOM 7620 O O . THR C 3 168 ? 152.74567 -10.88808 267.69295 1.000 31.72858 172 THR B O 1
ATOM 7631 N N . TYR C 3 169 ? 152.99348 -11.12590 269.91999 1.000 29.88267 173 TYR B N 1
ATOM 7632 C CA . TYR C 3 169 ? 153.10091 -12.57439 269.90584 1.000 25.66919 173 TYR B CA 1
ATOM 7633 C C . TYR C 3 169 ? 152.04250 -13.18327 270.81665 1.000 32.90999 173 TYR B C 1
ATOM 7634 O O . TYR C 3 169 ? 151.55405 -12.54619 271.75398 1.000 34.39069 173 TYR B O 1
ATOM 7652 N N . SER C 3 170 ? 151.69435 -14.43374 270.52783 1.000 35.45536 174 SER B N 1
ATOM 7653 C CA . SER C 3 170 ? 150.85124 -15.23629 271.39899 1.000 35.78176 174 SER B CA 1
ATOM 7654 C C . SER C 3 170 ? 151.54748 -16.56342 271.65495 1.000 40.46914 174 SER B C 1
ATOM 7655 O O . SER C 3 170 ? 152.24282 -17.09786 270.78566 1.000 35.27198 174 SER B O 1
ATOM 7663 N N . LEU C 3 171 ? 151.36237 -17.08303 272.86415 1.000 30.21364 175 LEU B N 1
ATOM 7664 C CA . LEU C 3 171 ? 152.06932 -18.26823 273.32035 1.000 30.12032 175 LEU B CA 1
ATOM 7665 C C . LEU C 3 171 ? 151.10106 -19.18139 274.05334 1.000 39.57337 175 LEU B C 1
ATOM 7666 O O . LEU C 3 171 ? 150.23807 -18.71300 274.80054 1.000 40.66515 175 LEU B O 1
ATOM 7682 N N . SER C 3 172 ? 151.24933 -20.48356 273.83215 1.000 36.31835 176 SER B N 1
ATOM 7683 C CA . SER C 3 172 ? 150.48989 -21.49657 274.54647 1.000 43.27512 176 SER B CA 1
ATOM 7684 C C . SER C 3 172 ? 151.45624 -22.42727 275.26334 1.000 45.89236 176 SER B C 1
ATOM 7685 O O . SER C 3 172 ? 152.52001 -22.76320 274.73295 1.000 35.29174 176 SER B O 1
ATOM 7693 N N . SER C 3 173 ? 151.09150 -22.81962 276.47960 1.000 39.01877 177 SER B N 1
ATOM 7694 C CA . SER C 3 173 ? 151.83330 -23.80534 277.25488 1.000 40.90872 177 SER B CA 1
ATOM 7695 C C . SER C 3 173 ? 150.86803 -24.91886 277.62815 1.000 42.76270 177 SER B C 1
ATOM 7696 O O . SER C 3 173 ? 149.84188 -24.66346 278.26698 1.000 44.99770 177 SER B O 1
ATOM 7704 N N . THR C 3 174 ? 151.18814 -26.14363 277.22245 1.000 43.46143 178 THR B N 1
ATOM 7705 C CA . THR C 3 174 ? 150.30815 -27.29047 277.41087 1.000 44.68035 178 THR B CA 1
ATOM 7706 C C . THR C 3 174 ? 150.94493 -28.25066 278.40628 1.000 45.78196 178 THR B C 1
ATOM 7707 O O . THR C 3 174 ? 151.98577 -28.85169 278.12025 1.000 38.12099 178 THR B O 1
ATOM 7718 N N . LEU C 3 175 ? 150.31588 -28.39061 279.56999 1.000 45.72295 179 LEU B N 1
ATOM 7719 C CA . LEU C 3 175 ? 150.68622 -29.40620 280.54627 1.000 40.43563 179 LEU B CA 1
ATOM 7720 C C . LEU C 3 175 ? 149.88620 -30.66729 280.24621 1.000 42.48359 179 LEU B C 1
ATOM 7721 O O . LEU C 3 175 ? 148.65206 -30.62484 280.19299 1.000 38.06440 179 LEU B O 1
ATOM 7737 N N . THR C 3 176 ? 150.58436 -31.78071 280.03704 1.000 44.14342 180 THR B N 1
ATOM 7738 C CA . THR C 3 176 ? 149.95757 -33.04736 279.67872 1.000 48.67562 180 THR B CA 1
ATOM 7739 C C . THR C 3 176 ? 150.21588 -34.05800 280.78483 1.000 51.19618 180 THR B C 1
ATOM 7740 O O . THR C 3 176 ? 151.37104 -34.31464 281.14011 1.000 50.36048 180 THR B O 1
ATOM 7751 N N . LEU C 3 177 ? 149.14079 -34.62821 281.32277 1.000 49.68928 181 LEU B N 1
ATOM 7752 C CA . LEU C 3 177 ? 149.23023 -35.62075 282.38045 1.000 54.62195 181 LEU B CA 1
ATOM 7753 C C . LEU C 3 177 ? 148.23406 -36.73409 282.09985 1.000 53.63357 181 LEU B C 1
ATOM 7754 O O . LEU C 3 177 ? 147.21865 -36.52466 281.43147 1.000 54.98227 181 LEU B O 1
ATOM 7770 N N . SER C 3 178 ? 148.53847 -37.92336 282.60970 1.000 55.57363 182 SER B N 1
ATOM 7771 C CA . SER C 3 178 ? 147.59142 -39.02208 282.53156 1.000 58.16775 182 SER B CA 1
ATOM 7772 C C . SER C 3 178 ? 146.39055 -38.74069 283.42985 1.000 56.41596 182 SER B C 1
ATOM 7773 O O . SER C 3 178 ? 146.46074 -37.95723 284.38105 1.000 52.32936 182 SER B O 1
ATOM 7781 N N . LYS C 3 179 ? 145.27048 -39.39247 283.11292 1.000 66.39055 183 LYS B N 1
ATOM 7782 C CA . LYS C 3 179 ? 144.07942 -39.24007 283.94163 1.000 61.72993 183 LYS B CA 1
ATOM 7783 C C . LYS C 3 179 ? 144.37866 -39.58693 285.39454 1.000 58.69197 183 LYS B C 1
ATOM 7784 O O . LYS C 3 179 ? 143.94127 -38.88295 286.31180 1.000 64.33084 183 LYS B O 1
ATOM 7788 N N . ALA C 3 180 ? 145.13443 -40.66278 285.62214 1.000 60.24063 184 ALA B N 1
ATOM 7789 C CA . ALA C 3 180 ? 145.46550 -41.07096 286.98299 1.000 68.64567 184 ALA B CA 1
ATOM 7790 C C . ALA C 3 180 ? 146.18194 -39.95229 287.73121 1.000 66.75690 184 ALA B C 1
ATOM 7791 O O . ALA C 3 180 ? 145.74528 -39.52483 288.80601 1.000 65.14411 184 ALA B O 1
ATOM 7798 N N . ASP C 3 181 ? 147.29210 -39.46321 287.17311 1.000 61.92900 185 ASP B N 1
ATOM 7799 C CA . ASP C 3 181 ? 148.04184 -38.40033 287.83500 1.000 58.93071 185 ASP B CA 1
ATOM 7800 C C . ASP C 3 181 ? 147.20665 -37.13385 287.96332 1.000 63.75418 185 ASP B C 1
ATOM 7801 O O . ASP C 3 181 ? 147.30008 -36.41809 288.96750 1.000 62.22513 185 ASP B O 1
ATOM 7810 N N . TYR C 3 182 ? 146.38665 -36.83622 286.95330 1.000 59.38711 186 TYR B N 1
ATOM 7811 C CA . TYR C 3 182 ? 145.55232 -35.64193 287.01498 1.000 60.58957 186 TYR B CA 1
ATOM 7812 C C . TYR C 3 182 ? 144.57144 -35.70636 288.17797 1.000 58.83291 186 TYR B C 1
ATOM 7813 O O . TYR C 3 182 ? 144.21709 -34.66944 288.74967 1.000 54.48708 186 TYR B O 1
ATOM 7831 N N . GLU C 3 183 ? 144.12880 -36.90754 288.54633 1.000 63.08131 187 GLU B N 1
ATOM 7832 C CA . GLU C 3 183 ? 143.18778 -37.07023 289.64574 1.000 61.31094 187 GLU B CA 1
ATOM 7833 C C . GLU C 3 183 ? 143.86572 -37.10283 291.00946 1.000 61.59387 187 GLU B C 1
ATOM 7834 O O . GLU C 3 183 ? 143.17675 -36.96855 292.02694 1.000 57.93952 187 GLU B O 1
ATOM 7846 N N . LYS C 3 184 ? 145.18774 -37.27247 291.05805 1.000 60.59328 188 LYS B N 1
ATOM 7847 C CA . LYS C 3 184 ? 145.91453 -37.25435 292.32037 1.000 61.31994 188 LYS B CA 1
ATOM 7848 C C . LYS C 3 184 ? 146.08451 -35.85216 292.88853 1.000 59.45965 188 LYS B C 1
ATOM 7849 O O . LYS C 3 184 ? 146.58941 -35.71581 294.00835 1.000 60.29733 188 LYS B O 1
ATOM 7868 N N . HIS C 3 185 ? 145.68144 -34.81573 292.15484 1.000 55.31915 189 HIS B N 1
ATOM 7869 C CA . HIS C 3 185 ? 145.91822 -33.43993 292.56249 1.000 48.79511 189 HIS B CA 1
ATOM 7870 C C . HIS C 3 185 ? 144.65861 -32.62168 292.33035 1.000 46.94042 189 HIS B C 1
ATOM 7871 O O . HIS C 3 185 ? 143.71607 -33.06141 291.66733 1.000 56.87898 189 HIS B O 1
ATOM 7885 N N . LYS C 3 186 ? 144.65656 -31.40904 292.88255 1.000 51.74867 190 LYS B N 1
ATOM 7886 C CA . LYS C 3 186 ? 143.49243 -30.53261 292.82538 1.000 59.96148 190 LYS B CA 1
ATOM 7887 C C . LYS C 3 186 ? 143.81850 -29.18629 292.19463 1.000 60.24576 190 LYS B C 1
ATOM 7888 O O . LYS C 3 186 ? 143.16799 -28.79623 291.22008 1.000 53.82674 190 LYS B O 1
ATOM 7892 N N . VAL C 3 187 ? 144.80450 -28.46497 292.71583 1.000 56.94390 191 VAL B N 1
ATOM 7893 C CA . VAL C 3 187 ? 145.09758 -27.10954 292.26837 1.000 52.75282 191 VAL B CA 1
ATOM 7894 C C . VAL C 3 187 ? 146.01919 -27.16985 291.05831 1.000 57.13395 191 VAL B C 1
ATOM 7895 O O . VAL C 3 187 ? 147.08996 -27.78680 291.10720 1.000 52.36009 191 VAL B O 1
ATOM 7908 N N . TYR C 3 188 ? 145.60104 -26.52950 289.96992 1.000 55.37975 192 TYR B N 1
ATOM 7909 C CA . TYR C 3 188 ? 146.40729 -26.39309 288.76358 1.000 51.81603 192 TYR B CA 1
ATOM 7910 C C . TYR C 3 188 ? 146.53586 -24.91079 288.45454 1.000 55.12026 192 TYR B C 1
ATOM 7911 O O . TYR C 3 188 ? 145.52455 -24.22023 288.29103 1.000 42.16172 192 TYR B O 1
ATOM 7929 N N . ALA C 3 189 ? 147.77393 -24.42496 288.38297 1.000 47.83727 193 ALA B N 1
ATOM 7930 C CA . ALA C 3 189 ? 148.04487 -23.00352 288.24563 1.000 54.94581 193 ALA B CA 1
ATOM 7931 C C . ALA C 3 189 ? 149.04627 -22.75890 287.12689 1.000 59.30704 193 ALA B C 1
ATOM 7932 O O . ALA C 3 189 ? 149.93927 -23.57344 286.87496 1.000 48.31029 193 ALA B O 1
ATOM 7939 N N . CYS C 3 190 ? 148.88040 -21.61977 286.45849 1.000 55.54831 194 CYS B N 1
ATOM 7940 C CA . CYS C 3 190 ? 149.80088 -21.14575 285.43353 1.000 52.91553 194 CYS B CA 1
ATOM 7941 C C . CYS C 3 190 ? 150.32680 -19.78547 285.86458 1.000 50.56460 194 CYS B C 1
ATOM 7942 O O . CYS C 3 190 ? 149.55731 -18.82329 285.96130 1.000 48.46954 194 CYS B O 1
ATOM 7949 N N . GLU C 3 191 ? 151.62768 -19.70766 286.12616 1.000 42.90144 195 GLU B N 1
ATOM 7950 C CA . GLU C 3 191 ? 152.26900 -18.47638 286.57004 1.000 49.23748 195 GLU B CA 1
ATOM 7951 C C . GLU C 3 191 ? 153.01466 -17.85992 285.39289 1.000 44.86610 195 GLU B C 1
ATOM 7952 O O . GLU C 3 191 ? 153.88063 -18.50765 284.79590 1.000 41.52638 195 GLU B O 1
ATOM 7964 N N . VAL C 3 192 ? 152.68318 -16.61295 285.06691 1.000 41.64657 196 VAL B N 1
ATOM 7965 C CA . VAL C 3 192 ? 153.23472 -15.92418 283.90708 1.000 44.48171 196 VAL B CA 1
ATOM 7966 C C . VAL C 3 192 ? 153.98946 -14.69210 284.38086 1.000 41.54086 196 VAL B C 1
ATOM 7967 O O . VAL C 3 192 ? 153.43619 -13.85772 285.10620 1.000 41.58382 196 VAL B O 1
ATOM 7980 N N . THR C 3 193 ? 155.24575 -14.57546 283.96191 1.000 48.36944 197 THR B N 1
ATOM 7981 C CA . THR C 3 193 ? 156.05470 -13.39071 284.20847 1.000 52.78516 197 THR B CA 1
ATOM 7982 C C . THR C 3 193 ? 156.44261 -12.78858 282.86698 1.000 48.00149 197 THR B C 1
ATOM 7983 O O . THR C 3 193 ? 156.94936 -13.49543 281.98881 1.000 40.62698 197 THR B O 1
ATOM 7994 N N . HIS C 3 194 ? 156.19184 -11.49125 282.70781 1.000 47.07093 198 HIS B N 1
ATOM 7995 C CA . HIS C 3 194 ? 156.48660 -10.80476 281.46084 1.000 45.28161 198 HIS B CA 1
ATOM 7996 C C . HIS C 3 194 ? 156.86181 -9.36288 281.76497 1.000 49.71241 198 HIS B C 1
ATOM 7997 O O . HIS C 3 194 ? 156.38809 -8.77316 282.73971 1.000 43.90130 198 HIS B O 1
ATOM 8011 N N . GLN C 3 195 ? 157.71806 -8.80055 280.90839 1.000 50.65897 199 GLN B N 1
ATOM 8012 C CA . GLN C 3 195 ? 158.22917 -7.45412 281.13966 1.000 43.36668 199 GLN B CA 1
ATOM 8013 C C . GLN C 3 195 ? 157.10618 -6.43832 281.29868 1.000 48.55278 199 GLN B C 1
ATOM 8014 O O . GLN C 3 195 ? 157.27041 -5.43969 282.00895 1.000 50.38566 199 GLN B O 1
ATOM 8028 N N . GLY C 3 196 ? 155.96708 -6.66772 280.65160 1.000 47.08517 200 GLY B N 1
ATOM 8029 C CA . GLY C 3 196 ? 154.85706 -5.74227 280.71428 1.000 46.74757 200 GLY B CA 1
ATOM 8030 C C . GLY C 3 196 ? 153.98720 -5.85221 281.94407 1.000 50.97058 200 GLY B C 1
ATOM 8031 O O . GLY C 3 196 ? 153.03438 -5.07989 282.08386 1.000 45.06273 200 GLY B O 1
ATOM 8035 N N . LEU C 3 197 ? 154.28578 -6.78804 282.84273 1.000 49.31848 201 LEU B N 1
ATOM 8036 C CA . LEU C 3 197 ? 153.50655 -7.01200 284.05453 1.000 49.36189 201 LEU B CA 1
ATOM 8037 C C . LEU C 3 197 ? 154.30208 -6.52319 285.25773 1.000 52.22329 201 LEU B C 1
ATOM 8038 O O . LEU C 3 197 ? 155.40909 -7.00999 285.51197 1.000 49.28583 201 LEU B O 1
ATOM 8054 N N . SER C 3 198 ? 153.73293 -5.56752 285.99799 1.000 61.78548 202 SER B N 1
ATOM 8055 C CA . SER C 3 198 ? 154.38650 -5.08425 287.21080 1.000 57.30397 202 SER B CA 1
ATOM 8056 C C . SER C 3 198 ? 154.66079 -6.23065 288.17597 1.000 47.38854 202 SER B C 1
ATOM 8057 O O . SER C 3 198 ? 155.68435 -6.24002 288.87085 1.000 44.13994 202 SER B O 1
ATOM 8061 N N . SER C 3 199 ? 153.76039 -7.20144 288.23187 1.000 46.32652 203 SER B N 1
ATOM 8062 C CA . SER C 3 199 ? 153.92591 -8.40682 289.02730 1.000 46.16440 203 SER B CA 1
ATOM 8063 C C . SER C 3 199 ? 153.43601 -9.58462 288.20328 1.000 44.92613 203 SER B C 1
ATOM 8064 O O . SER C 3 199 ? 152.61801 -9.41290 287.29361 1.000 48.66105 203 SER B O 1
ATOM 8072 N N . PRO C 3 200 ? 153.91852 -10.79275 288.49133 1.000 40.56417 204 PRO B N 1
ATOM 8073 C CA . PRO C 3 200 ? 153.46207 -11.95564 287.72464 1.000 35.90548 204 PRO B CA 1
ATOM 8074 C C . PRO C 3 200 ? 151.96403 -12.16655 287.88235 1.000 45.77223 204 PRO B C 1
ATOM 8075 O O . PRO C 3 200 ? 151.36074 -11.78885 288.88958 1.000 44.68053 204 PRO B O 1
ATOM 8086 N N . VAL C 3 201 ? 151.36111 -12.75901 286.85493 1.000 44.10731 205 VAL B N 1
ATOM 8087 C CA . VAL C 3 201 ? 149.93909 -13.07883 286.84109 1.000 46.37947 205 VAL B CA 1
ATOM 8088 C C . VAL C 3 201 ? 149.78846 -14.58285 287.00804 1.000 45.23687 205 VAL B C 1
ATOM 8089 O O . VAL C 3 201 ? 150.54067 -15.36224 286.41214 1.000 42.66859 205 VAL B O 1
ATOM 8102 N N . THR C 3 202 ? 148.82011 -14.98936 287.82522 1.000 58.13579 206 THR B N 1
ATOM 8103 C CA . THR C 3 202 ? 148.57034 -16.39714 288.09882 1.000 47.92577 206 THR B CA 1
ATOM 8104 C C . THR C 3 202 ? 147.11572 -16.71198 287.78996 1.000 46.98202 206 THR B C 1
ATOM 8105 O O . THR C 3 202 ? 146.20955 -16.03360 288.28461 1.000 48.46573 206 THR B O 1
ATOM 8116 N N . LYS C 3 203 ? 146.90073 -17.72899 286.96184 1.000 44.86919 207 LYS B N 1
ATOM 8117 C CA . LYS C 3 203 ? 145.57519 -18.25134 286.66422 1.000 45.33824 207 LYS B CA 1
ATOM 8118 C C . LYS C 3 203 ? 145.53896 -19.70172 287.11686 1.000 44.08948 207 LYS B C 1
ATOM 8119 O O . LYS C 3 203 ? 146.46478 -20.46639 286.82568 1.000 44.57294 207 LYS B O 1
ATOM 8138 N N . SER C 3 204 ? 144.48407 -20.07425 287.83747 1.000 51.15967 208 SER B N 1
ATOM 8139 C CA . SER C 3 204 ? 144.41191 -21.40386 288.41972 1.000 54.11564 208 SER B CA 1
ATOM 8140 C C . SER C 3 204 ? 142.96637 -21.87167 288.47246 1.000 47.00479 208 SER B C 1
ATOM 8141 O O . SER C 3 204 ? 142.02607 -21.07780 288.38741 1.000 41.57299 208 SER B O 1
ATOM 8149 N N . PHE C 3 205 ? 142.80974 -23.18421 288.61905 1.000 45.52172 209 PHE B N 1
ATOM 8150 C CA . PHE C 3 205 ? 141.51290 -23.80433 288.83241 1.000 50.42508 209 PHE B CA 1
ATOM 8151 C C . PHE C 3 205 ? 141.72022 -25.03877 289.69466 1.000 54.43069 209 PHE B C 1
ATOM 8152 O O . PHE C 3 205 ? 142.79584 -25.64388 289.68555 1.000 57.24393 209 PHE B O 1
ATOM 8169 N N . ASN C 3 206 ? 140.68430 -25.40786 290.43741 1.000 54.28811 210 ASN B N 1
ATOM 8170 C CA . ASN C 3 206 ? 140.70470 -26.60971 291.25805 1.000 63.28146 210 ASN B CA 1
ATOM 8171 C C . ASN C 3 206 ? 139.90422 -27.70373 290.56548 1.000 57.83947 210 ASN B C 1
ATOM 8172 O O . ASN C 3 206 ? 138.75305 -27.48544 290.17393 1.000 58.67114 210 ASN B O 1
ATOM 8183 N N . ARG C 3 207 ? 140.52180 -28.87138 290.40768 1.000 49.94014 211 ARG B N 1
ATOM 8184 C CA . ARG C 3 207 ? 139.86615 -29.98041 289.72984 1.000 56.91602 211 ARG B CA 1
ATOM 8185 C C . ARG C 3 207 ? 138.53459 -30.29926 290.39737 1.000 64.94151 211 ARG B C 1
ATOM 8186 O O . ARG C 3 207 ? 138.41127 -30.26913 291.62485 1.000 69.02946 211 ARG B O 1
ATOM 8207 N N . GLY C 3 208 ? 137.53194 -30.60298 289.57758 1.000 66.73902 212 GLY B N 1
ATOM 8208 C CA . GLY C 3 208 ? 136.21182 -30.91548 290.08619 1.000 72.17257 212 GLY B CA 1
ATOM 8209 C C . GLY C 3 208 ? 135.59744 -29.76760 290.85917 1.000 77.23196 212 GLY B C 1
ATOM 8210 O O . GLY C 3 208 ? 135.16934 -29.93888 292.00460 1.000 78.70281 212 GLY B O 1
ATOM 8214 N N . GLU C 3 209 ? 135.55450 -28.59111 290.24383 1.000 78.09248 213 GLU B N 1
ATOM 8215 C CA . GLU C 3 209 ? 134.96338 -27.41101 290.86236 1.000 98.40150 213 GLU B CA 1
ATOM 8216 C C . GLU C 3 209 ? 134.07232 -26.72978 289.82452 1.000 111.92079 213 GLU B C 1
ATOM 8217 O O . GLU C 3 209 ? 133.58828 -27.35088 288.86979 1.000 110.27216 213 GLU B O 1
ATOM 8229 N N . CYS C 3 210 ? 133.84514 -25.43228 290.00483 1.000 107.73050 214 CYS B N 1
ATOM 8230 C CA . CYS C 3 210 ? 132.92716 -24.68252 289.15817 1.000 113.54917 214 CYS B CA 1
ATOM 8231 C C . CYS C 3 210 ? 133.63886 -23.52475 288.46585 1.000 98.51657 214 CYS B C 1
ATOM 8232 O O . CYS C 3 210 ? 134.66127 -23.03504 288.94584 1.000 93.58182 214 CYS B O 1
ATOM 8240 N N . ASP D 4 1 ? 202.81048 -33.53927 250.88637 1.000 41.57650 1 ASP L N 1
ATOM 8241 C CA . ASP D 4 1 ? 201.93132 -33.26139 249.71912 1.000 34.94783 1 ASP L CA 1
ATOM 8242 C C . ASP D 4 1 ? 201.44506 -34.56066 249.09238 1.000 37.78389 1 ASP L C 1
ATOM 8243 O O . ASP D 4 1 ? 202.13863 -35.57633 249.13008 1.000 36.08779 1 ASP L O 1
ATOM 8254 N N . ILE D 4 2 ? 200.24771 -34.51476 248.50918 1.000 28.97743 2 ILE L N 1
ATOM 8255 C CA . ILE D 4 2 ? 199.70590 -35.66275 247.79426 1.000 35.15532 2 ILE L CA 1
ATOM 8256 C C . ILE D 4 2 ? 200.41969 -35.79899 246.45720 1.000 30.95431 2 ILE L C 1
ATOM 8257 O O . ILE D 4 2 ? 200.65389 -34.80732 245.75420 1.000 28.49875 2 ILE L O 1
ATOM 8273 N N . VAL D 4 3 ? 200.77264 -37.03232 246.10169 1.000 29.84802 3 VAL L N 1
ATOM 8274 C CA . VAL D 4 3 ? 201.44806 -37.33811 244.84520 1.000 29.54367 3 VAL L CA 1
ATOM 8275 C C . VAL D 4 3 ? 200.43722 -37.94973 243.88783 1.000 29.48254 3 VAL L C 1
ATOM 8276 O O . VAL D 4 3 ? 199.62660 -38.80087 244.27887 1.000 28.68528 3 VAL L O 1
ATOM 8289 N N . MET D 4 4 ? 200.47135 -37.50236 242.63661 1.000 25.70940 4 MET L N 1
ATOM 8290 C CA . MET D 4 4 ? 199.64978 -38.05137 241.56550 1.000 26.51839 4 MET L CA 1
ATOM 8291 C C . MET D 4 4 ? 200.57240 -38.74298 240.57046 1.000 34.62591 4 MET L C 1
ATOM 8292 O O . MET D 4 4 ? 201.41222 -38.09093 239.94135 1.000 33.84171 4 MET L O 1
ATOM 8306 N N . THR D 4 5 ? 200.41793 -40.05655 240.43250 1.000 33.25240 5 THR L N 1
ATOM 8307 C CA . THR D 4 5 ? 201.32492 -40.87965 239.63991 1.000 26.58513 5 THR L CA 1
ATOM 8308 C C . THR D 4 5 ? 200.66620 -41.21710 238.30615 1.000 31.81888 5 THR L C 1
ATOM 8309 O O . THR D 4 5 ? 199.65616 -41.92757 238.26664 1.000 30.44686 5 THR L O 1
ATOM 8320 N N . GLN D 4 6 ? 201.23825 -40.70464 237.21715 1.000 30.72460 6 GLN L N 1
ATOM 8321 C CA . GLN D 4 6 ? 200.87904 -41.10475 235.85799 1.000 29.41464 6 GLN L CA 1
ATOM 8322 C C . GLN D 4 6 ? 202.01708 -41.98048 235.34306 1.000 41.15104 6 GLN L C 1
ATOM 8323 O O . GLN D 4 6 ? 203.04683 -41.47039 234.89222 1.000 41.59971 6 GLN L O 1
ATOM 8337 N N . SER D 4 7 ? 201.83234 -43.29937 235.41441 1.000 41.77189 7 SER L N 1
ATOM 8338 C CA . SER D 4 7 ? 202.88373 -44.21635 234.99180 1.000 48.64955 7 SER L CA 1
ATOM 8339 C C . SER D 4 7 ? 203.06249 -44.24260 233.47836 1.000 48.82890 7 SER L C 1
ATOM 8340 O O . SER D 4 7 ? 204.10845 -44.69536 233.00080 1.000 51.96541 7 SER L O 1
ATOM 8348 N N . GLN D 4 8 ? 202.07906 -43.76611 232.71670 1.000 40.72343 8 GLN L N 1
ATOM 8349 C CA . GLN D 4 8 ? 202.13980 -43.78888 231.25523 1.000 47.21539 8 GLN L CA 1
ATOM 8350 C C . GLN D 4 8 ? 202.77374 -42.49022 230.77106 1.000 38.45404 8 GLN L C 1
ATOM 8351 O O . GLN D 4 8 ? 202.13141 -41.43768 230.75666 1.000 40.04379 8 GLN L O 1
ATOM 8365 N N . LYS D 4 9 ? 204.04078 -42.56266 230.36448 1.000 38.37619 9 LYS L N 1
ATOM 8366 C CA . LYS D 4 9 ? 204.71119 -41.38128 229.83415 1.000 35.84756 9 LYS L CA 1
ATOM 8367 C C . LYS D 4 9 ? 204.33970 -41.12074 228.38086 1.000 28.96309 9 LYS L C 1
ATOM 8368 O O . LYS D 4 9 ? 204.28071 -39.96084 227.95906 1.000 36.50814 9 LYS L O 1
ATOM 8387 N N . PHE D 4 10 ? 204.07311 -42.17115 227.61040 1.000 36.20342 10 PHE L N 1
ATOM 8388 C CA . PHE D 4 10 ? 203.83607 -42.03502 226.18220 1.000 31.09125 10 PHE L CA 1
ATOM 8389 C C . PHE D 4 10 ? 202.86468 -43.11302 225.73081 1.000 35.52217 10 PHE L C 1
ATOM 8390 O O . PHE D 4 10 ? 202.89125 -44.23648 226.23881 1.000 40.35902 10 PHE L O 1
ATOM 8407 N N . MET D 4 11 ? 202.00917 -42.76056 224.77617 1.000 39.08823 11 MET L N 1
ATOM 8408 C CA . MET D 4 11 ? 201.08679 -43.71244 224.17840 1.000 41.38481 11 MET L CA 1
ATOM 8409 C C . MET D 4 11 ? 200.77380 -43.25476 222.76347 1.000 38.46673 11 MET L C 1
ATOM 8410 O O . MET D 4 11 ? 200.61913 -42.05695 222.51190 1.000 36.86197 11 MET L O 1
ATOM 8424 N N . SER D 4 12 ? 200.68832 -44.21256 221.84679 1.000 44.91819 12 SER L N 1
ATOM 8425 C CA . SER D 4 12 ? 200.36161 -43.94500 220.45513 1.000 46.23503 12 SER L CA 1
ATOM 8426 C C . SER D 4 12 ? 199.02000 -44.57918 220.11608 1.000 41.68223 12 SER L C 1
ATOM 8427 O O . SER D 4 12 ? 198.72979 -45.70464 220.53451 1.000 40.86384 12 SER L O 1
ATOM 8435 N N . THR D 4 13 ? 198.20366 -43.84630 219.36276 1.000 44.99744 13 THR L N 1
ATOM 8436 C CA . THR D 4 13 ? 196.88998 -44.31188 218.94780 1.000 42.73424 13 THR L CA 1
ATOM 8437 C C . THR D 4 13 ? 196.61400 -43.80550 217.53943 1.000 43.48810 13 THR L C 1
ATOM 8438 O O . THR D 4 13 ? 197.38731 -43.02965 216.97115 1.000 52.02875 13 THR L O 1
ATOM 8449 N N . SER D 4 14 ? 195.49410 -44.25066 216.97781 1.000 49.29416 14 SER L N 1
ATOM 8450 C CA . SER D 4 14 ? 195.06614 -43.84633 215.64799 1.000 48.32757 14 SER L CA 1
ATOM 8451 C C . SER D 4 14 ? 193.72389 -43.13552 215.73455 1.000 47.55549 14 SER L C 1
ATOM 8452 O O . SER D 4 14 ? 192.93357 -43.37523 216.65266 1.000 48.88327 14 SER L O 1
ATOM 8460 N N . VAL D 4 15 ? 193.47274 -42.25353 214.76471 1.000 50.05502 15 VAL L N 1
ATOM 8461 C CA . VAL D 4 15 ? 192.19868 -41.55042 214.72248 1.000 41.65329 15 VAL L CA 1
ATOM 8462 C C . VAL D 4 15 ? 191.07043 -42.56845 214.73634 1.000 42.84810 15 VAL L C 1
ATOM 8463 O O . VAL D 4 15 ? 191.13809 -43.60779 214.07176 1.000 39.39935 15 VAL L O 1
ATOM 8476 N N . GLY D 4 16 ? 190.02735 -42.27340 215.51275 1.000 45.10534 16 GLY L N 1
ATOM 8477 C CA . GLY D 4 16 ? 188.89325 -43.15461 215.65976 1.000 46.36866 16 GLY L CA 1
ATOM 8478 C C . GLY D 4 16 ? 188.99801 -44.14710 216.79921 1.000 47.74919 16 GLY L C 1
ATOM 8479 O O . GLY D 4 16 ? 187.97007 -44.67708 217.23562 1.000 46.60096 16 GLY L O 1
ATOM 8483 N N . ASP D 4 17 ? 190.20440 -44.41244 217.29471 1.000 47.83314 17 ASP L N 1
ATOM 8484 C CA . ASP D 4 17 ? 190.39731 -45.36036 218.37942 1.000 47.70795 17 ASP L CA 1
ATOM 8485 C C . ASP D 4 17 ? 190.07372 -44.70788 219.72286 1.000 44.85514 17 ASP L C 1
ATOM 8486 O O . ASP D 4 17 ? 189.69104 -43.53739 219.80494 1.000 41.61098 17 ASP L O 1
ATOM 8495 N N . ARG D 4 18 ? 190.23610 -45.48088 220.79453 1.000 43.02587 18 ARG L N 1
ATOM 8496 C CA . ARG D 4 18 ? 190.00725 -45.01190 222.15327 1.000 49.46701 18 ARG L CA 1
ATOM 8497 C C . ARG D 4 18 ? 191.20170 -45.37687 223.02117 1.000 44.74489 18 ARG L C 1
ATOM 8498 O O . ARG D 4 18 ? 191.79201 -46.44940 222.86255 1.000 42.23634 18 ARG L O 1
ATOM 8519 N N . VAL D 4 19 ? 191.55654 -44.47647 223.93498 1.000 39.15917 19 VAL L N 1
ATOM 8520 C CA . VAL D 4 19 ? 192.69158 -44.66954 224.82592 1.000 32.45267 19 VAL L CA 1
ATOM 8521 C C . VAL D 4 19 ? 192.27296 -44.30336 226.24208 1.000 36.95128 19 VAL L C 1
ATOM 8522 O O . VAL D 4 19 ? 191.36977 -43.48812 226.45350 1.000 35.96494 19 VAL L O 1
ATOM 8535 N N . SER D 4 20 ? 192.93506 -44.92141 227.21762 1.000 39.09835 20 SER L N 1
ATOM 8536 C CA . SER D 4 20 ? 192.68659 -44.66716 228.63153 1.000 40.55458 20 SER L CA 1
ATOM 8537 C C . SER D 4 20 ? 193.99057 -44.25041 229.29575 1.000 42.49349 20 SER L C 1
ATOM 8538 O O . SER D 4 20 ? 194.97874 -44.99216 229.25292 1.000 41.96005 20 SER L O 1
ATOM 8546 N N . ILE D 4 21 ? 193.98785 -43.06824 229.90510 1.000 33.73460 21 ILE L N 1
ATOM 8547 C CA . ILE D 4 21 ? 195.13115 -42.54504 230.64328 1.000 28.90099 21 ILE L CA 1
ATOM 8548 C C . ILE D 4 21 ? 194.82835 -42.67477 232.12960 1.000 37.74638 21 ILE L C 1
ATOM 8549 O O . ILE D 4 21 ? 193.79795 -42.18113 232.60614 1.000 36.66635 21 ILE L O 1
ATOM 8565 N N . THR D 4 22 ? 195.72035 -43.33365 232.86160 1.000 33.59510 22 THR L N 1
ATOM 8566 C CA . THR D 4 22 ? 195.52123 -43.63253 234.27133 1.000 36.72538 22 THR L CA 1
ATOM 8567 C C . THR D 4 22 ? 196.28931 -42.65498 235.15297 1.000 36.72907 22 THR L C 1
ATOM 8568 O O . THR D 4 22 ? 197.25643 -42.01827 234.72786 1.000 32.59959 22 THR L O 1
ATOM 8579 N N . CYS D 4 23 ? 195.85683 -42.56466 236.40899 1.000 35.06714 23 CYS L N 1
ATOM 8580 C CA . CYS D 4 23 ? 196.47700 -41.65876 237.36965 1.000 33.08142 23 CYS L CA 1
ATOM 8581 C C . CYS D 4 23 ? 196.18020 -42.18092 238.76629 1.000 34.16706 23 CYS L C 1
ATOM 8582 O O . CYS D 4 23 ? 195.01442 -42.39851 239.11170 1.000 36.77942 23 CYS L O 1
ATOM 8589 N N . LYS D 4 24 ? 197.23022 -42.39513 239.55591 1.000 27.96686 24 LYS L N 1
ATOM 8590 C CA . LYS D 4 24 ? 197.12638 -43.01847 240.87205 1.000 32.58889 24 LYS L CA 1
ATOM 8591 C C . LYS D 4 24 ? 197.46850 -41.98254 241.93666 1.000 30.23874 24 LYS L C 1
ATOM 8592 O O . LYS D 4 24 ? 198.60971 -41.51579 242.01382 1.000 32.11628 24 LYS L O 1
ATOM 8611 N N . ALA D 4 25 ? 196.48516 -41.63062 242.75900 1.000 29.98526 25 ALA L N 1
ATOM 8612 C CA . ALA D 4 25 ? 196.71731 -40.70778 243.85972 1.000 27.15974 25 ALA L CA 1
ATOM 8613 C C . ALA D 4 25 ? 197.37305 -41.43578 245.02546 1.000 25.62548 25 ALA L C 1
ATOM 8614 O O . ALA D 4 25 ? 197.07641 -42.60344 245.29453 1.000 35.40440 25 ALA L O 1
ATOM 8621 N N . SER D 4 26 ? 198.27215 -40.73924 245.71851 1.000 29.57823 26 SER L N 1
ATOM 8622 C CA . SER D 4 26 ? 198.95954 -41.32680 246.86072 1.000 30.52774 26 SER L CA 1
ATOM 8623 C C . SER D 4 26 ? 198.12432 -41.29348 248.13238 1.000 29.13520 26 SER L C 1
ATOM 8624 O O . SER D 4 26 ? 198.49084 -41.95329 249.11109 1.000 26.95716 26 SER L O 1
ATOM 8632 N N . GLN D 4 27 ? 197.02873 -40.53786 248.14259 1.000 32.01544 27 GLN L N 1
ATOM 8633 C CA . GLN D 4 27 ? 196.11457 -40.48534 249.27197 1.000 31.50077 27 GLN L CA 1
ATOM 8634 C C . GLN D 4 27 ? 194.69031 -40.49278 248.73861 1.000 32.62821 27 GLN L C 1
ATOM 8635 O O . GLN D 4 27 ? 194.44504 -40.19840 247.56561 1.000 32.55855 27 GLN L O 1
ATOM 8649 N N . ASN D 4 28 ? 193.74808 -40.84166 249.61386 1.000 28.37603 28 ASN L N 1
ATOM 8650 C CA . ASN D 4 28 ? 192.33267 -40.77773 249.26867 1.000 37.47126 28 ASN L CA 1
ATOM 8651 C C . ASN D 4 28 ? 191.96716 -39.33688 248.94340 1.000 29.27142 28 ASN L C 1
ATOM 8652 O O . ASN D 4 28 ? 191.94031 -38.48201 249.83470 1.000 31.24797 28 ASN L O 1
ATOM 8663 N N . VAL D 4 29 ? 191.70995 -39.05267 247.67042 1.000 25.56674 29 VAL L N 1
ATOM 8664 C CA . VAL D 4 29 ? 191.29540 -37.72475 247.23987 1.000 29.27378 29 VAL L CA 1
ATOM 8665 C C . VAL D 4 29 ? 189.80708 -37.70052 246.89265 1.000 28.75970 29 VAL L C 1
ATOM 8666 O O . VAL D 4 29 ? 189.34693 -36.79907 246.19657 1.000 33.61549 29 VAL L O 1
ATOM 8679 N N . ARG D 4 30 ? 189.04665 -38.68256 247.37769 1.000 34.33873 30 ARG L N 1
ATOM 8680 C CA . ARG D 4 30 ? 187.61773 -38.76154 247.09903 1.000 30.10347 30 ARG L CA 1
ATOM 8681 C C . ARG D 4 30 ? 187.38260 -38.70527 245.58970 1.000 37.39581 30 ARG L C 1
ATOM 8682 O O . ARG D 4 30 ? 187.86545 -39.57657 244.85833 1.000 31.42726 30 ARG L O 1
ATOM 8703 N N . THR D 4 31 ? 186.65213 -37.69628 245.10750 1.000 30.56507 31 THR L N 1
ATOM 8704 C CA . THR D 4 31 ? 186.42088 -37.50912 243.67945 1.000 30.23799 31 THR L CA 1
ATOM 8705 C C . THR D 4 31 ? 187.08545 -36.25061 243.13389 1.000 25.35260 31 THR L C 1
ATOM 8706 O O . THR D 4 31 ? 186.83836 -35.88344 241.98161 1.000 27.56440 31 THR L O 1
ATOM 8717 N N . ALA D 4 32 ? 187.92602 -35.58261 243.92481 1.000 24.68136 32 ALA L N 1
ATO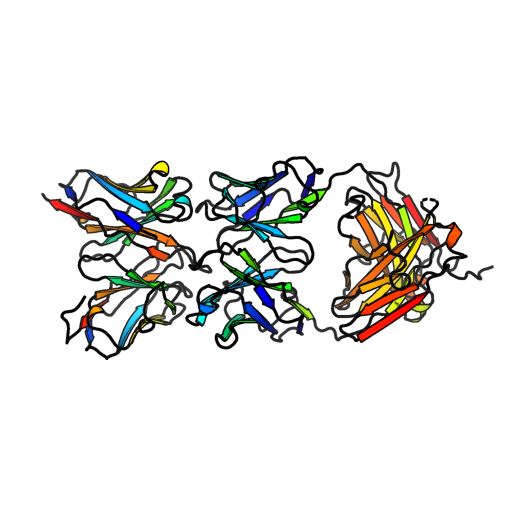M 8718 C CA . ALA D 4 32 ? 188.50304 -34.29744 243.52872 1.000 28.99982 32 ALA L CA 1
ATOM 8719 C C . ALA D 4 32 ? 189.74577 -34.52664 242.66545 1.000 27.48389 32 ALA L C 1
ATOM 8720 O O . ALA D 4 32 ? 190.88994 -34.33958 243.08353 1.000 26.65342 32 ALA L O 1
ATOM 8727 N N . VAL D 4 33 ? 189.49735 -34.94066 241.42561 1.000 27.21497 33 VAL L N 1
ATOM 8728 C CA . VAL D 4 33 ? 190.54566 -35.11039 240.42745 1.000 27.08318 33 VAL L CA 1
ATOM 8729 C C . VAL D 4 33 ? 190.08409 -34.44104 239.14223 1.000 26.56400 33 VAL L C 1
ATOM 8730 O O . VAL D 4 33 ? 188.93174 -34.60946 238.72677 1.000 27.01252 33 VAL L O 1
ATOM 8743 N N . ALA D 4 34 ? 190.97494 -33.66700 238.53009 1.000 26.01928 34 ALA L N 1
ATOM 8744 C CA . ALA D 4 34 ? 190.71297 -32.99883 237.26603 1.000 27.12213 34 ALA L CA 1
ATOM 8745 C C . ALA D 4 34 ? 191.75276 -33.43144 236.24225 1.000 28.76019 34 ALA L C 1
ATOM 8746 O O . ALA D 4 34 ? 192.86520 -33.83225 236.59647 1.000 29.71274 34 ALA L O 1
ATOM 8753 N N . TRP D 4 35 ? 191.37554 -33.35632 234.96751 1.000 32.88162 35 TRP L N 1
ATOM 8754 C CA . TRP D 4 35 ? 192.24133 -33.72838 233.85756 1.000 30.63703 35 TRP L CA 1
ATOM 8755 C C . TRP D 4 35 ? 192.41462 -32.53888 232.92534 1.000 34.31989 35 TRP L C 1
ATOM 8756 O O . TRP D 4 35 ? 191.47186 -31.77424 232.69813 1.000 27.47187 35 TRP L O 1
ATOM 8777 N N . TYR D 4 36 ? 193.61833 -32.39808 232.37222 1.000 31.19366 36 TYR L N 1
ATOM 8778 C CA . TYR D 4 36 ? 193.95975 -31.26539 231.52652 1.000 34.03132 36 TYR L CA 1
ATOM 8779 C C . TYR D 4 36 ? 194.58522 -31.74471 230.22675 1.000 34.15113 36 TYR L C 1
ATOM 8780 O O . TYR D 4 36 ? 195.17868 -32.82426 230.16111 1.000 28.77919 36 TYR L O 1
ATOM 8798 N N . GLN D 4 37 ? 194.43065 -30.92355 229.19151 1.000 30.79612 37 GLN L N 1
ATOM 8799 C CA . GLN D 4 37 ? 195.03935 -31.13844 227.88735 1.000 28.72986 37 GLN L CA 1
ATOM 8800 C C . GLN D 4 37 ? 195.93413 -29.94848 227.57925 1.000 31.86427 37 GLN L C 1
ATOM 8801 O O . GLN D 4 37 ? 195.52414 -28.79807 227.76780 1.000 37.28465 37 GLN L O 1
ATOM 8815 N N . GLN D 4 38 ? 197.14818 -30.22030 227.10563 1.000 31.08692 38 GLN L N 1
ATOM 8816 C CA . GLN D 4 38 ? 198.10044 -29.16885 226.76871 1.000 38.86733 38 GLN L CA 1
ATOM 8817 C C . GLN D 4 38 ? 198.71358 -29.46638 225.41047 1.000 36.23338 38 GLN L C 1
ATOM 8818 O O . GLN D 4 38 ? 199.40755 -30.47541 225.24724 1.000 30.64247 38 GLN L O 1
ATOM 8832 N N . LYS D 4 39 ? 198.45692 -28.59414 224.44565 1.000 42.46878 39 LYS L N 1
ATOM 8833 C CA . LYS D 4 39 ? 199.12034 -28.65664 223.15385 1.000 41.22621 39 LYS L CA 1
ATOM 8834 C C . LYS D 4 39 ? 200.36285 -27.77880 223.16207 1.000 49.33821 39 LYS L C 1
ATOM 8835 O O . LYS D 4 39 ? 200.46995 -26.84241 223.96098 1.000 42.85939 39 LYS L O 1
ATOM 8854 N N . PRO D 4 40 ? 201.32475 -28.04993 222.28061 1.000 54.00232 40 PRO L N 1
ATOM 8855 C CA . PRO D 4 40 ? 202.54854 -27.23756 222.26139 1.000 49.34124 40 PRO L CA 1
ATOM 8856 C C . PRO D 4 40 ? 202.22873 -25.75949 222.10014 1.000 49.41573 40 PRO L C 1
ATOM 8857 O O . PRO D 4 40 ? 201.41394 -25.36948 221.26154 1.000 49.96109 40 PRO L O 1
ATOM 8868 N N . GLY D 4 41 ? 202.87338 -24.93263 222.92087 1.000 53.04230 41 GLY L N 1
ATOM 8869 C CA . GLY D 4 41 ? 202.68445 -23.49885 222.86970 1.000 54.54163 41 GLY L CA 1
ATOM 8870 C C . GLY D 4 41 ? 201.50725 -23.01293 223.68937 1.000 61.23801 41 GLY L C 1
ATOM 8871 O O . GLY D 4 41 ? 201.54196 -21.89609 224.21908 1.000 63.19804 41 GLY L O 1
ATOM 8875 N N . GLN D 4 42 ? 200.46658 -23.82967 223.80633 1.000 50.96226 42 GLN L N 1
ATOM 8876 C CA . GLN D 4 42 ? 199.27352 -23.45077 224.54292 1.000 44.85226 42 GLN L CA 1
ATOM 8877 C C . GLN D 4 42 ? 199.40478 -23.82670 226.01448 1.000 43.45907 42 GLN L C 1
ATOM 8878 O O . GLN D 4 42 ? 200.22081 -24.66669 226.40290 1.000 39.49731 42 GLN L O 1
ATOM 8892 N N . SER D 4 43 ? 198.58027 -23.18825 226.83262 1.000 38.84837 43 SER L N 1
ATOM 8893 C CA . SER D 4 43 ? 198.48107 -23.52512 228.24099 1.000 41.90558 43 SER L CA 1
ATOM 8894 C C . SER D 4 43 ? 197.65469 -24.79165 228.40368 1.000 38.64704 43 SER L C 1
ATOM 8895 O O . SER D 4 43 ? 196.99763 -25.24750 227.46574 1.000 38.02734 43 SER L O 1
ATOM 8903 N N . PRO D 4 44 ? 197.67447 -25.39830 229.58826 1.000 36.40230 44 PRO L N 1
ATOM 8904 C CA . PRO D 4 44 ? 196.75398 -26.50973 229.84817 1.000 38.10505 44 PRO L CA 1
ATOM 8905 C C . PRO D 4 44 ? 195.30942 -26.04992 229.72530 1.000 37.11437 44 PRO L C 1
ATOM 8906 O O . PRO D 4 44 ? 194.96248 -24.92877 230.10103 1.000 40.83044 44 PRO L O 1
ATOM 8917 N N . LYS D 4 45 ? 194.46773 -26.92604 229.18322 1.000 38.35819 45 LYS L N 1
ATOM 8918 C CA . LYS D 4 45 ? 193.03956 -26.67401 229.04815 1.000 34.12620 45 LYS L CA 1
ATOM 8919 C C . LYS D 4 45 ? 192.28397 -27.71622 229.85816 1.000 34.00888 45 LYS L C 1
ATOM 8920 O O . LYS D 4 45 ? 192.58202 -28.91228 229.76896 1.000 32.64940 45 LYS L O 1
ATOM 8939 N N . ALA D 4 46 ? 191.30971 -27.26169 230.64101 1.000 31.81359 46 ALA L N 1
ATOM 8940 C CA . ALA D 4 46 ? 190.56987 -28.16112 231.51576 1.000 33.18512 46 ALA L CA 1
ATOM 8941 C C . ALA D 4 46 ? 189.65574 -29.07073 230.70507 1.000 28.25656 46 ALA L C 1
ATOM 8942 O O . ALA D 4 46 ? 188.89656 -28.60712 229.84943 1.000 32.15694 46 ALA L O 1
ATOM 8949 N N . LEU D 4 47 ? 189.73154 -30.37166 230.98104 1.000 34.67949 47 LEU L N 1
ATOM 8950 C CA . LEU D 4 47 ? 188.84325 -31.35985 230.38553 1.000 29.09498 47 LEU L CA 1
ATOM 8951 C C . LEU D 4 47 ? 187.80213 -31.84411 231.38530 1.000 32.61745 47 LEU L C 1
ATOM 8952 O O . LEU D 4 47 ? 186.59870 -31.69090 231.15574 1.000 31.40949 47 LEU L O 1
ATOM 8968 N N . ILE D 4 48 ? 188.24793 -32.42443 232.49938 1.000 31.62808 48 ILE L N 1
ATOM 8969 C CA . ILE D 4 48 ? 187.37568 -33.00928 233.50722 1.000 28.55549 48 ILE L CA 1
ATOM 8970 C C . ILE D 4 48 ? 187.70890 -32.39124 234.85658 1.000 31.19081 48 ILE L C 1
ATOM 8971 O O . ILE D 4 48 ? 188.86229 -32.05361 235.13862 1.000 26.67480 48 ILE L O 1
ATOM 8987 N N . PHE D 4 49 ? 186.68498 -32.23960 235.69158 1.000 28.65132 49 PHE L N 1
ATOM 8988 C CA . PHE D 4 49 ? 186.85996 -31.88536 237.09103 1.000 27.82186 49 PHE L CA 1
ATOM 8989 C C . PHE D 4 49 ? 185.98639 -32.80805 237.92822 1.000 29.13524 49 PHE L C 1
ATOM 8990 O O . PHE D 4 49 ? 185.07391 -33.46146 237.41748 1.000 31.60586 49 PHE L O 1
ATOM 9007 N N . LEU D 4 50 ? 186.28318 -32.86392 239.22465 1.000 26.31101 50 LEU L N 1
ATOM 9008 C CA . LEU D 4 50 ? 185.57375 -33.75205 240.14254 1.000 28.23746 50 LEU L CA 1
ATOM 9009 C C . LEU D 4 50 ? 185.45142 -35.15783 239.55615 1.000 31.48001 50 LEU L C 1
ATOM 9010 O O . LEU D 4 50 ? 184.39679 -35.79341 239.61552 1.000 24.35359 50 LEU L O 1
ATOM 9026 N N . ALA D 4 51 ? 186.54770 -35.63129 238.95920 1.000 28.57497 51 ALA L N 1
ATOM 9027 C CA . ALA D 4 51 ? 186.69772 -37.01548 238.52139 1.000 29.63707 51 ALA L CA 1
ATOM 9028 C C . ALA D 4 51 ? 185.97251 -37.31982 237.21564 1.000 29.06627 51 ALA L C 1
ATOM 9029 O O . ALA D 4 51 ? 186.55122 -37.94632 236.32300 1.000 30.04699 51 ALA L O 1
ATOM 9036 N N . SER D 4 52 ? 184.71144 -36.90134 237.08598 1.000 31.49737 52 SER L N 1
ATOM 9037 C CA . SER D 4 52 ? 183.89143 -37.33916 235.96634 1.000 31.82612 52 SER L CA 1
ATOM 9038 C C . SER D 4 52 ? 183.10473 -36.23058 235.28271 1.000 29.04709 52 SER L C 1
ATOM 9039 O O . SER D 4 52 ? 182.38403 -36.51858 234.32148 1.000 35.31802 52 SER L O 1
ATOM 9047 N N . ASN D 4 53 ? 183.21805 -34.98573 235.73271 1.000 33.00759 53 ASN L N 1
ATOM 9048 C CA . ASN D 4 53 ? 182.42214 -33.88882 235.19810 1.000 31.01667 53 ASN L CA 1
ATOM 9049 C C . ASN D 4 53 ? 183.21544 -33.13238 234.14289 1.000 33.18925 53 ASN L C 1
ATOM 9050 O O . ASN D 4 53 ? 184.37366 -32.77205 234.37071 1.000 29.50852 53 ASN L O 1
ATOM 9061 N N . ARG D 4 54 ? 182.58176 -32.88531 232.99852 1.000 30.78419 54 ARG L N 1
ATOM 9062 C CA . ARG D 4 54 ? 183.22586 -32.17772 231.90368 1.000 36.79816 54 ARG L CA 1
ATOM 9063 C C . ARG D 4 54 ? 183.15373 -30.67067 232.11086 1.000 34.39985 54 ARG L C 1
ATOM 9064 O O . ARG D 4 54 ? 182.14304 -30.13542 232.57709 1.000 29.60032 54 ARG L O 1
ATOM 9085 N N . HIS D 4 55 ? 184.24073 -29.99202 231.76213 1.000 31.63521 55 HIS L N 1
ATOM 9086 C CA . HIS D 4 55 ? 184.27676 -28.54073 231.74958 1.000 28.46777 55 HIS L CA 1
ATOM 9087 C C . HIS D 4 55 ? 183.52764 -28.01503 230.52688 1.000 33.65486 55 HIS L C 1
ATOM 9088 O O . HIS D 4 55 ? 183.26770 -28.74276 229.56548 1.000 29.38390 55 HIS L O 1
ATOM 9102 N N . THR D 4 56 ? 183.17142 -26.73249 230.58199 1.000 35.58194 56 THR L N 1
ATOM 9103 C CA . THR D 4 56 ? 182.41038 -26.10548 229.50912 1.000 35.41505 56 THR L CA 1
ATOM 9104 C C . THR D 4 56 ? 183.06792 -26.33910 228.15434 1.000 36.36279 56 THR L C 1
ATOM 9105 O O . THR D 4 56 ? 184.28413 -26.20354 228.00138 1.000 35.00835 56 THR L O 1
ATOM 9116 N N . GLY D 4 57 ? 182.24651 -26.69277 227.16664 1.000 41.68620 57 GLY L N 1
ATOM 9117 C CA . GLY D 4 57 ? 182.70034 -26.84818 225.80223 1.000 44.49416 57 GLY L CA 1
ATOM 9118 C C . GLY D 4 57 ? 183.48234 -28.10965 225.51288 1.000 43.57151 57 GLY L C 1
ATOM 9119 O O . GLY D 4 57 ? 183.85596 -28.33082 224.35338 1.000 48.87899 57 GLY L O 1
ATOM 9123 N N . VAL D 4 58 ? 183.74697 -28.93852 226.51233 1.000 39.39026 58 VAL L N 1
ATOM 9124 C CA . VAL D 4 58 ? 184.50858 -30.16964 226.29086 1.000 41.47551 58 VAL L CA 1
ATOM 9125 C C . VAL D 4 58 ? 183.60252 -31.19026 225.60638 1.000 44.66783 58 VAL L C 1
ATOM 9126 O O . VAL D 4 58 ? 182.49659 -31.45104 226.10208 1.000 41.49898 58 VAL L O 1
ATOM 9139 N N . PRO D 4 59 ? 184.01723 -31.78158 224.48465 1.000 51.24706 59 PRO L N 1
ATOM 9140 C CA . PRO D 4 59 ? 183.17829 -32.80534 223.85172 1.000 50.98352 59 PRO L CA 1
ATOM 9141 C C . PRO D 4 59 ? 182.95877 -33.98809 224.78215 1.000 49.52584 59 PRO L C 1
ATOM 9142 O O . PRO D 4 59 ? 183.76449 -34.26363 225.67371 1.000 43.04518 59 PRO L O 1
ATOM 9153 N N . ASP D 4 60 ? 181.84681 -34.69406 224.56568 1.000 49.13149 60 ASP L N 1
ATOM 9154 C CA . ASP D 4 60 ? 181.55877 -35.87857 225.36507 1.000 48.78485 60 ASP L CA 1
ATOM 9155 C C . ASP D 4 60 ? 182.47660 -37.04891 225.03355 1.000 44.99688 60 ASP L C 1
ATOM 9156 O O . ASP D 4 60 ? 182.39325 -38.08408 225.70418 1.000 42.72032 60 ASP L O 1
ATOM 9165 N N . ARG D 4 61 ? 183.34065 -36.91658 224.02165 1.000 45.05083 61 ARG L N 1
ATOM 9166 C CA . ARG D 4 61 ? 184.37059 -37.92619 223.79928 1.000 46.43455 61 ARG L CA 1
ATOM 9167 C C . ARG D 4 61 ? 185.25994 -38.08334 225.02380 1.000 39.19403 61 ARG L C 1
ATOM 9168 O O . ARG D 4 61 ? 185.83421 -39.15551 225.24225 1.000 44.32140 61 ARG L O 1
ATOM 9189 N N . PHE D 4 62 ? 185.39122 -37.02913 225.82382 1.000 32.37369 62 PHE L N 1
ATOM 9190 C CA . PHE D 4 62 ? 186.21227 -37.05607 227.02594 1.000 36.35499 62 PHE L CA 1
ATOM 9191 C C . PHE D 4 62 ? 185.34352 -37.43693 228.21816 1.000 38.81396 62 PHE L C 1
ATOM 9192 O O . PHE D 4 62 ? 184.39613 -36.71904 228.55900 1.000 38.39799 62 PHE L O 1
ATOM 9209 N N . THR D 4 63 ? 185.66293 -38.56631 228.84356 1.000 38.68043 63 THR L N 1
ATOM 9210 C CA . THR D 4 63 ? 184.97489 -39.02183 230.03956 1.000 41.22341 63 THR L CA 1
ATOM 9211 C C . THR D 4 63 ? 186.00732 -39.35782 231.10449 1.000 40.65139 63 THR L C 1
ATOM 9212 O O . THR D 4 63 ? 187.12200 -39.79052 230.79740 1.000 40.10285 63 THR L O 1
ATOM 9223 N N . GLY D 4 64 ? 185.62971 -39.13594 232.35672 1.000 34.61483 64 GLY L N 1
ATOM 9224 C CA . GLY D 4 64 ? 186.49467 -39.44159 233.47712 1.000 34.00047 64 GLY L CA 1
ATOM 9225 C C . GLY D 4 64 ? 185.78468 -40.30916 234.49372 1.000 36.54081 64 GLY L C 1
ATOM 9226 O O . GLY D 4 64 ? 184.57731 -40.19886 234.70419 1.000 30.01705 64 GLY L O 1
ATOM 9230 N N . SER D 4 65 ? 186.56080 -41.18096 235.13118 1.000 35.44507 65 SER L N 1
ATOM 9231 C CA . SER D 4 65 ? 186.02097 -42.09602 236.12252 1.000 34.37308 65 SER L CA 1
ATOM 9232 C C . SER D 4 65 ? 187.01732 -42.24526 237.26073 1.000 32.10942 65 SER L C 1
ATOM 9233 O O . SER D 4 65 ? 188.20528 -41.93960 237.12151 1.000 33.52054 65 SER L O 1
ATOM 9241 N N . GLY D 4 66 ? 186.50905 -42.70390 238.40067 1.000 29.19507 66 GLY L N 1
ATOM 9242 C CA . GLY D 4 66 ? 187.35487 -43.03016 239.52841 1.000 26.22795 66 GLY L CA 1
ATOM 9243 C C . GLY D 4 66 ? 186.98997 -42.31349 240.80950 1.000 33.20487 66 GLY L C 1
ATOM 9244 O O . GLY D 4 66 ? 186.35125 -41.25656 240.79215 1.000 31.32351 66 GLY L O 1
ATOM 9248 N N . SER D 4 67 ? 187.39914 -42.89536 241.93292 1.000 31.35605 67 SER L N 1
ATOM 9249 C CA . SER D 4 67 ? 187.21005 -42.29433 243.24308 1.000 33.20810 67 SER L CA 1
ATOM 9250 C C . SER D 4 67 ? 188.21495 -42.92803 244.19071 1.000 32.40078 67 SER L C 1
ATOM 9251 O O . SER D 4 67 ? 188.61490 -44.08017 244.00808 1.000 43.18755 67 SER L O 1
ATOM 9259 N N . GLY D 4 68 ? 188.62159 -42.16501 245.19843 1.000 30.27813 68 GLY L N 1
ATOM 9260 C CA . GLY D 4 68 ? 189.61900 -42.64544 246.13193 1.000 35.67379 68 GLY L CA 1
ATOM 9261 C C . GLY D 4 68 ? 191.02781 -42.38528 245.64195 1.000 33.69721 68 GLY L C 1
ATOM 9262 O O . GLY D 4 68 ? 191.57551 -41.30198 245.86530 1.000 34.40654 68 GLY L O 1
ATOM 9266 N N . THR D 4 69 ? 191.62364 -43.36598 244.96287 1.000 38.18611 69 THR L N 1
ATOM 9267 C CA . THR D 4 69 ? 192.97547 -43.22461 244.43506 1.000 34.66522 69 THR L CA 1
ATOM 9268 C C . THR D 4 69 ? 193.11969 -43.61339 242.97117 1.000 33.14727 69 THR L C 1
ATOM 9269 O O . THR D 4 69 ? 194.06443 -43.14423 242.32641 1.000 35.57259 69 THR L O 1
ATOM 9280 N N . ASP D 4 70 ? 192.23059 -44.43571 242.42244 1.000 30.35809 70 ASP L N 1
ATOM 9281 C CA . ASP D 4 70 ? 192.32744 -44.89297 241.04187 1.000 34.81046 70 ASP L CA 1
ATOM 9282 C C . ASP D 4 70 ? 191.45019 -44.01621 240.15710 1.000 34.90998 70 ASP L C 1
ATOM 9283 O O . ASP D 4 70 ? 190.23380 -43.93953 240.36249 1.000 36.33482 70 ASP L O 1
ATOM 9292 N N . PHE D 4 71 ? 192.06577 -43.36708 239.17129 1.000 34.21304 71 PHE L N 1
ATOM 9293 C CA . PHE D 4 71 ? 191.36593 -42.44310 238.29146 1.000 32.98726 71 PHE L CA 1
ATOM 9294 C C . PHE D 4 71 ? 191.82797 -42.66100 236.85972 1.000 33.75812 71 PHE L C 1
ATOM 9295 O O . PHE D 4 71 ? 192.97478 -43.04442 236.61020 1.000 37.18297 71 PHE L O 1
ATOM 9312 N N . THR D 4 72 ? 190.92155 -42.40927 235.91796 1.000 29.83174 72 THR L N 1
ATOM 9313 C CA . THR D 4 72 ? 191.18164 -42.71331 234.51820 1.000 36.44038 72 THR L CA 1
ATOM 9314 C C . THR D 4 72 ? 190.50769 -41.68106 233.62974 1.000 34.32925 72 THR L C 1
ATOM 9315 O O . THR D 4 72 ? 189.34396 -41.33017 233.84936 1.000 29.28483 72 THR L O 1
ATOM 9326 N N . LEU D 4 73 ? 191.24957 -41.20032 232.63627 1.000 28.14376 73 LEU L N 1
ATOM 9327 C CA . LEU D 4 73 ? 190.71234 -40.37996 231.55961 1.000 32.04605 73 LEU L CA 1
ATOM 9328 C C . LEU D 4 73 ? 190.58697 -41.24412 230.31413 1.000 34.07514 73 LEU L C 1
ATOM 9329 O O . LEU D 4 73 ? 191.55713 -41.88912 229.90374 1.000 33.63076 73 LEU L O 1
ATOM 9345 N N . THR D 4 74 ? 189.39934 -41.25293 229.71647 1.000 30.63556 74 THR L N 1
ATOM 9346 C CA . THR D 4 74 ? 189.13144 -42.02824 228.51258 1.000 35.34130 74 THR L CA 1
ATOM 9347 C C . THR D 4 74 ? 188.77385 -41.06898 227.38872 1.000 33.03967 74 THR L C 1
ATOM 9348 O O . THR D 4 74 ? 187.84184 -40.26757 227.52275 1.000 35.89503 74 THR L O 1
ATOM 9359 N N . ILE D 4 75 ? 189.51842 -41.14924 226.29137 1.000 32.67622 75 ILE L N 1
ATOM 9360 C CA . ILE D 4 75 ? 189.28195 -40.34121 225.10265 1.000 38.41916 75 ILE L CA 1
ATOM 9361 C C . ILE D 4 75 ? 188.79453 -41.28464 224.01356 1.000 41.04446 75 ILE L C 1
ATOM 9362 O O . ILE D 4 75 ? 189.58082 -42.05781 223.45339 1.000 40.12799 75 ILE L O 1
ATOM 9378 N N . SER D 4 76 ? 187.50177 -41.23014 223.71582 1.000 36.83950 76 SER L N 1
ATOM 9379 C CA . SER D 4 76 ? 186.92223 -42.04604 222.66147 1.000 44.51996 76 SER L CA 1
ATOM 9380 C C . SER D 4 76 ? 186.91459 -41.27533 221.34559 1.000 41.17254 76 SER L C 1
ATOM 9381 O O . SER D 4 76 ? 186.93094 -40.04323 221.31978 1.000 40.19583 76 SER L O 1
ATOM 9389 N N . ASN D 4 77 ? 186.89473 -42.02350 220.24482 1.000 39.08493 77 ASN L N 1
ATOM 9390 C CA . ASN D 4 77 ? 186.86957 -41.45348 218.89964 1.000 38.20380 77 ASN L CA 1
ATOM 9391 C C . ASN D 4 77 ? 187.93010 -40.36003 218.76346 1.000 43.92121 77 ASN L C 1
ATOM 9392 O O . ASN D 4 77 ? 187.64868 -39.21158 218.41587 1.000 42.79034 77 ASN L O 1
ATOM 9403 N N . VAL D 4 78 ? 189.17369 -40.75017 219.05348 1.000 35.56467 78 VAL L N 1
ATOM 9404 C CA . VAL D 4 78 ? 190.27571 -39.79646 219.08105 1.000 42.16877 78 VAL L CA 1
ATOM 9405 C C . VAL D 4 78 ? 190.35245 -39.05453 217.75689 1.000 44.36334 78 VAL L C 1
ATOM 9406 O O . VAL D 4 78 ? 190.35549 -39.66365 216.67972 1.000 49.33388 78 VAL L O 1
ATOM 9419 N N . GLN D 4 79 ? 190.42215 -37.73125 217.83386 1.000 40.23920 79 GLN L N 1
ATOM 9420 C CA . GLN D 4 79 ? 190.58665 -36.87781 216.66867 1.000 45.45910 79 GLN L CA 1
ATOM 9421 C C . GLN D 4 79 ? 192.02489 -36.38164 216.58671 1.000 49.31710 79 GLN L C 1
ATOM 9422 O O . GLN D 4 79 ? 192.74623 -36.32523 217.58638 1.000 38.05221 79 GLN L O 1
ATOM 9436 N N . SER D 4 80 ? 192.43668 -36.01930 215.36929 1.000 49.44885 80 SER L N 1
ATOM 9437 C CA . SER D 4 80 ? 193.79746 -35.53400 215.16978 1.000 59.52563 80 SER L CA 1
ATOM 9438 C C . SER D 4 80 ? 194.11887 -34.37137 216.09845 1.000 53.25977 80 SER L C 1
ATOM 9439 O O . SER D 4 80 ? 195.26971 -34.21564 216.52361 1.000 44.55288 80 SER L O 1
ATOM 9447 N N . GLU D 4 81 ? 193.12039 -33.55147 216.43565 1.000 46.12227 81 GLU L N 1
ATOM 9448 C CA . GLU D 4 81 ? 193.37609 -32.40654 217.29877 1.000 49.98123 81 GLU L CA 1
ATOM 9449 C C . GLU D 4 81 ? 193.61842 -32.80420 218.74846 1.000 44.24901 81 GLU L C 1
ATOM 9450 O O . GLU D 4 81 ? 193.94458 -31.93309 219.56134 1.000 40.55357 81 GLU L O 1
ATOM 9462 N N . ASP D 4 82 ? 193.46845 -34.08271 219.09085 1.000 42.42943 82 ASP L N 1
ATOM 9463 C CA . ASP D 4 82 ? 193.75431 -34.55728 220.43850 1.000 38.83873 82 ASP L CA 1
ATOM 9464 C C . ASP D 4 82 ? 195.24604 -34.74438 220.69456 1.000 37.39780 82 ASP L C 1
ATOM 9465 O O . ASP D 4 82 ? 195.62903 -35.06104 221.82634 1.000 35.67948 82 ASP L O 1
ATOM 9474 N N . LEU D 4 83 ? 196.09307 -34.55788 219.68213 1.000 38.44465 83 LEU L N 1
ATOM 9475 C CA . LEU D 4 83 ? 197.53835 -34.60690 219.87005 1.000 31.71725 83 LEU L CA 1
ATOM 9476 C C . LEU D 4 83 ? 197.96336 -33.59552 220.92628 1.000 35.65546 83 LEU L C 1
ATOM 9477 O O . LEU D 4 83 ? 197.87708 -32.38562 220.69483 1.000 37.41704 83 LEU L O 1
ATOM 9493 N N . ALA D 4 84 ? 198.42983 -34.06787 222.07996 1.000 34.18225 84 ALA L N 1
ATOM 9494 C CA . ALA D 4 84 ? 198.72511 -33.17051 223.19030 1.000 38.77540 84 ALA L CA 1
ATOM 9495 C C . ALA D 4 84 ? 199.28781 -33.97979 224.35100 1.000 37.48299 84 ALA L C 1
ATOM 9496 O O . ALA D 4 84 ? 199.34245 -35.21228 224.31115 1.000 37.75962 84 ALA L O 1
ATOM 9503 N N . ASP D 4 85 ? 199.71942 -33.25978 225.38278 1.000 33.03801 85 ASP L N 1
ATOM 9504 C CA . ASP D 4 85 ? 200.01971 -33.84407 226.67927 1.000 35.02177 85 ASP L CA 1
ATOM 9505 C C . ASP D 4 85 ? 198.78315 -33.77145 227.56568 1.000 37.47554 85 ASP L C 1
ATOM 9506 O O . ASP D 4 85 ? 197.98399 -32.83611 227.46962 1.000 31.86360 85 ASP L O 1
ATOM 9515 N N . TYR D 4 86 ? 198.63708 -34.76453 228.43940 1.000 33.72184 86 TYR L N 1
ATOM 9516 C CA . TYR D 4 86 ? 197.50263 -34.84351 229.35117 1.000 33.12698 86 TYR L CA 1
ATOM 9517 C C . TYR D 4 86 ? 198.01425 -35.04222 230.76969 1.000 32.68003 86 TYR L C 1
ATOM 9518 O O . TYR D 4 86 ? 198.87636 -35.89425 231.00787 1.000 33.31574 86 TYR L O 1
ATOM 9536 N N . PHE D 4 87 ? 197.49134 -34.24381 231.70252 1.000 30.72283 87 PHE L N 1
ATOM 9537 C CA . PHE D 4 87 ? 197.88485 -34.28749 233.10370 1.000 27.95792 87 PHE L CA 1
ATOM 9538 C C . PHE D 4 87 ? 196.65005 -34.43005 233.98286 1.000 32.48512 87 PHE L C 1
ATOM 9539 O O . PHE D 4 87 ? 195.61085 -33.82023 233.71037 1.000 25.90907 87 PHE L O 1
ATOM 9556 N N . CYS D 4 88 ? 196.77043 -35.22500 235.04117 1.000 28.13208 88 CYS L N 1
ATOM 9557 C CA . CYS D 4 88 ? 195.76924 -35.23148 236.09362 1.000 26.36834 88 CYS L CA 1
ATOM 9558 C C . CYS D 4 88 ? 196.15573 -34.23215 237.17589 1.000 29.58292 88 CYS L C 1
ATOM 9559 O O . CYS D 4 88 ? 197.30186 -33.78402 237.27150 1.000 29.69143 88 CYS L O 1
ATOM 9566 N N . LEU D 4 89 ? 195.16985 -33.87971 237.99042 1.000 27.32708 89 LEU L N 1
ATOM 9567 C CA . LEU D 4 89 ? 195.35612 -32.94055 239.08322 1.000 29.76538 89 LEU L CA 1
ATOM 9568 C C . LEU D 4 89 ? 194.43493 -33.36774 240.21221 1.000 28.08232 89 LEU L C 1
ATOM 9569 O O . LEU D 4 89 ? 193.28266 -33.72519 239.96399 1.000 28.83028 89 LEU L O 1
ATOM 9585 N N . GLN D 4 90 ? 194.94418 -33.35851 241.43882 1.000 30.75420 90 GLN L N 1
ATOM 9586 C CA . GLN D 4 90 ? 194.10617 -33.54187 242.61532 1.000 28.33207 90 GLN L CA 1
ATOM 9587 C C . GLN D 4 90 ? 193.80922 -32.17311 243.21092 1.000 24.32422 90 GLN L C 1
ATOM 9588 O O . GLN D 4 90 ? 194.72342 -31.36732 243.41918 1.000 27.69191 90 GLN L O 1
ATOM 9602 N N . HIS D 4 91 ? 192.53194 -31.89963 243.44083 1.000 28.46066 91 HIS L N 1
ATOM 9603 C CA . HIS D 4 91 ? 192.09297 -30.67951 244.09981 1.000 27.79814 91 HIS L CA 1
ATOM 9604 C C . HIS D 4 91 ? 191.27253 -31.02236 245.33503 1.000 24.74614 91 HIS L C 1
ATOM 9605 O O . HIS D 4 91 ? 190.27005 -30.37503 245.64596 1.000 27.16559 91 HIS L O 1
ATOM 9619 N N . TRP D 4 92 ? 191.70705 -32.05957 246.05298 1.000 30.18114 92 TRP L N 1
ATOM 9620 C CA . TRP D 4 92 ? 191.09524 -32.41135 247.32837 1.000 30.83719 92 TRP L CA 1
ATOM 9621 C C . TRP D 4 92 ? 191.63906 -31.54779 248.45976 1.000 32.00517 92 TRP L C 1
ATOM 9622 O O . TRP D 4 92 ? 190.87222 -31.01745 249.27201 1.000 29.82766 92 TRP L O 1
ATOM 9643 N N . ASN D 4 93 ? 192.96061 -31.41081 248.53723 1.000 26.65539 93 ASN L N 1
ATOM 9644 C CA . ASN D 4 93 ? 193.60194 -30.58048 249.54509 1.000 29.65569 93 ASN L CA 1
ATOM 9645 C C . ASN D 4 93 ? 194.76410 -29.83586 248.91115 1.000 31.19417 93 ASN L C 1
ATOM 9646 O O . ASN D 4 93 ? 195.48461 -30.38895 248.07381 1.000 31.37055 93 ASN L O 1
ATOM 9657 N N . TYR D 4 94 ? 194.93979 -28.58165 249.31158 1.000 28.75534 94 TYR L N 1
ATOM 9658 C CA . TYR D 4 94 ? 196.12002 -27.84445 248.90403 1.000 30.48834 94 TYR L CA 1
ATOM 9659 C C . TYR D 4 94 ? 197.34251 -28.38358 249.64769 1.000 27.89522 94 TYR L C 1
ATOM 9660 O O . TYR D 4 94 ? 197.22237 -28.91397 250.75492 1.000 32.66195 94 TYR L O 1
ATOM 9678 N N . PRO D 4 95 ? 198.53553 -28.28888 249.04624 1.000 29.28953 95 PRO L N 1
ATOM 9679 C CA . PRO D 4 95 ? 198.77429 -27.74723 247.70571 1.000 26.98309 95 PRO L CA 1
ATOM 9680 C C . PRO D 4 95 ? 198.23944 -28.65674 246.60416 1.000 26.91855 95 PRO L C 1
ATOM 9681 O O . PRO D 4 95 ? 198.32259 -29.88449 246.70833 1.000 26.51209 95 PRO L O 1
ATOM 9692 N N . LEU D 4 96 ? 197.65264 -28.05050 245.57587 1.000 27.71167 96 LEU L N 1
ATOM 9693 C CA . LEU D 4 96 ? 197.28027 -28.80593 244.39034 1.000 22.19595 96 LEU L CA 1
ATOM 9694 C C . LEU D 4 96 ? 198.52809 -29.44562 243.79866 1.000 24.56728 96 LEU L C 1
ATOM 9695 O O . LEU D 4 96 ? 199.60014 -28.83606 243.77319 1.000 27.19890 96 LEU L O 1
ATOM 9711 N N . THR D 4 97 ? 198.39188 -30.68233 243.32763 1.000 26.63564 97 THR L N 1
ATOM 9712 C CA . THR D 4 97 ? 199.52725 -31.42686 242.79779 1.000 32.20307 97 THR L CA 1
ATOM 9713 C C . THR D 4 97 ? 199.12987 -32.11768 241.50270 1.000 27.34455 97 THR L C 1
ATOM 9714 O O . THR D 4 97 ? 198.00836 -32.61521 241.37367 1.000 28.77709 97 THR L O 1
ATOM 9725 N N . PHE D 4 98 ? 200.06003 -32.15098 240.55249 1.000 26.51891 98 PHE L N 1
ATOM 9726 C CA . PHE D 4 98 ? 199.80360 -32.62329 239.20058 1.000 28.94548 98 PHE L CA 1
ATOM 9727 C C . PHE D 4 98 ? 200.50161 -33.95110 238.93895 1.000 30.30335 98 PHE L C 1
ATOM 9728 O O . PHE D 4 98 ? 201.56805 -34.23441 239.49233 1.000 24.31717 98 PHE L O 1
ATOM 9745 N N . GLY D 4 99 ? 199.90238 -34.75182 238.06474 1.000 29.45896 99 GLY L N 1
ATOM 9746 C CA . GLY D 4 99 ? 200.58499 -35.91602 237.54661 1.000 30.87035 99 GLY L CA 1
ATOM 9747 C C . GLY D 4 99 ? 201.72264 -35.51981 236.62388 1.000 28.69197 99 GLY L C 1
ATOM 9748 O O . GLY D 4 99 ? 201.84931 -34.37346 236.19071 1.000 28.40376 99 GLY L O 1
ATOM 9752 N N . GLY D 4 100 ? 202.57378 -36.50260 236.32026 1.000 31.59797 100 GLY L N 1
ATOM 9753 C CA . GLY D 4 100 ? 203.75583 -36.24949 235.51456 1.000 34.42861 100 GLY L CA 1
ATOM 9754 C C . GLY D 4 100 ? 203.46975 -35.98634 234.05130 1.000 37.44036 100 GLY L C 1
ATOM 9755 O O . GLY D 4 100 ? 204.33550 -35.45359 233.34837 1.000 37.64493 100 GLY L O 1
ATOM 9759 N N . GLY D 4 101 ? 202.29431 -36.35618 233.57520 1.000 29.18500 101 GLY L N 1
ATOM 9760 C CA . GLY D 4 101 ? 201.92681 -36.08383 232.20134 1.000 29.13969 101 GLY L CA 1
ATOM 9761 C C . GLY D 4 101 ? 202.05858 -37.30462 231.31060 1.000 31.35292 101 GLY L C 1
ATOM 9762 O O . GLY D 4 101 ? 202.94050 -38.15371 231.48928 1.000 30.59556 101 GLY L O 1
ATOM 9766 N N . THR D 4 102 ? 201.17228 -37.38761 230.31971 1.000 29.63966 102 THR L N 1
ATOM 9767 C CA . THR D 4 102 ? 201.15837 -38.47784 229.35179 1.000 29.20182 102 THR L CA 1
ATOM 9768 C C . THR D 4 102 ? 201.05614 -37.87953 227.95836 1.000 29.77565 102 THR L C 1
ATOM 9769 O O . THR D 4 102 ? 200.07098 -37.20539 227.64245 1.000 31.18103 102 THR L O 1
ATOM 9780 N N . LYS D 4 103 ? 202.06480 -38.12330 227.12664 1.000 26.92545 103 LYS L N 1
ATOM 9781 C CA . LYS D 4 103 ? 202.03177 -37.63093 225.75721 1.000 31.82016 103 LYS L CA 1
ATOM 9782 C C . LYS D 4 103 ? 201.24025 -38.60200 224.89070 1.000 31.27007 103 LYS L C 1
ATOM 9783 O O . LYS D 4 103 ? 201.49966 -39.80971 224.89824 1.000 35.12465 103 LYS L O 1
ATOM 9802 N N . LEU D 4 104 ? 200.26662 -38.07237 224.15535 1.000 33.38821 104 LEU L N 1
ATOM 9803 C CA . LEU D 4 104 ? 199.40218 -38.86171 223.28462 1.000 36.04821 104 LEU L CA 1
ATOM 9804 C C . LEU D 4 104 ? 199.80667 -38.59786 221.84028 1.000 38.74811 104 LEU L C 1
ATOM 9805 O O . LEU D 4 104 ? 199.64527 -37.47994 221.34058 1.000 40.99687 104 LEU L O 1
ATOM 9821 N N . GLU D 4 105 ? 200.32711 -39.62591 221.17628 1.000 44.53056 105 GLU L N 1
ATOM 9822 C CA . GLU D 4 105 ? 200.70474 -39.54047 219.77167 1.000 47.89366 105 GLU L CA 1
ATOM 9823 C C . GLU D 4 105 ? 199.55765 -40.04826 218.90851 1.000 41.76551 105 GLU L C 1
ATOM 9824 O O . GLU D 4 105 ? 198.95803 -41.08458 219.20618 1.000 41.33374 105 GLU L O 1
ATOM 9836 N N . ILE D 4 106 ? 199.25511 -39.31219 217.84168 1.000 44.78733 106 ILE L N 1
ATOM 9837 C CA . ILE D 4 106 ? 198.19266 -39.66220 216.90407 1.000 50.98661 106 ILE L CA 1
ATOM 9838 C C . ILE D 4 106 ? 198.85974 -40.06497 215.59588 1.000 51.38673 106 ILE L C 1
ATOM 9839 O O . ILE D 4 106 ? 199.42551 -39.21868 214.89273 1.000 53.74623 106 ILE L O 1
ATOM 9855 N N . LYS D 4 107 ? 198.78266 -41.35544 215.25803 1.000 52.17215 107 LYS L N 1
ATOM 9856 C CA . LYS D 4 107 ? 199.55017 -41.86977 214.12641 1.000 59.26866 107 LYS L CA 1
ATOM 9857 C C . LYS D 4 107 ? 199.17174 -41.16686 212.82822 1.000 61.91822 107 LYS L C 1
ATOM 9858 O O . LYS D 4 107 ? 200.04120 -40.85789 212.00457 1.000 61.80108 107 LYS L O 1
ATOM 9877 N N . GLY D 4 108 ? 197.88418 -40.91804 212.61643 1.000 63.76005 108 GLY L N 1
ATOM 9878 C CA . GLY D 4 108 ? 197.48438 -40.07449 211.50833 1.000 76.01122 108 GLY L CA 1
ATOM 9879 C C . GLY D 4 108 ? 198.15989 -38.72476 211.64371 1.000 75.71500 108 GLY L C 1
ATOM 9880 O O . GLY D 4 108 ? 198.89890 -38.28792 210.75479 1.000 63.67003 108 GLY L O 1
ATOM 9884 N N . GLY D 4 109 ? 197.91063 -38.05852 212.76859 1.000 82.34028 109 GLY L N 1
ATOM 9885 C CA . GLY D 4 109 ? 198.65657 -36.87010 213.13526 1.000 80.87066 109 GLY L CA 1
ATOM 9886 C C . GLY D 4 109 ? 198.35056 -35.68039 212.24448 1.000 76.75316 109 GLY L C 1
ATOM 9887 O O . GLY D 4 109 ? 197.50586 -35.72094 211.35179 1.000 69.46187 109 GLY L O 1
ATOM 9891 N N . GLY D 4 110 ? 199.06209 -34.58792 212.51942 1.000 81.36349 110 GLY L N 1
ATOM 9892 C CA . GLY D 4 110 ? 199.04752 -33.41804 211.66504 1.000 73.36862 110 GLY L CA 1
ATOM 9893 C C . GLY D 4 110 ? 197.99149 -32.37773 211.96308 1.000 77.92005 110 GLY L C 1
ATOM 9894 O O . GLY D 4 110 ? 197.81094 -31.46195 211.15155 1.000 97.98770 110 GLY L O 1
ATOM 9898 N N . GLY D 4 111 ? 197.29671 -32.46854 213.10069 1.000 76.54604 111 GLY L N 1
ATOM 9899 C CA . GLY D 4 111 ? 196.21664 -31.56263 213.41782 1.000 73.63299 111 GLY L CA 1
ATOM 9900 C C . GLY D 4 111 ? 196.44596 -30.80892 214.72043 1.000 75.40611 111 GLY L C 1
ATOM 9901 O O . GLY D 4 111 ? 197.37413 -31.09823 215.48467 1.000 69.74189 111 GLY L O 1
ATOM 9905 N N . SER D 4 112 ? 195.56874 -29.83255 214.96174 1.000 78.94344 112 SER L N 1
ATOM 9906 C CA . SER D 4 112 ? 195.62232 -28.96074 216.13864 1.000 108.56169 112 SER L CA 1
ATOM 9907 C C . SER D 4 112 ? 197.03941 -28.58667 216.56002 1.000 96.27255 112 SER L C 1
ATOM 9908 O O . SER D 4 112 ? 197.23692 -27.92149 217.58095 1.000 76.01243 112 SER L O 1
#

Nearest PDB structures (foldseek):
  4jpi-assembly2_B  TM=9.977E-01  e=1.525E-38  Homo sapiens
  7sbu-assembly1_L  TM=9.838E-01  e=1.374E-38  Homo sapiens
  4j6r-assembly1_L  TM=9.653E-01  e=6.780E-37  Homo sapiens
  4xmm-assembly1_L  TM=9.721E-01  e=2.241E-36  Homo sapiens
  4lsp-assembly1_L  TM=9.827E-01  e=4.814E-35  Homo sapiens

Radius of gyration: 32.12 Å; Cα contacts (8 Å, |Δi|>4): 1825; chains: 4; bounding box: 100×50×83 Å

Sequence (670 aa):
QIQLVQSGPELKKPGETVKISCKASGYTFTNYEINWVQQAPGKGLKLMGWINTYTGEPTSADDFKGRFAFSLETSASTAYLQINNLKNEDAATYFCARGDYYGSSSAWLPYWGQGTLVTVSAQVQLVQSGAEVKKPGASVKVSCKASGYTFTGYYMHWVRQAPGQGLEWMGWINPNSGGTNYAQKFQGRVTMTRDTSISTAYMELSRLRSDDTAVYYCARGKNSDYNWDFQHWGQGTLVTVSSASTKGPSVFPLAPSSKSTSGTAALGCLVKDYFPEPVTVSWNSGALTSGVHTFPAVLQSSGLYSLSSVVTVPSSSLGTQTYICNVNHKPSNTKVDKRVEPKSCDKTEIVLTQSPATLSLSPGERATLSCRASQSVSSYLAWYQQKPGQAPRLLIYDASNRATGIPARFSGSGSGTDFTLTISSLEPEDFAVYYCQQYEFFGQGTKLEIKRTVAAPSVFIFPPSDEQLKSGTASVVCLLNNFYPREAKVQWKVDNALQSGNSQESVTEQDSKDSTYSLSSTLTLSKADYEKHKVYACEVTHQGLSSPVTKSFNRGECDIVMTQSQKFMSTSVGDRVSITCKASQNVRTAVAWYQQKPGQSPKALIFLASNRHTGVPDRFTGSGSGTDFTLTISNVQSEDLADYFCLQHWNYPLTFGGGTKLEIKGGGGS

Solvent-accessible surface area: 28216 Å² total; per-residue (Å²): 124,45,42,12,86,10,32,41,112,45,123,48,38,62,42,83,71,5,109,0,31,1,123,4,57,43,45,49,15,33,6,28,17,0,0,0,0,9,41,5,113,94,94,22,10,77,9,0,0,40,0,12,1,52,53,24,125,68,62,25,14,111,125,14,131,72,56,18,53,10,47,40,68,58,116,41,30,10,0,41,0,56,0,60,76,2,93,100,86,4,33,5,33,0,5,0,0,8,1,6,43,16,3,14,24,20,0,0,0,6,49,24,0,90,12,2,95,1,59,22,42,131,128,46,105,8,71,11,34,53,74,44,67,64,110,74,55,37,48,3,102,0,28,0,95,4,50,50,43,95,11,48,34,49,31,0,0,0,0,12,24,18,94,92,118,11,14,50,8,0,0,0,1,26,0,89,34,24,14,36,8,28,8,95,119,0,86,60,23,6,66,5,55,81,55,66,94,79,31,7,0,43,0,64,0,31,136,3,121,81,85,1,23,0,45,1,10,0,0,9,4,41,61,78,68,19,7,2,4,0,51,41,30,1,100,13,1,50,0,5,6,26,88,21,80,83,79,21,14,44,11,18,28,3,21,6,43,86,102,31,46,63,90,49,0,3,0,0,0,5,0,18,35,0,2,7,50,77,16,87,23,43,1,35,101,39,93,32,98,86,33,37,20,53,3,67,28,32,104,24,132,79,19,30,27,9,14,5,0,0,0,32,7,79,37,99,18,21,79,119,94,51,12,52,0,27,2,26,0,153,54,32,141,32,171,41,101,53,146,5,49,63,68,105,77,101,66,186,162,11,82,5,81,19,52,57,82,59,31,44,28,33,67,45,77,162,0,64,0,42,1,142,2,72,91,38,15,1,2,11,0,2,0,0,15,15,60,90,88,93,24,7,136,5,2,0,45,16,4,70,59,112,5,128,77,19,55,71,46,5,56,10,58,32,90,20,41,54,2,33,0,28,0,64,52,4,78,90,101,1,27,8,43,0,10,0,2,1,10,35,46,15,1,138,14,0,69,3,14,29,116,73,105,70,22,41,8,30,1,4,18,4,51,13,18,123,92,1,51,93,80,32,52,0,1,0,0,0,0,0,15,39,0,12,25,94,122,26,138,18,64,6,70,4,56,133,52,103,40,94,87,42,50,77,87,13,30,17,116,38,41,116,193,54,14,4,7,0,6,6,1,28,0,55,24,50,21,60,57,8,109,146,66,39,47,0,11,0,42,0,70,7,132,31,36,119,75,72,38,78,50,64,37,67,86,67,103,118,135,20,87,8,69,8,94,48,139,121,32,50,10,41,74,45,71,168,19,51,0,54,3,100,2,57,106,74,0,79,39,0,0,0,0,0,19,19,35,121,84,80,2,1,95,8,9,0,2,5,4,58,4,52,22,112,77,20,67,102,33,6,68,11,66,32,75,20,37,89,3,35,0,26,0,30,79,0,53,34,75,2,43,0,48,0,11,0,0,0,0,46,76,56,35,1,24,20,1,41,6,0,73,0,60,1,133,63,26,88,24,73

Foldseek 3Di:
DWAWAKDAAAEAAAQAKDKMKIFIDDDQLQVWKKWKWWQFPPPGIDTQWIARQNVQRIDGDPVNPDQWDWGYDNVRSMIMIMGGRDDQRSFTWMKMFTWDDPDPDGTDGPYIYPTYGYHHDD/DWAWAKDAAAEAEAQAKDKIKIQIDDDQLQQWKKWKWWAAVPGDIHTAWIARQVPRDIDGDPVQVPFWHWGADSVRSMIMIMGGSDDQRVFTWMKMFTAPDSDDDPHGPYIYPTYTYGYHPDDFDFWDKDKQAWDLVDDVLKIKIKIKTDFGDDDDKDKDKPVPPDDPQKDKDDWDQDPVRGIITMIMGIDRSVCLVPDWIWMWMADVVVRDTDIGTHHHDDDDDD/DKAKAKDDQEAAEAFFAKDKIKIFIPFFDALQKWKWFDAPPDDIHTADGSQFHGDPPHDPLWGKDDDGRMIMIMRHGHDLVRFGWMWMDDDPDIYPTYGYAYHDDFDFWDKDKDWADPVVVVVWKTKIKIKTHFGPDPDKDKWKAFVNHTDDDQKDKDKDDQDSPNRGIMMMIIGMDTSVVVVVTFKIKIWMDDPNDPHIDMDIGTPPDD/DKAKEFPAAEDEDAAQAKDKTKIFIPWFLFQAKWKWWAAPPGDTDTADGSFFHGDPPHDPLWGKDDGGTIIMIMRGRDDLQSQTKMKMWRPSDPPIYIYPIYGYHYVVHDHD

Secondary structure (DSSP, 8-state):
--EEEE---EEE-TT--EEEEEEEESS-GGGS-EEEEEE-TT--EEEEEEE-TTT--EEE-TTTTTTEEEEEEGGGTEEEEEE-S--GGG-EEEEEEEESSSS--S-EEEE---EEEEE-SPPPB--EEEEE---TT----EEEEEEEEEEEBSS--EEEEGGGTB-TTEEEPPPEE-TTS-EEEEEEEEEEGGGTTTS--EEEEEEGGGTEEEEEE---------/---EEEE-SEEEE-TTS-EEEEEEESS---S--EEEEE-TTS--EEEEETTTEEPTT--TTEEEEEETTEEEEEESS--GGG-SEEEEEETTEE---EEEEE----BPPEEEEEPPPHHHHHHTEEEEEEEEEEEBSS--EEEEEETTEE--SSEEEEEPPPPTTT--EEEEEEEEEEHHHHHT--EEEEEEE-TT-SS-EEEEEESS--/--EEEE---EEE-TT--EEEEEEEESS-GGGSEEEEEEEETTTEEEEEEEE-TTT--EEE-GGGBTTEEEEEEGGGTEEEEEE-S--GGG-EEEEEEEEE--SSS--EEEEE---EEEEE--/---EE----EEEE-TT--EEEEEEESS--TT-EEEEEE-TTSPPEEEEETTTEEPTT--TTEEEEEETTEEEEEE-S--GGG-EEEEEEE-SSSSPEE---EEEEESS----

B-factor: mean 45.79, std 15.71, range [20.96, 204.76]